Protein AF-F1A374-F1 (afdb_monomer_lite)

Organism: Dictyostelium purpureum (NCBI:txid5786)

Structure (mmCIF, N/CA/C/O backbone):
data_AF-F1A374-F1
#
_entry.id   AF-F1A374-F1
#
loop_
_atom_site.group_PDB
_atom_site.id
_atom_site.type_symbol
_atom_site.label_atom_id
_atom_site.label_alt_id
_atom_site.label_comp_id
_atom_site.label_asym_id
_atom_site.label_entity_id
_atom_site.label_seq_id
_atom_site.pdbx_PDB_ins_code
_atom_site.Cartn_x
_atom_site.Cartn_y
_atom_site.Cartn_z
_atom_site.occupancy
_atom_site.B_iso_or_equiv
_atom_site.auth_seq_id
_atom_site.auth_comp_id
_atom_site.auth_asym_id
_atom_site.auth_atom_id
_atom_site.pdbx_PDB_model_num
ATOM 1 N N . MET A 1 1 ? -28.391 0.355 -2.589 1.00 44.97 1 MET A N 1
ATOM 2 C CA . MET A 1 1 ? -27.543 0.543 -3.785 1.00 44.97 1 MET A CA 1
ATOM 3 C C . MET A 1 1 ? -26.135 0.759 -3.276 1.00 44.97 1 MET A C 1
ATOM 5 O O . MET A 1 1 ? -25.990 1.572 -2.375 1.00 44.97 1 MET A O 1
ATOM 9 N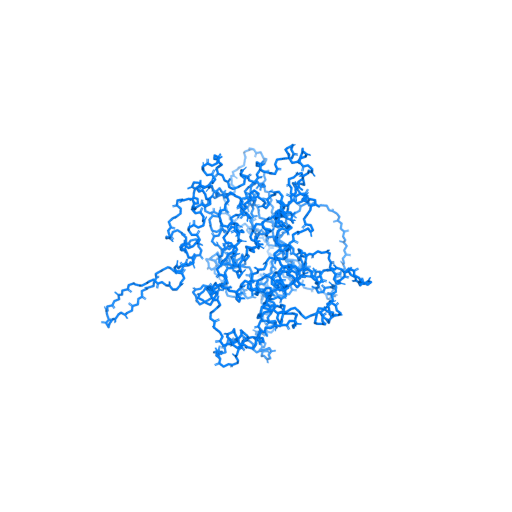 N . VAL A 1 2 ? -25.153 -0.002 -3.762 1.00 60.62 2 VAL A N 1
ATOM 10 C CA . VAL A 1 2 ? -23.740 0.210 -3.403 1.00 60.62 2 VAL A CA 1
ATOM 11 C C . VAL A 1 2 ? -23.323 1.578 -3.946 1.00 60.62 2 VAL A C 1
ATOM 13 O O . VAL A 1 2 ? -23.676 1.898 -5.083 1.00 60.62 2 VAL A O 1
ATOM 16 N N . SER A 1 3 ? -22.648 2.395 -3.135 1.00 74.19 3 SER A N 1
ATOM 17 C CA . SER A 1 3 ? -22.146 3.703 -3.568 1.00 74.19 3 SER A CA 1
ATOM 18 C C . SER A 1 3 ? -21.267 3.567 -4.818 1.00 74.19 3 SER A C 1
ATOM 20 O O . SER A 1 3 ? -20.494 2.621 -4.927 1.00 74.19 3 SER A O 1
ATOM 22 N N . ASP A 1 4 ? -21.360 4.505 -5.763 1.00 86.81 4 ASP A N 1
ATOM 23 C CA . ASP A 1 4 ? -20.487 4.557 -6.953 1.00 86.81 4 ASP A CA 1
ATOM 24 C C . ASP A 1 4 ? -19.137 5.258 -6.665 1.00 86.81 4 ASP A C 1
ATOM 26 O O . ASP A 1 4 ? -18.257 5.336 -7.524 1.00 86.81 4 ASP A O 1
ATOM 30 N N . ASN A 1 5 ? -18.966 5.777 -5.442 1.00 94.56 5 ASN A N 1
ATOM 31 C CA . ASN A 1 5 ? -17.725 6.372 -4.955 1.00 94.56 5 ASN A CA 1
ATOM 32 C C . ASN A 1 5 ? -16.888 5.303 -4.220 1.00 94.56 5 ASN A C 1
ATOM 34 O O . ASN A 1 5 ? -17.314 4.845 -3.155 1.00 94.56 5 ASN A O 1
ATOM 38 N N . PRO A 1 6 ? -15.688 4.940 -4.714 1.00 96.62 6 PRO A N 1
ATOM 39 C CA . PRO A 1 6 ? -14.873 3.887 -4.109 1.00 96.62 6 PRO A CA 1
ATOM 40 C C . PRO A 1 6 ? -14.373 4.217 -2.696 1.00 96.62 6 PRO A C 1
ATOM 42 O O . PRO A 1 6 ? -14.237 3.309 -1.884 1.00 96.62 6 PRO A O 1
ATOM 45 N N . LEU A 1 7 ? -14.151 5.491 -2.351 1.00 97.19 7 LEU A N 1
ATOM 46 C CA . LEU A 1 7 ? -13.761 5.873 -0.983 1.00 97.19 7 LEU A CA 1
ATOM 47 C C . LEU A 1 7 ? -14.909 5.613 -0.000 1.00 97.19 7 LEU A C 1
ATOM 49 O O . LEU A 1 7 ? -14.706 5.119 1.108 1.00 97.19 7 LEU A O 1
ATOM 53 N N . GLN A 1 8 ? -16.137 5.888 -0.439 1.00 97.06 8 GLN A N 1
ATOM 54 C CA . GLN A 1 8 ? -17.336 5.593 0.335 1.00 97.06 8 GLN A CA 1
ATOM 55 C C . GLN A 1 8 ? -17.582 4.079 0.434 1.00 97.06 8 GLN A C 1
ATOM 57 O O . GLN A 1 8 ? -17.938 3.605 1.508 1.00 97.06 8 GLN A O 1
ATOM 62 N N . GLN A 1 9 ? -17.332 3.309 -0.633 1.00 97.06 9 GLN A N 1
ATOM 63 C CA . GLN A 1 9 ? -17.412 1.840 -0.600 1.00 97.06 9 GLN A CA 1
ATOM 64 C C . GLN A 1 9 ? -16.480 1.233 0.456 1.00 97.06 9 GLN A C 1
ATOM 66 O O . GLN A 1 9 ? -16.882 0.308 1.162 1.00 97.06 9 GLN A O 1
ATOM 71 N N . VAL A 1 10 ? -15.258 1.761 0.600 1.00 97.94 10 VAL A N 1
ATOM 72 C CA . VAL A 1 10 ? -14.312 1.314 1.638 1.00 97.94 10 VAL A CA 1
ATOM 73 C C . VAL A 1 10 ? -14.862 1.603 3.035 1.00 97.94 10 VAL A C 1
ATOM 75 O O . VAL A 1 10 ? -14.869 0.718 3.886 1.00 97.94 10 VAL A O 1
ATOM 78 N N . ARG A 1 11 ? -15.393 2.808 3.274 1.00 97.69 11 ARG A N 1
ATOM 79 C CA . ARG A 1 11 ? -15.988 3.190 4.571 1.00 97.69 11 ARG A CA 1
ATOM 80 C C . ARG A 1 11 ? -17.227 2.362 4.915 1.00 97.69 11 ARG A C 1
ATOM 82 O O . ARG A 1 11 ? -17.381 1.928 6.052 1.00 97.69 11 ARG A O 1
ATOM 89 N N . GLU A 1 12 ? -18.094 2.121 3.935 1.00 97.19 12 GLU A N 1
ATOM 90 C CA . GLU A 1 12 ? -19.278 1.266 4.084 1.00 97.19 12 GLU A CA 1
ATOM 91 C C . GLU A 1 12 ? -18.883 -0.182 4.381 1.00 97.19 12 GLU A C 1
ATOM 93 O O . GLU A 1 12 ? -19.463 -0.799 5.273 1.00 97.19 12 GLU A O 1
ATOM 98 N N . SER A 1 13 ? -17.855 -0.694 3.698 1.00 97.38 13 SER A N 1
ATOM 99 C CA . SER A 1 13 ? -17.297 -2.022 3.967 1.00 97.38 13 SER A CA 1
ATOM 100 C C . SER A 1 13 ? -16.714 -2.108 5.374 1.00 97.38 13 SER A C 1
ATOM 102 O O . SER A 1 13 ? -16.998 -3.064 6.087 1.00 97.38 13 SER A O 1
ATOM 104 N N . ALA A 1 14 ? -15.948 -1.097 5.795 1.00 97.75 14 ALA A N 1
ATOM 105 C CA . ALA A 1 14 ? -15.335 -1.040 7.117 1.00 97.75 14 ALA A CA 1
ATOM 106 C C . ALA A 1 14 ? -16.372 -1.058 8.239 1.00 97.75 14 ALA A C 1
ATOM 108 O O . ALA A 1 14 ? -16.300 -1.889 9.147 1.00 97.75 14 ALA A O 1
ATOM 109 N N . LYS A 1 15 ? -17.401 -0.218 8.112 1.00 97.69 15 LYS A N 1
ATOM 110 C CA . LYS A 1 15 ? -18.523 -0.201 9.045 1.00 97.69 15 LYS A CA 1
ATOM 111 C C . LYS A 1 15 ? -19.250 -1.547 9.076 1.00 97.69 15 LYS A C 1
ATOM 113 O O . LYS A 1 15 ? -19.492 -2.083 10.154 1.00 97.69 15 LYS A O 1
ATOM 118 N N . TRP A 1 16 ? -19.574 -2.099 7.906 1.00 97.62 16 TRP A N 1
ATOM 119 C CA . TRP A 1 16 ? -20.304 -3.361 7.815 1.00 97.62 16 TRP A CA 1
ATOM 120 C C . TRP A 1 16 ? -19.517 -4.522 8.430 1.00 97.62 16 TRP A C 1
ATOM 122 O O . TRP A 1 16 ? -20.075 -5.285 9.215 1.00 97.62 16 TRP A O 1
ATOM 132 N N . VAL A 1 17 ? -18.216 -4.638 8.141 1.00 97.75 17 VAL A N 1
ATOM 133 C CA . VAL A 1 17 ? -17.360 -5.664 8.755 1.00 97.75 17 VAL A CA 1
ATOM 134 C C . VAL A 1 17 ? -17.295 -5.477 10.266 1.00 97.75 17 VAL A C 1
ATOM 136 O O . VAL A 1 17 ? -17.419 -6.463 10.977 1.00 97.75 17 VAL A O 1
ATOM 139 N N . SER A 1 18 ? -17.192 -4.251 10.782 1.00 97.44 18 SER A N 1
ATOM 140 C CA . SER A 1 18 ? -17.158 -4.022 12.234 1.00 97.44 18 SER A CA 1
ATOM 141 C C . SER A 1 18 ? -18.401 -4.534 12.965 1.00 97.44 18 SER A C 1
ATOM 143 O O . SER A 1 18 ? -18.299 -5.178 14.014 1.00 97.44 18 SER A O 1
ATOM 145 N N . GLU A 1 19 ? -19.576 -4.342 12.360 1.00 97.06 19 GLU A N 1
ATOM 146 C CA . GLU A 1 19 ? -20.858 -4.842 12.870 1.00 97.06 19 GLU A CA 1
ATOM 147 C C . GLU A 1 19 ? -20.958 -6.381 12.833 1.00 97.06 19 GLU A C 1
ATOM 149 O O . GLU A 1 19 ? -21.706 -6.965 13.618 1.00 97.06 19 GLU A O 1
ATOM 154 N N . HIS A 1 20 ? -20.186 -7.047 11.964 1.00 97.50 20 HIS A N 1
ATOM 155 C CA . HIS A 1 20 ? -20.287 -8.487 11.699 1.00 97.50 20 HIS A CA 1
ATOM 156 C C . HIS A 1 20 ? -19.016 -9.288 12.019 1.00 97.50 20 HIS A C 1
ATOM 158 O O . HIS A 1 20 ? -19.033 -10.499 11.820 1.00 97.50 20 HIS A O 1
ATOM 164 N N . ALA A 1 21 ? -17.940 -8.658 12.494 1.00 96.88 21 ALA A N 1
ATOM 165 C CA . ALA A 1 21 ? -16.673 -9.319 12.804 1.00 96.88 21 ALA A CA 1
ATOM 166 C C . ALA A 1 21 ? -16.847 -10.356 13.920 1.00 96.88 21 ALA A C 1
ATOM 168 O O . ALA A 1 21 ? -17.588 -10.107 14.873 1.00 96.88 21 ALA A O 1
ATOM 169 N N . ASP A 1 22 ? -16.158 -11.489 13.842 1.00 96.38 22 ASP A N 1
ATOM 170 C CA . ASP A 1 22 ? -16.217 -12.526 14.878 1.00 96.38 22 ASP A CA 1
ATOM 171 C C . ASP A 1 22 ? -14.977 -12.478 15.781 1.00 96.38 22 ASP A C 1
ATOM 173 O O . ASP A 1 22 ? -15.089 -12.582 17.004 1.00 96.38 22 ASP A O 1
ATOM 177 N N . ASN A 1 23 ? -13.805 -12.261 15.184 1.00 97.00 23 ASN A N 1
ATOM 178 C CA . ASN A 1 23 ? -12.502 -12.442 15.809 1.00 97.00 23 ASN A CA 1
ATOM 179 C C . ASN A 1 23 ? -11.760 -11.138 16.096 1.00 97.00 23 ASN A C 1
ATOM 181 O O . ASN A 1 23 ? -10.842 -11.153 16.908 1.00 97.00 23 ASN A O 1
ATOM 185 N N . VAL A 1 24 ? -12.128 -10.015 15.479 1.00 97.69 24 VAL A N 1
ATOM 186 C CA . VAL A 1 24 ? -11.482 -8.718 15.730 1.00 97.69 24 VAL A CA 1
ATOM 187 C C . VAL A 1 24 ? -12.523 -7.670 16.101 1.00 97.69 24 VAL A C 1
ATOM 189 O O . VAL A 1 24 ? -13.437 -7.368 15.334 1.00 97.69 24 VAL A O 1
ATOM 192 N N . LYS A 1 25 ? -12.385 -7.082 17.288 1.00 98.06 25 LYS A N 1
ATOM 193 C CA . LYS A 1 25 ? -13.279 -6.051 17.828 1.00 98.06 25 LYS A CA 1
ATOM 194 C C . LYS A 1 25 ? -12.515 -4.777 18.144 1.00 98.06 25 LYS A C 1
ATOM 196 O O . LYS A 1 25 ? -11.331 -4.817 18.462 1.00 98.06 25 LYS A O 1
ATOM 201 N N . ILE A 1 26 ? -13.213 -3.653 18.055 1.00 98.50 26 ILE A N 1
ATOM 202 C CA . ILE A 1 26 ? -12.673 -2.334 18.379 1.00 98.50 26 ILE A CA 1
ATOM 203 C C . ILE A 1 26 ? -13.071 -2.002 19.816 1.00 98.50 26 ILE A C 1
ATOM 205 O O . ILE A 1 26 ? -14.224 -2.210 20.192 1.00 98.50 26 ILE A O 1
ATOM 209 N N . ASP A 1 27 ? -12.122 -1.513 20.611 1.00 98.19 27 ASP A N 1
ATOM 210 C CA . ASP A 1 27 ? -12.332 -1.067 21.989 1.00 98.19 27 ASP A CA 1
ATOM 211 C C . ASP A 1 27 ? -12.379 0.475 22.064 1.00 98.19 27 ASP A C 1
ATOM 213 O O . ASP A 1 27 ? -11.334 1.135 22.009 1.00 98.19 27 ASP A O 1
ATOM 217 N N . PRO A 1 28 ? -13.572 1.085 22.222 1.00 96.75 28 PRO A N 1
ATOM 218 C CA . PRO A 1 28 ? -13.710 2.539 22.306 1.00 96.75 28 PRO A CA 1
ATOM 219 C C . PRO A 1 28 ? -13.067 3.154 23.557 1.00 96.75 28 PRO A C 1
ATOM 221 O O . PRO A 1 28 ? -12.750 4.346 23.565 1.00 96.75 28 PRO A O 1
ATOM 224 N N . ILE A 1 29 ? -12.880 2.379 24.632 1.00 97.81 29 ILE A N 1
ATOM 225 C CA . ILE A 1 29 ? -12.202 2.858 25.843 1.00 97.81 29 ILE A CA 1
ATOM 226 C C . ILE A 1 29 ? -10.716 3.035 25.532 1.00 97.81 29 ILE A C 1
ATOM 228 O O . ILE A 1 29 ? -10.170 4.110 25.777 1.00 97.81 29 ILE A O 1
ATOM 232 N N . ALA A 1 30 ? -10.102 2.045 24.881 1.00 98.00 30 ALA A N 1
ATOM 233 C CA . ALA A 1 30 ? -8.714 2.130 24.433 1.00 98.00 30 ALA A CA 1
ATOM 234 C C . ALA A 1 30 ? -8.489 3.276 23.426 1.00 98.00 30 ALA A C 1
ATOM 236 O O . ALA A 1 30 ? -7.455 3.939 23.474 1.00 98.00 30 ALA A O 1
ATOM 237 N N . ILE A 1 31 ? -9.466 3.584 22.558 1.00 97.75 31 ILE A N 1
ATOM 238 C CA . ILE A 1 31 ? -9.395 4.774 21.686 1.00 97.75 31 ILE A CA 1
ATOM 239 C C . ILE A 1 31 ? -9.347 6.064 22.517 1.00 97.75 31 ILE A C 1
ATOM 241 O O . ILE A 1 31 ? -8.535 6.949 22.241 1.00 97.75 31 ILE A O 1
ATOM 245 N N . ASN A 1 32 ? -10.186 6.187 23.549 1.00 96.19 32 ASN A N 1
ATOM 246 C CA . ASN A 1 32 ? -10.168 7.355 24.435 1.00 96.19 32 ASN A CA 1
ATOM 247 C C . ASN A 1 32 ? -8.847 7.488 25.203 1.00 96.19 32 ASN A C 1
ATOM 249 O O . ASN A 1 32 ? -8.334 8.602 25.351 1.00 96.19 32 ASN A O 1
ATOM 253 N N . GLU A 1 33 ? -8.290 6.376 25.680 1.00 96.44 33 GLU A N 1
ATOM 254 C CA . GLU A 1 33 ? -6.982 6.342 26.338 1.00 96.44 33 GLU A CA 1
ATOM 255 C C . GLU A 1 33 ? -5.865 6.750 25.373 1.00 96.44 33 GLU A C 1
ATOM 257 O O . GLU A 1 33 ? -5.053 7.616 25.703 1.00 96.44 33 GLU A O 1
ATOM 262 N N . PHE A 1 34 ? -5.866 6.205 24.154 1.00 95.94 34 PHE A N 1
ATOM 263 C CA . PHE A 1 34 ? -4.936 6.582 23.091 1.00 95.94 34 PHE A CA 1
ATOM 264 C C . PHE A 1 34 ? -4.987 8.087 22.806 1.00 95.94 34 PHE A C 1
ATOM 266 O O . PHE A 1 34 ? -3.959 8.757 22.871 1.00 95.94 34 PHE A O 1
ATOM 273 N N . LEU A 1 35 ? -6.181 8.642 22.572 1.00 95.69 35 LEU A N 1
ATOM 274 C CA . LEU A 1 35 ? -6.366 10.072 22.302 1.00 95.69 35 LEU A CA 1
ATOM 275 C C . LEU A 1 35 ? -5.951 10.962 23.479 1.00 95.69 35 LEU A C 1
ATOM 277 O O . LEU A 1 35 ? -5.529 12.093 23.270 1.00 95.69 35 LEU A O 1
ATOM 281 N N . THR A 1 36 ? -6.075 10.473 24.714 1.00 94.00 36 THR A N 1
ATOM 282 C CA . THR A 1 36 ? -5.675 11.221 25.916 1.00 94.00 36 THR A CA 1
ATOM 283 C C . THR A 1 36 ? -4.159 11.239 26.104 1.00 94.00 36 THR A C 1
ATOM 285 O O . THR A 1 36 ? -3.616 12.222 26.604 1.00 94.00 36 THR A O 1
ATOM 288 N N . ASN A 1 37 ? -3.473 10.174 25.689 1.00 93.06 37 ASN A N 1
ATOM 289 C CA . ASN A 1 37 ? -2.025 10.037 25.833 1.00 93.06 37 ASN A CA 1
ATOM 290 C C . ASN A 1 37 ? -1.235 10.544 24.615 1.00 93.06 37 ASN A C 1
ATOM 292 O O . ASN A 1 37 ? -0.025 10.762 24.721 1.00 93.06 37 ASN A O 1
ATOM 296 N N . LEU A 1 38 ? -1.892 10.730 23.466 1.00 92.19 38 LEU A N 1
ATOM 297 C CA . LEU A 1 38 ? -1.260 11.209 22.243 1.00 92.19 38 LEU A CA 1
ATOM 298 C C . LEU A 1 38 ? -0.807 12.666 22.396 1.00 92.19 38 LEU A C 1
ATOM 300 O O . LEU A 1 38 ? -1.605 13.568 22.642 1.00 92.19 38 LEU A O 1
ATOM 304 N N . LYS A 1 39 ? 0.490 12.910 22.201 1.00 91.69 39 LYS A N 1
ATOM 305 C CA . LYS A 1 39 ? 1.076 14.254 22.263 1.00 91.69 39 LYS A CA 1
ATOM 306 C C . LYS A 1 39 ? 1.195 14.853 20.869 1.00 91.69 39 LYS A C 1
ATOM 308 O O . LYS A 1 39 ? 1.707 14.201 19.961 1.00 91.69 39 LYS A O 1
ATOM 313 N N . LYS A 1 40 ? 0.813 16.125 20.730 1.00 89.69 40 LYS A N 1
ATOM 314 C CA . LYS A 1 40 ? 0.881 16.855 19.457 1.00 89.69 40 LYS A CA 1
ATOM 315 C C . LYS A 1 40 ? 2.287 16.873 18.851 1.00 89.69 40 LYS A C 1
ATOM 317 O O . LYS A 1 40 ? 2.433 16.551 17.681 1.00 89.69 40 LYS A O 1
ATOM 322 N N . ASP A 1 41 ? 3.317 17.171 19.643 1.00 87.88 41 ASP A N 1
ATOM 323 C CA . ASP A 1 41 ? 4.697 17.236 19.136 1.00 87.88 41 ASP A CA 1
ATOM 324 C C . ASP A 1 41 ? 5.175 15.878 18.595 1.00 87.88 41 ASP A C 1
ATOM 326 O O . ASP A 1 41 ? 5.848 15.803 17.565 1.00 87.88 41 ASP A O 1
ATOM 330 N N . GLU A 1 42 ? 4.784 14.784 19.259 1.00 86.00 42 GLU A N 1
ATOM 331 C CA . GLU A 1 42 ? 5.072 13.435 18.773 1.00 86.00 42 GLU A CA 1
ATOM 332 C C . GLU A 1 42 ? 4.328 13.157 17.461 1.00 86.00 42 GLU A C 1
ATOM 334 O O . GLU A 1 42 ? 4.927 12.640 16.519 1.00 86.00 42 GLU A O 1
ATOM 339 N N . TYR A 1 43 ? 3.046 13.525 17.391 1.00 86.69 43 TYR A N 1
ATOM 340 C CA . TYR A 1 43 ? 2.220 13.360 16.199 1.00 86.69 43 TYR A CA 1
ATOM 341 C C . TYR A 1 43 ? 2.795 14.118 14.995 1.00 86.69 43 TYR A C 1
ATOM 343 O O . TYR A 1 43 ? 3.045 13.522 13.945 1.00 86.69 43 TYR A O 1
ATOM 351 N N . ASP A 1 44 ? 3.095 15.404 15.176 1.00 84.69 44 ASP A N 1
ATOM 352 C CA . ASP A 1 44 ? 3.609 16.277 14.124 1.00 84.69 44 ASP A CA 1
ATOM 353 C C . ASP A 1 44 ? 4.988 15.795 13.630 1.00 84.69 44 ASP A C 1
ATOM 355 O O . ASP A 1 44 ? 5.211 15.716 12.420 1.00 84.69 44 ASP A O 1
ATOM 359 N N . SER A 1 45 ? 5.890 15.374 14.531 1.00 80.06 45 SER A N 1
ATOM 360 C CA . SER A 1 45 ? 7.234 14.887 14.155 1.00 80.06 45 SER A CA 1
ATOM 361 C C . SER A 1 45 ? 7.229 13.617 13.291 1.00 80.06 45 SER A C 1
ATOM 363 O O . SER A 1 45 ? 8.154 13.401 12.506 1.00 80.06 45 SER A O 1
ATOM 365 N N . LYS A 1 46 ? 6.176 12.797 13.394 1.00 76.88 46 LYS A N 1
ATOM 366 C CA . LYS A 1 46 ? 6.012 11.524 12.670 1.00 76.88 46 LYS A CA 1
ATOM 367 C C . LYS A 1 46 ? 5.155 11.637 11.405 1.00 76.88 46 LYS A C 1
ATOM 369 O O . LYS A 1 46 ? 4.924 10.638 10.732 1.00 76.88 46 LYS A O 1
ATOM 374 N N . SER A 1 47 ? 4.712 12.846 11.064 1.00 64.50 47 SER A N 1
ATOM 375 C CA . SER A 1 47 ? 3.867 13.133 9.895 1.00 64.50 47 SER A CA 1
ATOM 376 C C . SER A 1 47 ? 4.648 13.642 8.669 1.00 64.50 47 SER A C 1
ATOM 378 O O . SER A 1 47 ? 4.060 14.136 7.703 1.00 64.50 47 SER A O 1
ATOM 380 N N . SER A 1 48 ? 5.985 13.559 8.701 1.00 59.00 48 SER A N 1
ATOM 381 C CA . SER A 1 48 ? 6.854 14.162 7.688 1.00 59.00 48 SER A CA 1
ATOM 382 C C . SER A 1 48 ? 6.709 13.519 6.300 1.00 59.00 48 SER A C 1
ATOM 384 O O . SER A 1 48 ? 6.258 12.387 6.122 1.00 59.00 48 SER A O 1
ATOM 386 N N . THR A 1 49 ? 7.054 14.298 5.272 1.00 59.06 49 THR A N 1
ATOM 387 C CA . THR A 1 49 ? 6.936 13.879 3.870 1.00 59.06 49 THR A CA 1
ATOM 388 C C . THR A 1 49 ? 8.180 13.116 3.437 1.00 59.06 49 THR A C 1
ATOM 390 O O . THR A 1 49 ? 9.299 13.570 3.663 1.00 59.06 49 THR A O 1
ATOM 393 N N . VAL A 1 50 ? 7.980 11.985 2.760 1.00 66.31 50 VAL A N 1
ATOM 394 C CA . VAL A 1 50 ? 9.069 11.234 2.132 1.00 66.31 50 VAL A CA 1
ATOM 395 C C . VAL A 1 50 ? 9.554 12.004 0.904 1.00 66.31 50 VAL A C 1
ATOM 397 O O . VAL A 1 50 ? 8.776 12.291 -0.005 1.00 66.31 50 VAL A O 1
ATOM 400 N N . ILE A 1 51 ? 10.844 12.332 0.876 1.00 68.00 51 ILE A N 1
ATOM 401 C CA . ILE A 1 51 ? 11.519 12.922 -0.282 1.00 68.00 51 ILE A CA 1
ATOM 402 C C . ILE A 1 51 ? 12.545 11.907 -0.772 1.00 68.00 51 ILE A C 1
ATOM 404 O O . ILE A 1 51 ? 13.373 11.433 0.004 1.00 68.00 51 ILE A O 1
ATOM 408 N N . PHE A 1 52 ? 12.495 11.565 -2.058 1.00 75.00 52 PHE A N 1
ATOM 409 C CA . PHE A 1 52 ? 13.460 10.643 -2.647 1.00 75.00 52 PHE A CA 1
ATOM 410 C C . PHE A 1 52 ? 14.738 11.369 -3.082 1.00 75.00 52 PHE A C 1
ATOM 412 O O . PHE A 1 52 ? 14.653 12.473 -3.625 1.00 75.00 52 PHE A O 1
ATOM 419 N N . PRO A 1 53 ? 15.922 10.744 -2.939 1.00 76.94 53 PRO A N 1
ATOM 420 C CA . PRO A 1 53 ? 17.200 11.311 -3.368 1.00 76.94 53 PRO A CA 1
ATOM 421 C C . PRO A 1 53 ? 17.407 11.166 -4.891 1.00 76.94 53 PRO A C 1
ATOM 423 O O . PRO A 1 53 ? 18.472 10.759 -5.352 1.00 76.94 53 PRO A O 1
ATOM 426 N N . LEU A 1 54 ? 16.376 11.455 -5.689 1.00 77.50 54 LEU A N 1
ATOM 427 C CA . LEU A 1 54 ? 16.391 11.350 -7.147 1.00 77.50 54 LEU A CA 1
ATOM 428 C C . LEU A 1 54 ? 16.165 12.715 -7.794 1.00 77.50 54 LEU A C 1
ATOM 430 O O . LEU A 1 54 ? 15.311 13.491 -7.373 1.00 77.50 54 LEU A O 1
ATOM 434 N N . ASN A 1 55 ? 16.902 12.981 -8.873 1.00 82.44 55 ASN A N 1
ATOM 435 C CA . ASN A 1 55 ? 16.644 14.131 -9.729 1.00 82.44 55 ASN A CA 1
ATOM 436 C C . ASN A 1 55 ? 15.659 13.736 -10.839 1.00 82.44 55 ASN A C 1
ATOM 438 O O . ASN A 1 55 ? 16.030 13.078 -11.818 1.00 82.44 55 ASN A O 1
ATOM 442 N N . PHE A 1 56 ? 14.395 14.121 -10.681 1.00 87.44 56 PHE A N 1
ATOM 443 C CA . PHE A 1 56 ? 13.370 13.877 -11.687 1.00 87.44 56 PHE A CA 1
ATOM 444 C C . PHE A 1 56 ? 13.414 14.944 -12.781 1.00 87.44 56 PHE A C 1
ATOM 446 O O . PHE A 1 56 ? 13.199 16.125 -12.523 1.00 87.44 56 PHE A O 1
ATOM 453 N N . SER A 1 57 ? 13.666 14.530 -14.028 1.00 86.12 57 SER A N 1
ATOM 454 C CA . SER A 1 57 ? 13.803 15.465 -15.156 1.00 86.12 57 SER A CA 1
ATOM 455 C C . SER A 1 57 ? 12.506 16.211 -15.480 1.00 86.12 57 SER A C 1
ATOM 457 O O . SER A 1 57 ? 12.549 17.326 -15.991 1.00 86.12 57 SER A O 1
ATOM 459 N N . THR A 1 58 ? 11.352 15.590 -15.214 1.00 90.81 58 THR A N 1
ATOM 460 C CA . THR A 1 58 ? 10.022 16.181 -15.407 1.00 90.81 58 THR A CA 1
ATOM 461 C C . THR A 1 58 ? 9.056 15.698 -14.317 1.00 90.81 58 THR A C 1
ATOM 463 O O . THR A 1 58 ? 9.238 14.586 -13.809 1.00 90.81 58 THR A O 1
ATOM 466 N N . PRO A 1 59 ? 7.975 16.447 -14.015 1.00 92.94 59 PRO A N 1
ATOM 467 C CA . PRO A 1 59 ? 6.913 15.970 -13.126 1.00 92.94 59 PRO A CA 1
ATOM 468 C C . PRO A 1 59 ? 6.311 14.633 -13.577 1.00 92.94 59 PRO A C 1
ATOM 470 O O . PRO A 1 59 ? 5.983 13.795 -12.747 1.00 92.94 59 PRO A O 1
ATOM 473 N N . LYS A 1 60 ? 6.223 14.383 -14.893 1.00 94.50 60 LYS A N 1
ATOM 474 C CA . LYS A 1 60 ? 5.751 13.099 -15.435 1.00 94.50 60 LYS A CA 1
ATOM 475 C C . LYS A 1 60 ? 6.637 11.927 -15.021 1.00 94.50 60 LYS A C 1
ATOM 477 O O . LYS A 1 60 ? 6.104 10.887 -14.652 1.00 94.50 60 LYS A O 1
ATOM 482 N N . HIS A 1 61 ? 7.962 12.077 -15.060 1.00 94.06 61 HIS A N 1
ATOM 483 C CA . HIS A 1 61 ? 8.874 11.013 -14.623 1.00 94.06 61 HIS A CA 1
ATOM 484 C C . HIS A 1 61 ? 8.681 10.686 -13.142 1.00 94.06 61 HIS A C 1
ATOM 486 O O . HIS A 1 61 ? 8.648 9.516 -12.772 1.00 94.06 61 HIS A O 1
ATOM 492 N N . GLU A 1 62 ? 8.507 11.709 -12.308 1.00 95.25 62 GLU A N 1
ATOM 493 C CA . GLU A 1 62 ? 8.276 11.522 -10.878 1.00 95.25 62 GLU A CA 1
ATOM 494 C C . GLU A 1 62 ? 6.911 10.889 -10.587 1.00 95.25 62 GLU A C 1
ATOM 496 O O . GLU A 1 62 ? 6.824 9.955 -9.798 1.00 95.25 62 GLU A O 1
ATOM 501 N N . VAL A 1 63 ? 5.847 11.314 -11.272 1.00 96.88 63 VAL A N 1
ATOM 502 C CA . VAL A 1 63 ? 4.529 10.669 -11.158 1.00 96.88 63 VAL A CA 1
ATOM 503 C C . VAL A 1 63 ? 4.589 9.209 -11.600 1.00 96.88 63 VAL A C 1
ATOM 505 O O . VAL A 1 63 ? 4.007 8.354 -10.939 1.00 96.88 63 VAL A O 1
ATOM 508 N N . ASN A 1 64 ? 5.309 8.900 -12.682 1.00 97.94 64 ASN A N 1
ATOM 509 C CA . ASN A 1 64 ? 5.495 7.521 -13.131 1.00 97.94 64 ASN A CA 1
ATOM 510 C C . ASN A 1 64 ? 6.233 6.689 -12.070 1.00 97.94 64 ASN A C 1
ATOM 512 O O . ASN A 1 64 ? 5.875 5.541 -11.826 1.00 97.94 64 ASN A O 1
ATOM 516 N N . PHE A 1 65 ? 7.238 7.281 -11.417 1.00 97.19 65 PHE A N 1
ATOM 517 C CA . PHE A 1 65 ? 7.973 6.656 -10.322 1.00 97.19 65 PHE A CA 1
ATOM 518 C C . PHE A 1 65 ? 7.057 6.339 -9.131 1.00 97.19 65 PHE A C 1
ATOM 520 O O . PHE A 1 65 ? 7.009 5.186 -8.710 1.00 97.19 65 PHE A O 1
ATOM 527 N N . TRP A 1 66 ? 6.288 7.318 -8.638 1.00 96.81 66 TRP A N 1
ATOM 528 C CA . TRP A 1 66 ? 5.315 7.113 -7.553 1.00 96.81 66 TRP A CA 1
ATOM 529 C C . TRP A 1 66 ? 4.278 6.048 -7.905 1.00 96.81 66 TRP A C 1
ATOM 531 O O . TRP A 1 66 ? 4.011 5.151 -7.112 1.00 96.81 66 TRP A O 1
ATOM 541 N N . PHE A 1 67 ? 3.761 6.088 -9.134 1.00 98.56 67 PHE A N 1
ATOM 542 C CA . PHE A 1 67 ? 2.811 5.095 -9.617 1.00 98.56 67 PHE A CA 1
ATOM 543 C C . PHE A 1 67 ? 3.365 3.675 -9.516 1.00 98.56 67 PHE A C 1
ATOM 545 O O . PHE A 1 67 ? 2.695 2.786 -8.996 1.00 98.56 67 PHE A O 1
ATOM 552 N N . ILE A 1 68 ? 4.583 3.456 -10.021 1.00 98.56 68 ILE A N 1
ATOM 553 C CA . ILE A 1 68 ? 5.215 2.136 -10.000 1.00 98.56 68 ILE A CA 1
ATOM 554 C C . ILE A 1 68 ? 5.511 1.728 -8.560 1.00 98.56 68 ILE A C 1
ATOM 556 O O . ILE A 1 68 ? 5.201 0.597 -8.200 1.00 98.56 68 ILE A O 1
ATOM 560 N N . LEU A 1 69 ? 6.052 2.634 -7.737 1.00 97.31 69 LEU A N 1
ATOM 561 C CA . LEU A 1 69 ? 6.328 2.378 -6.324 1.00 97.31 69 LEU A CA 1
ATOM 562 C C . LEU A 1 69 ? 5.089 1.825 -5.619 1.00 97.31 69 LEU A C 1
ATOM 564 O O . LEU A 1 69 ? 5.149 0.728 -5.068 1.00 97.31 69 LEU A O 1
ATOM 568 N N . ASP A 1 70 ? 3.961 2.529 -5.706 1.00 97.31 70 ASP A N 1
ATOM 569 C CA . ASP A 1 70 ? 2.730 2.135 -5.022 1.00 97.31 70 ASP A CA 1
ATOM 570 C C . ASP A 1 70 ? 2.055 0.923 -5.647 1.00 97.31 70 ASP A C 1
ATOM 572 O O . ASP A 1 70 ? 1.429 0.139 -4.935 1.00 97.31 70 ASP A O 1
ATOM 576 N N . LEU A 1 71 ? 2.217 0.716 -6.954 1.00 98.44 71 LEU A N 1
ATOM 577 C CA . LEU A 1 71 ? 1.730 -0.470 -7.650 1.00 98.44 71 LEU A CA 1
ATOM 578 C C . LEU A 1 71 ? 2.359 -1.753 -7.082 1.00 98.44 71 LEU A C 1
ATOM 580 O O . LEU A 1 71 ? 1.643 -2.734 -6.845 1.00 98.44 71 LEU A O 1
ATOM 584 N N . ILE A 1 72 ? 3.676 -1.739 -6.836 1.00 97.56 72 ILE A N 1
ATOM 585 C CA . ILE A 1 72 ? 4.431 -2.893 -6.319 1.00 97.56 72 ILE A CA 1
ATOM 586 C C . ILE A 1 72 ? 4.783 -2.800 -4.827 1.00 97.56 72 ILE A C 1
ATOM 588 O O . ILE A 1 72 ? 5.601 -3.578 -4.341 1.00 97.56 72 ILE A O 1
ATOM 592 N N . ASN A 1 73 ? 4.138 -1.901 -4.076 1.00 92.25 73 ASN A N 1
ATOM 593 C CA . ASN A 1 73 ? 4.331 -1.747 -2.631 1.00 92.25 73 ASN A CA 1
ATOM 594 C C . ASN A 1 73 ? 3.649 -2.884 -1.839 1.00 92.25 73 ASN A C 1
ATOM 596 O O . ASN A 1 73 ? 2.594 -2.712 -1.215 1.00 92.25 73 ASN A O 1
ATOM 600 N N . PHE A 1 74 ? 4.243 -4.075 -1.916 1.00 92.94 74 PHE A N 1
ATOM 601 C CA . PHE A 1 74 ? 3.858 -5.297 -1.213 1.00 92.94 74 PHE A CA 1
ATOM 602 C C . PHE A 1 74 ? 5.093 -6.158 -0.898 1.00 92.94 74 PHE A C 1
ATOM 604 O O . PHE A 1 74 ? 6.224 -5.802 -1.215 1.00 92.94 74 PHE A O 1
ATOM 611 N N . GLY A 1 75 ? 4.874 -7.311 -0.259 1.00 92.06 75 GLY A N 1
ATOM 612 C CA . GLY A 1 75 ? 5.938 -8.268 0.059 1.00 92.06 75 GLY A CA 1
ATOM 613 C C . GLY A 1 75 ? 6.367 -8.272 1.524 1.00 92.06 75 GLY A C 1
ATOM 614 O O . GLY A 1 75 ? 7.347 -8.925 1.863 1.00 92.06 75 GLY A O 1
ATOM 615 N N . SER A 1 76 ? 5.633 -7.597 2.414 1.00 88.62 76 SER A N 1
ATOM 616 C CA . SER A 1 76 ? 5.916 -7.608 3.856 1.00 88.62 76 SER A CA 1
ATOM 617 C C . SER A 1 76 ? 5.847 -9.002 4.491 1.00 88.62 76 SER A C 1
ATOM 619 O O . SER A 1 76 ? 6.509 -9.217 5.501 1.00 88.62 76 SER A O 1
ATOM 621 N N . GLY A 1 77 ? 5.135 -9.956 3.877 1.00 88.62 77 GLY A N 1
ATOM 622 C CA . GLY A 1 77 ? 5.157 -11.371 4.273 1.00 88.62 77 GLY A CA 1
ATOM 623 C C . GLY A 1 77 ? 6.515 -12.060 4.077 1.00 88.62 77 GLY A C 1
ATOM 624 O O . GLY A 1 77 ? 6.813 -12.999 4.794 1.00 88.62 77 GLY A O 1
ATOM 625 N N . PHE A 1 78 ? 7.373 -11.545 3.190 1.00 91.50 78 PHE A N 1
ATOM 626 C CA . PHE A 1 78 ? 8.735 -12.052 2.946 1.00 91.50 78 PHE A CA 1
ATOM 627 C C . PHE A 1 78 ? 9.793 -11.319 3.780 1.00 91.50 78 PHE A C 1
ATOM 629 O O . PHE A 1 78 ? 10.978 -11.301 3.445 1.00 91.50 78 PHE A O 1
ATOM 636 N N . ARG A 1 79 ? 9.377 -10.588 4.820 1.00 88.00 79 ARG A N 1
ATOM 637 C CA . ARG A 1 79 ? 10.274 -9.689 5.551 1.00 88.00 79 ARG A CA 1
ATOM 638 C C . ARG A 1 79 ? 11.456 -10.431 6.176 1.00 88.00 79 ARG A C 1
ATOM 640 O O . ARG A 1 79 ? 12.559 -9.887 6.161 1.00 88.00 79 ARG A O 1
ATOM 647 N N . LYS A 1 80 ? 11.226 -11.613 6.751 1.00 89.31 80 LYS A N 1
ATOM 648 C CA . LYS A 1 80 ? 12.276 -12.394 7.416 1.00 89.31 80 LYS A CA 1
ATOM 649 C C . LYS A 1 80 ? 13.343 -12.798 6.401 1.00 89.31 80 LYS A C 1
ATOM 651 O O . LYS A 1 80 ? 14.509 -12.451 6.561 1.00 89.31 80 LYS A O 1
ATOM 656 N N . GLU A 1 81 ? 12.906 -13.405 5.309 1.00 93.25 81 GLU A N 1
ATOM 657 C CA . GLU A 1 81 ? 13.742 -13.884 4.217 1.00 93.25 81 GLU A CA 1
ATOM 658 C C . GLU A 1 81 ? 14.496 -12.723 3.544 1.00 93.25 81 GLU A C 1
ATOM 660 O O . GLU A 1 81 ? 15.676 -12.843 3.225 1.00 93.25 81 GLU A O 1
ATOM 665 N N . LEU A 1 82 ? 13.855 -11.559 3.370 1.00 90.88 82 LEU A N 1
ATOM 666 C CA . LEU A 1 82 ? 14.494 -10.359 2.812 1.00 90.88 82 LEU A CA 1
ATOM 667 C C . LEU A 1 82 ? 15.587 -9.785 3.725 1.00 90.88 82 LEU A C 1
ATOM 669 O O . LEU A 1 82 ? 16.633 -9.342 3.227 1.00 90.88 82 LEU A O 1
ATOM 673 N N . HIS A 1 83 ? 15.373 -9.799 5.044 1.00 89.31 83 HIS A N 1
ATOM 674 C CA . HIS A 1 83 ? 16.389 -9.385 6.010 1.00 89.31 83 HIS A CA 1
ATOM 675 C C . HIS A 1 83 ? 17.556 -10.374 6.050 1.00 89.31 83 HIS A C 1
ATOM 677 O O . HIS A 1 83 ? 18.705 -9.936 6.076 1.00 89.31 83 HIS A O 1
ATOM 683 N N . GLU A 1 84 ? 17.287 -11.677 6.012 1.00 91.19 84 GLU A N 1
ATOM 684 C CA . GLU A 1 84 ? 18.323 -12.714 5.951 1.00 91.19 84 GLU A CA 1
ATOM 685 C C . GLU A 1 84 ? 19.163 -12.583 4.674 1.00 91.19 84 GLU A C 1
ATOM 687 O O . GLU A 1 84 ? 20.390 -12.521 4.753 1.00 91.19 84 GLU A O 1
ATOM 692 N N . ALA A 1 85 ? 18.515 -12.433 3.515 1.00 89.69 85 ALA A N 1
ATOM 693 C CA . ALA A 1 85 ? 19.187 -12.379 2.220 1.00 89.69 85 ALA A CA 1
ATOM 694 C C . ALA A 1 85 ? 19.885 -11.043 1.923 1.00 89.69 85 ALA A C 1
ATOM 696 O O . ALA A 1 85 ? 20.894 -11.017 1.222 1.00 89.69 85 ALA A O 1
ATOM 697 N N . SER A 1 86 ? 19.335 -9.911 2.381 1.00 85.38 86 SER A N 1
ATOM 698 C CA . SER A 1 86 ? 19.794 -8.590 1.920 1.00 85.38 86 SER A CA 1
ATOM 699 C C . SER A 1 86 ? 19.764 -7.471 2.961 1.00 85.38 86 SER A C 1
ATOM 701 O O . SER A 1 86 ? 19.971 -6.305 2.610 1.00 85.38 86 SER A O 1
ATOM 703 N N . LYS A 1 87 ? 19.494 -7.805 4.233 1.00 87.25 87 LYS A N 1
ATOM 704 C CA . LYS A 1 87 ? 19.413 -6.863 5.366 1.00 87.25 87 LYS A CA 1
ATOM 705 C C . LYS A 1 87 ? 18.427 -5.705 5.141 1.00 87.25 87 LYS A C 1
ATOM 707 O O . LYS A 1 87 ? 18.547 -4.657 5.767 1.00 87.25 87 LYS A O 1
ATOM 712 N N . ARG A 1 88 ? 17.425 -5.893 4.275 1.00 87.00 88 ARG A N 1
ATOM 713 C CA . ARG A 1 88 ? 16.379 -4.910 3.947 1.00 87.00 88 ARG A CA 1
ATOM 714 C C . ARG A 1 88 ? 15.000 -5.461 4.286 1.00 87.00 88 ARG A C 1
ATOM 716 O O . ARG A 1 88 ? 14.777 -6.663 4.198 1.00 87.00 88 ARG A O 1
ATOM 723 N N . GLY A 1 89 ? 14.072 -4.572 4.629 1.00 87.25 89 GLY A N 1
ATOM 724 C CA . GLY A 1 89 ? 12.653 -4.901 4.640 1.00 87.25 89 GLY A CA 1
ATOM 725 C C . GLY A 1 89 ? 12.058 -4.867 3.228 1.00 87.25 89 GLY A C 1
ATOM 726 O O . GLY A 1 89 ? 12.741 -4.603 2.233 1.00 87.25 89 GLY A O 1
ATOM 727 N N . ALA A 1 90 ? 10.757 -5.144 3.138 1.00 88.50 90 ALA A N 1
ATOM 728 C CA . ALA A 1 90 ? 10.037 -5.173 1.866 1.00 88.50 90 ALA A CA 1
ATOM 729 C C . ALA A 1 90 ? 10.033 -3.810 1.161 1.00 88.50 90 ALA A C 1
ATOM 731 O O . ALA A 1 90 ? 10.428 -3.723 0.002 1.00 88.50 90 ALA A O 1
ATOM 732 N N . TYR A 1 91 ? 9.663 -2.742 1.872 1.00 88.81 91 TYR A N 1
ATOM 733 C CA . TYR A 1 91 ? 9.605 -1.395 1.302 1.00 88.81 91 TYR A CA 1
ATOM 734 C C . TYR A 1 91 ? 10.979 -0.929 0.801 1.00 88.81 91 TYR A C 1
ATOM 736 O O . TYR A 1 91 ? 11.105 -0.471 -0.332 1.00 88.81 91 TYR A O 1
ATOM 744 N N . GLU A 1 92 ? 12.037 -1.133 1.592 1.00 88.44 92 GLU A N 1
ATOM 745 C CA . GLU A 1 92 ? 13.402 -0.778 1.197 1.00 88.44 92 GLU A CA 1
ATOM 746 C C . GLU A 1 92 ? 13.881 -1.598 -0.011 1.00 88.44 92 GLU A C 1
ATOM 748 O O . GLU A 1 92 ? 14.635 -1.097 -0.846 1.00 88.44 92 GLU A O 1
ATOM 753 N N . THR A 1 93 ? 13.433 -2.851 -0.131 1.00 92.94 93 THR A N 1
ATOM 754 C CA . THR A 1 93 ? 13.722 -3.704 -1.293 1.00 92.94 93 THR A CA 1
ATOM 755 C C . THR A 1 93 ? 13.053 -3.172 -2.558 1.00 92.94 93 THR A C 1
ATOM 757 O O . THR A 1 93 ? 13.713 -3.086 -3.596 1.00 92.94 93 THR A O 1
ATOM 760 N N . ILE A 1 94 ? 11.785 -2.758 -2.469 1.00 94.94 94 ILE A N 1
ATOM 761 C CA . ILE A 1 94 ? 11.056 -2.150 -3.587 1.00 94.94 94 ILE A CA 1
ATOM 762 C C . ILE A 1 94 ? 11.714 -0.837 -4.021 1.00 94.94 94 ILE A C 1
ATOM 764 O O . ILE A 1 94 ? 12.014 -0.675 -5.204 1.00 94.94 94 ILE A O 1
ATOM 768 N N . CYS A 1 95 ? 12.008 0.064 -3.078 1.00 92.25 95 CYS A N 1
ATOM 769 C CA . CYS A 1 95 ? 12.697 1.323 -3.368 1.00 92.25 95 CYS A CA 1
ATOM 770 C C . CYS A 1 95 ? 14.049 1.082 -4.044 1.00 92.25 95 CYS A C 1
ATOM 772 O O . CYS A 1 95 ? 14.346 1.706 -5.058 1.00 92.25 95 CYS A O 1
ATOM 774 N N . TYR A 1 96 ? 14.850 0.144 -3.529 1.00 91.81 96 TYR A N 1
ATOM 775 C CA . TYR A 1 96 ? 16.152 -0.186 -4.107 1.00 91.81 96 TYR A CA 1
ATOM 776 C C . TYR A 1 96 ? 16.040 -0.644 -5.568 1.00 91.81 96 TYR A C 1
ATOM 778 O O . TYR A 1 96 ? 16.757 -0.125 -6.424 1.00 91.81 96 TYR A O 1
ATOM 786 N N . GLY A 1 97 ? 15.116 -1.566 -5.863 1.00 92.56 97 GLY A N 1
ATOM 787 C CA . GLY A 1 97 ? 14.902 -2.040 -7.230 1.00 92.56 97 GLY A CA 1
ATOM 788 C C . GLY A 1 97 ? 14.404 -0.951 -8.165 1.00 92.56 97 GLY A C 1
ATOM 789 O O . GLY A 1 97 ? 14.925 -0.792 -9.270 1.00 92.56 97 GLY A O 1
ATOM 790 N N . LEU A 1 98 ? 13.459 -0.138 -7.697 1.00 95.31 98 LEU A N 1
ATOM 791 C CA . LEU A 1 98 ? 12.900 0.943 -8.492 1.00 95.31 98 LEU A CA 1
ATOM 792 C C . LEU A 1 98 ? 13.914 2.069 -8.750 1.00 95.31 98 LEU A C 1
ATOM 794 O O . LEU A 1 98 ? 13.960 2.594 -9.862 1.00 95.31 98 LEU A O 1
ATOM 798 N N . PHE A 1 99 ? 14.770 2.405 -7.780 1.00 92.56 99 PHE A N 1
ATOM 799 C CA . PHE A 1 99 ? 15.895 3.323 -7.987 1.00 92.56 99 PHE A CA 1
ATOM 800 C C . PHE A 1 99 ? 16.866 2.776 -9.033 1.00 92.56 99 PHE A C 1
ATOM 802 O O . PHE A 1 99 ? 17.226 3.499 -9.962 1.00 92.56 99 PHE A O 1
ATOM 809 N N . GLY A 1 100 ? 17.249 1.499 -8.924 1.00 91.69 100 GLY A N 1
ATOM 810 C CA . GLY A 1 100 ? 18.123 0.843 -9.896 1.00 91.69 100 GLY A CA 1
ATOM 811 C C . GLY A 1 100 ? 17.547 0.888 -11.312 1.00 91.69 100 GLY A C 1
ATOM 812 O O . GLY A 1 100 ? 18.227 1.308 -12.251 1.00 91.69 100 GLY A O 1
ATOM 813 N N . MET A 1 101 ? 16.264 0.553 -11.460 1.00 94.00 101 MET A N 1
ATOM 814 C CA . MET A 1 101 ? 15.548 0.660 -12.731 1.00 94.00 101 MET A CA 1
ATOM 815 C C . MET A 1 101 ? 15.538 2.100 -13.252 1.00 94.00 101 MET A C 1
ATOM 817 O O . MET A 1 101 ? 15.942 2.333 -14.391 1.00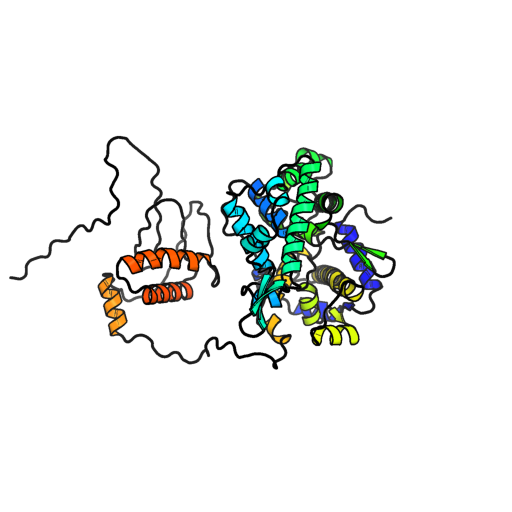 94.00 101 MET A O 1
ATOM 821 N N . TYR A 1 102 ? 15.122 3.068 -12.429 1.00 91.69 102 TYR A N 1
ATOM 822 C CA . TYR A 1 102 ? 15.022 4.477 -12.816 1.00 91.69 102 TYR A CA 1
ATOM 823 C C . TYR A 1 102 ? 16.366 5.023 -13.311 1.00 91.69 102 TYR A C 1
ATOM 825 O O . TYR A 1 102 ? 16.428 5.629 -14.380 1.00 91.69 102 TYR A O 1
ATOM 833 N N . LEU A 1 103 ? 17.450 4.760 -12.575 1.00 89.12 103 LEU A N 1
ATOM 834 C CA . LEU A 1 103 ? 18.798 5.191 -12.944 1.00 89.12 103 LEU A CA 1
ATOM 835 C C . LEU A 1 103 ? 19.283 4.499 -14.225 1.00 89.12 103 LEU A C 1
ATOM 837 O O . LEU A 1 103 ? 19.806 5.170 -15.113 1.00 89.12 103 LEU A O 1
ATOM 841 N N . SER A 1 104 ? 19.051 3.188 -14.367 1.00 89.38 104 SER A N 1
ATOM 842 C CA . SER A 1 104 ? 19.456 2.436 -15.566 1.00 89.38 104 SER A CA 1
ATOM 843 C C . SER A 1 104 ? 18.755 2.913 -16.842 1.00 89.38 104 SER A C 1
ATOM 845 O O . SER A 1 104 ? 19.348 2.891 -17.917 1.00 89.38 104 SER A O 1
ATOM 847 N N . GLN A 1 105 ? 17.508 3.379 -16.722 1.00 90.81 105 GLN A N 1
ATOM 848 C CA . GLN A 1 105 ? 16.692 3.840 -17.845 1.00 90.81 105 GLN A CA 1
ATOM 849 C C . GLN A 1 105 ? 16.718 5.364 -18.023 1.00 90.81 105 GLN A C 1
ATOM 851 O O . GLN A 1 105 ? 15.906 5.906 -18.771 1.00 90.81 105 GLN A O 1
ATOM 856 N N . SER A 1 106 ? 17.614 6.083 -17.332 1.00 86.38 106 SER A N 1
ATOM 857 C CA . SER A 1 106 ? 17.670 7.558 -17.359 1.00 86.38 106 SER A CA 1
ATOM 858 C C . SER A 1 106 ? 16.303 8.217 -17.091 1.00 86.38 106 SER A C 1
ATOM 860 O O . SER A 1 106 ? 15.934 9.218 -17.703 1.00 86.38 106 SER A O 1
ATOM 862 N N . GLY A 1 107 ? 15.523 7.610 -16.196 1.00 85.00 107 GLY A N 1
ATOM 863 C CA . GLY A 1 107 ? 14.180 8.026 -15.801 1.00 85.00 107 GLY A CA 1
ATOM 864 C C . GLY A 1 107 ? 13.026 7.537 -16.683 1.00 85.00 107 GLY A C 1
ATOM 865 O O . GLY A 1 107 ? 11.868 7.702 -16.298 1.00 85.00 107 GLY A O 1
ATOM 866 N N . ASN A 1 108 ? 13.299 6.896 -17.823 1.00 90.12 108 ASN A N 1
ATOM 867 C CA . ASN A 1 108 ? 12.266 6.446 -18.756 1.00 90.12 108 ASN A CA 1
ATOM 868 C C . ASN A 1 108 ? 11.747 5.029 -18.442 1.00 90.12 108 ASN A C 1
ATOM 870 O O . ASN A 1 108 ? 12.057 4.056 -19.130 1.00 90.12 108 ASN A O 1
ATOM 874 N N . LEU A 1 109 ? 10.919 4.910 -17.405 1.00 96.00 109 LEU A N 1
ATOM 875 C CA . LEU A 1 109 ? 10.243 3.656 -17.045 1.00 96.00 109 LEU A CA 1
ATOM 876 C C . LEU A 1 109 ? 8.966 3.436 -17.883 1.00 96.00 109 LEU A C 1
ATOM 878 O O . LEU A 1 109 ? 7.850 3.509 -17.368 1.00 96.00 109 LEU A O 1
ATOM 882 N N . SER A 1 110 ? 9.126 3.213 -19.190 1.00 98.06 110 SER A N 1
ATOM 883 C CA . SER A 1 110 ? 7.999 3.001 -20.118 1.00 98.06 110 SER A CA 1
ATOM 884 C C . SER A 1 110 ? 7.238 1.692 -19.863 1.00 98.06 110 SER A C 1
ATOM 886 O O . SER A 1 110 ? 7.809 0.708 -19.388 1.00 98.06 110 SER A O 1
ATOM 888 N N . ALA A 1 111 ? 5.967 1.638 -20.270 1.00 98.31 111 ALA A N 1
ATOM 889 C CA . ALA A 1 111 ? 5.152 0.425 -20.224 1.00 98.31 111 ALA A CA 1
ATOM 890 C C . ALA A 1 111 ? 5.793 -0.719 -21.033 1.00 98.31 111 ALA A C 1
ATOM 892 O O . ALA A 1 111 ? 5.845 -1.856 -20.575 1.00 98.31 111 ALA A O 1
ATOM 893 N N . ASN A 1 112 ? 6.376 -0.426 -22.201 1.00 98.31 112 ASN A N 1
ATOM 894 C CA . ASN A 1 112 ? 7.077 -1.435 -23.001 1.00 98.31 112 ASN A CA 1
ATOM 895 C C . ASN A 1 112 ? 8.333 -1.989 -22.300 1.00 98.31 112 ASN A C 1
ATOM 897 O O . ASN A 1 112 ? 8.617 -3.177 -22.433 1.00 98.31 112 ASN A O 1
ATOM 901 N N . PHE A 1 113 ? 9.080 -1.159 -21.562 1.00 98.25 113 PHE A N 1
ATOM 902 C CA . PHE A 1 113 ? 10.215 -1.626 -20.758 1.00 98.25 113 PHE A CA 1
ATOM 903 C C . PHE A 1 113 ? 9.741 -2.557 -19.636 1.00 98.25 113 PHE A C 1
ATOM 905 O O . PHE A 1 113 ? 10.190 -3.697 -19.548 1.00 98.25 113 PHE A O 1
ATOM 912 N N . LEU A 1 114 ? 8.777 -2.105 -18.830 1.00 98.38 114 LEU A N 1
ATOM 913 C CA . LEU A 1 114 ? 8.270 -2.850 -17.674 1.00 98.38 114 LEU A CA 1
ATOM 914 C C . LEU A 1 114 ? 7.581 -4.163 -18.072 1.00 98.38 114 LEU A C 1
ATOM 916 O O . LEU A 1 114 ? 7.747 -5.172 -17.391 1.00 98.38 114 LEU A O 1
ATOM 920 N N . ASN A 1 115 ? 6.871 -4.177 -19.204 1.00 98.00 115 ASN A N 1
ATOM 921 C CA . ASN A 1 115 ? 6.249 -5.376 -19.768 1.00 98.00 115 ASN A CA 1
ATOM 922 C C . ASN A 1 115 ? 7.259 -6.483 -20.122 1.00 98.00 115 ASN A C 1
ATOM 924 O O . ASN A 1 115 ? 6.924 -7.666 -20.069 1.00 98.00 115 ASN A O 1
ATOM 928 N N . LYS A 1 116 ? 8.489 -6.104 -20.487 1.00 97.81 116 LYS A N 1
ATOM 929 C CA . LYS A 1 116 ? 9.516 -7.016 -21.009 1.00 97.81 116 LYS A CA 1
ATOM 930 C C . LYS A 1 116 ? 10.534 -7.478 -19.971 1.00 97.81 116 LYS A C 1
ATOM 932 O O . LYS A 1 116 ? 11.376 -8.303 -20.314 1.00 97.81 116 LYS A O 1
ATOM 937 N N . LEU A 1 117 ? 10.447 -6.996 -18.729 1.00 97.94 117 LEU A N 1
ATOM 938 C CA . LEU A 1 117 ? 11.354 -7.399 -17.657 1.00 97.94 117 LEU A CA 1
ATOM 939 C C . LEU A 1 117 ? 11.296 -8.915 -17.429 1.00 97.94 117 LEU A C 1
ATOM 941 O O . LEU A 1 117 ? 10.252 -9.493 -17.111 1.00 97.94 117 LEU A O 1
ATOM 945 N N . SER A 1 118 ? 12.443 -9.568 -17.574 1.00 98.19 118 SER A N 1
ATOM 946 C CA . SER A 1 118 ? 12.645 -10.971 -17.232 1.00 98.19 118 SER A CA 1
ATOM 947 C C . SER A 1 118 ? 12.751 -11.169 -15.717 1.00 98.19 118 SER A C 1
ATOM 949 O O . SER A 1 118 ? 13.065 -10.247 -14.963 1.00 98.19 118 SER A O 1
ATOM 951 N N . LEU A 1 119 ? 12.544 -12.404 -15.251 1.00 98.19 119 LEU A N 1
ATOM 952 C CA . LEU A 1 119 ? 12.681 -12.726 -13.828 1.00 98.19 119 LEU A CA 1
ATOM 953 C C . LEU A 1 119 ? 14.115 -12.487 -13.321 1.00 98.19 119 LEU A C 1
ATOM 955 O O . LEU A 1 119 ? 14.298 -12.079 -12.178 1.00 98.19 119 LEU A O 1
ATOM 959 N N . ASN A 1 120 ? 15.121 -12.682 -14.180 1.00 97.50 120 ASN A N 1
ATOM 960 C CA . ASN A 1 120 ? 16.522 -12.404 -13.859 1.00 97.50 120 ASN A CA 1
ATOM 961 C C . ASN A 1 120 ? 16.782 -10.901 -13.702 1.00 97.50 120 ASN A C 1
ATOM 963 O O . ASN A 1 120 ? 17.503 -10.504 -12.791 1.00 97.50 120 ASN A O 1
ATOM 967 N N . GLU A 1 121 ? 16.173 -10.057 -14.538 1.00 98.19 121 GLU A N 1
ATOM 968 C CA . GLU A 1 121 ? 16.258 -8.602 -14.373 1.00 98.19 121 GLU A CA 1
ATOM 969 C C . GLU A 1 121 ? 15.569 -8.150 -13.084 1.00 98.19 121 GLU A C 1
ATOM 971 O O . GLU A 1 121 ? 16.137 -7.341 -12.358 1.00 98.19 121 GLU A O 1
ATOM 976 N N . ILE A 1 122 ? 14.405 -8.713 -12.735 1.00 98.25 122 ILE A N 1
ATOM 977 C CA . ILE A 1 122 ? 13.761 -8.441 -11.439 1.00 98.25 122 ILE A CA 1
ATOM 978 C C . ILE A 1 122 ? 14.661 -8.876 -10.278 1.00 98.25 122 ILE A C 1
ATOM 980 O O . ILE A 1 122 ? 14.888 -8.101 -9.350 1.00 98.25 122 ILE A O 1
ATOM 984 N N . SER A 1 123 ? 15.220 -10.086 -10.339 1.00 97.12 123 SER A N 1
ATOM 985 C CA . SER A 1 123 ? 16.171 -10.574 -9.337 1.00 97.12 123 SER A CA 1
ATOM 986 C C . SER A 1 123 ? 17.358 -9.619 -9.180 1.00 97.12 123 SER A C 1
ATOM 988 O O . SER A 1 123 ? 17.698 -9.251 -8.056 1.00 97.12 123 SER A O 1
ATOM 990 N N . SER A 1 124 ? 17.926 -9.153 -10.297 1.00 96.62 124 SER A N 1
ATOM 991 C CA . SER A 1 124 ? 19.080 -8.256 -10.316 1.00 96.62 124 SER A CA 1
ATOM 992 C C . SER A 1 124 ? 18.759 -6.846 -9.823 1.00 96.62 124 SER A C 1
ATOM 994 O O . SER A 1 124 ? 19.512 -6.316 -9.014 1.00 96.62 124 SER A O 1
ATOM 996 N N . PHE A 1 125 ? 17.679 -6.215 -10.294 1.00 96.25 125 PHE A N 1
ATOM 997 C CA . PHE A 1 125 ? 17.337 -4.849 -9.890 1.00 96.25 125 PHE A CA 1
ATOM 998 C C . PHE A 1 125 ? 16.997 -4.789 -8.403 1.00 96.25 125 PHE A C 1
ATOM 1000 O O . PHE A 1 125 ? 17.517 -3.944 -7.680 1.00 96.25 125 PHE A O 1
ATOM 1007 N N . PHE A 1 126 ? 16.150 -5.700 -7.924 1.00 95.31 126 PHE A N 1
ATOM 1008 C CA . PHE A 1 126 ? 15.668 -5.680 -6.543 1.00 95.31 126 PHE A CA 1
ATOM 1009 C C . PHE A 1 126 ? 16.651 -6.344 -5.562 1.00 95.31 126 PHE A C 1
ATOM 1011 O O . PHE A 1 126 ? 16.483 -6.231 -4.341 1.00 95.31 126 PHE A O 1
ATOM 1018 N N . SER A 1 127 ? 17.700 -6.997 -6.072 1.00 95.31 127 SER A N 1
ATOM 1019 C CA . SER A 1 127 ? 18.613 -7.858 -5.312 1.00 95.31 127 SER A CA 1
ATOM 1020 C C . SER A 1 127 ? 17.840 -8.897 -4.497 1.00 95.31 127 SER A C 1
ATOM 1022 O O . SER A 1 127 ? 17.998 -9.004 -3.280 1.00 95.31 127 SER A O 1
ATOM 1024 N N . ILE A 1 128 ? 16.944 -9.612 -5.181 1.00 96.31 128 ILE A N 1
ATOM 1025 C CA . ILE A 1 128 ? 16.155 -10.715 -4.628 1.00 96.31 128 ILE A CA 1
ATOM 1026 C C . ILE A 1 128 ? 16.750 -12.010 -5.186 1.00 96.31 128 ILE A C 1
ATOM 1028 O O . ILE A 1 128 ? 16.577 -12.266 -6.381 1.00 96.31 128 ILE A O 1
ATOM 1032 N N . PRO A 1 129 ? 17.451 -12.833 -4.386 1.00 95.12 129 PRO A N 1
ATOM 1033 C CA . PRO A 1 129 ? 17.974 -14.101 -4.877 1.00 95.12 129 PRO A CA 1
ATOM 1034 C C . PRO A 1 129 ? 16.796 -15.019 -5.192 1.00 95.12 129 PRO A C 1
ATOM 1036 O O . PRO A 1 129 ? 15.947 -15.236 -4.333 1.00 95.12 129 PRO A O 1
ATOM 1039 N N . ILE A 1 130 ? 16.718 -15.525 -6.422 1.00 96.88 130 ILE A N 1
ATOM 1040 C CA . ILE A 1 130 ? 15.627 -16.408 -6.879 1.00 96.88 130 ILE A CA 1
ATOM 1041 C C . ILE A 1 130 ? 16.031 -17.884 -6.913 1.00 96.88 130 ILE A C 1
ATOM 1043 O O . ILE A 1 130 ? 15.166 -18.756 -6.927 1.00 96.88 130 ILE A O 1
ATOM 1047 N N . ILE A 1 131 ? 17.336 -18.154 -6.932 1.00 95.62 131 ILE A N 1
ATOM 1048 C CA . ILE A 1 131 ? 17.938 -19.486 -6.956 1.00 95.62 131 ILE A CA 1
ATOM 1049 C C . ILE A 1 131 ? 19.120 -19.478 -5.984 1.00 95.62 131 ILE A C 1
ATOM 1051 O O . ILE A 1 131 ? 19.849 -18.488 -5.916 1.00 95.62 131 ILE A O 1
ATOM 1055 N N . GLU A 1 132 ? 19.313 -20.576 -5.262 1.00 94.00 132 GLU A N 1
ATOM 1056 C CA . GLU A 1 132 ? 20.503 -20.831 -4.448 1.00 94.00 132 GLU A CA 1
ATOM 1057 C C . GLU A 1 132 ? 21.126 -22.186 -4.801 1.00 94.00 132 GLU A C 1
ATOM 1059 O O . GLU A 1 132 ? 20.427 -23.138 -5.164 1.00 94.00 132 GLU A O 1
ATOM 1064 N N . GLU A 1 133 ? 22.453 -22.258 -4.714 1.00 94.88 133 GLU A N 1
ATOM 1065 C CA . GLU A 1 133 ? 23.212 -23.499 -4.851 1.00 94.88 133 GLU A CA 1
ATOM 1066 C C . GLU A 1 133 ? 23.323 -24.184 -3.486 1.00 94.88 133 GLU A C 1
ATOM 1068 O O . GLU A 1 133 ? 23.600 -23.538 -2.475 1.00 94.88 133 GLU A O 1
ATOM 1073 N N . TYR A 1 134 ? 23.102 -25.496 -3.446 1.00 92.62 134 TYR A N 1
ATOM 1074 C CA . TYR A 1 134 ? 23.257 -26.295 -2.238 1.00 92.62 134 TYR A CA 1
ATOM 1075 C C . TYR A 1 134 ? 23.907 -27.641 -2.551 1.00 92.62 134 TYR A C 1
ATOM 1077 O O . TYR A 1 134 ? 23.768 -28.193 -3.646 1.00 92.62 134 TYR A O 1
ATOM 1085 N N . GLU A 1 135 ? 24.622 -28.177 -1.566 1.00 95.38 135 GLU A N 1
ATOM 1086 C CA . GLU A 1 135 ? 25.248 -29.490 -1.663 1.00 95.38 135 GLU A CA 1
ATOM 1087 C C . GLU A 1 135 ? 24.189 -30.577 -1.446 1.00 95.38 135 GLU A C 1
ATOM 1089 O O . GLU A 1 135 ? 23.621 -30.713 -0.361 1.00 95.38 135 GLU A O 1
ATOM 1094 N N . MET A 1 136 ? 23.889 -31.345 -2.494 1.00 92.56 136 MET A N 1
ATOM 1095 C CA . MET A 1 136 ? 22.935 -32.452 -2.412 1.00 92.56 136 MET A CA 1
ATOM 1096 C C . MET A 1 136 ? 23.578 -33.676 -1.752 1.00 92.56 136 MET A C 1
ATOM 1098 O O . MET A 1 136 ? 22.927 -34.384 -0.983 1.00 92.56 136 MET A O 1
ATOM 1102 N N . GLN A 1 137 ? 24.847 -33.931 -2.082 1.00 93.69 137 GLN A N 1
ATOM 1103 C CA . GLN A 1 137 ? 25.712 -34.979 -1.534 1.00 93.69 137 GLN A CA 1
ATOM 1104 C C . GLN A 1 137 ? 27.171 -34.501 -1.601 1.00 93.69 137 GLN A C 1
ATOM 1106 O O . GLN A 1 137 ? 27.451 -33.634 -2.427 1.00 93.69 137 GLN A O 1
ATOM 1111 N N . PRO A 1 138 ? 28.100 -35.072 -0.808 1.00 95.31 138 PRO A N 1
ATOM 1112 C CA . PRO A 1 138 ? 29.502 -34.656 -0.787 1.00 95.31 138 PRO A CA 1
ATOM 1113 C C . PRO A 1 138 ? 30.116 -34.480 -2.185 1.00 95.31 138 PRO A C 1
ATOM 1115 O O . PRO A 1 138 ? 30.271 -35.450 -2.929 1.00 95.31 138 PRO A O 1
ATOM 1118 N N . GLY A 1 139 ? 30.457 -33.239 -2.540 1.00 93.00 139 GLY A N 1
ATOM 1119 C CA . GLY A 1 139 ? 31.049 -32.868 -3.830 1.00 93.00 139 GLY A CA 1
ATOM 1120 C C . GLY A 1 139 ? 30.076 -32.745 -5.015 1.00 93.00 139 GLY A C 1
ATOM 1121 O O . GLY A 1 139 ? 30.532 -32.518 -6.135 1.00 93.00 139 GLY A O 1
ATOM 1122 N N . ILE A 1 140 ? 28.761 -32.878 -4.802 1.00 93.56 140 ILE A N 1
ATOM 1123 C CA . ILE A 1 140 ? 27.710 -32.708 -5.818 1.00 93.56 140 ILE A CA 1
ATOM 1124 C C . ILE A 1 140 ? 26.783 -31.563 -5.402 1.00 93.56 140 ILE A C 1
ATOM 1126 O O . ILE A 1 140 ? 25.971 -31.693 -4.480 1.00 93.56 140 ILE A O 1
ATOM 1130 N N . TYR A 1 141 ? 26.864 -30.463 -6.145 1.00 95.19 141 TYR A N 1
ATOM 1131 C CA . TYR A 1 141 ? 26.040 -29.274 -5.957 1.00 95.19 141 TYR A CA 1
ATOM 1132 C C . TYR A 1 141 ? 24.915 -29.218 -6.990 1.00 95.19 141 TYR A C 1
ATOM 1134 O O . TYR A 1 141 ? 25.059 -29.678 -8.125 1.00 95.19 141 TYR A O 1
ATOM 1142 N N . THR A 1 142 ? 23.775 -28.670 -6.586 1.00 95.31 142 THR A N 1
ATOM 1143 C CA . THR A 1 142 ? 22.645 -28.389 -7.473 1.00 95.31 142 THR A CA 1
ATOM 1144 C C . THR A 1 142 ? 21.949 -27.104 -7.042 1.00 95.31 142 THR A C 1
ATOM 1146 O O . THR A 1 142 ? 22.230 -26.546 -5.982 1.00 95.31 142 THR A O 1
ATOM 1149 N N . CYS A 1 143 ? 21.031 -26.623 -7.870 1.00 94.56 143 CYS A N 1
ATOM 1150 C CA . CYS A 1 143 ? 20.283 -25.401 -7.626 1.00 94.56 143 CYS A CA 1
ATOM 1151 C C . CYS A 1 143 ? 18.853 -25.709 -7.177 1.00 94.56 143 CYS A C 1
ATOM 1153 O O . CYS A 1 143 ? 18.216 -26.637 -7.681 1.00 94.56 143 CYS A O 1
ATOM 1155 N N . ARG A 1 144 ? 18.317 -24.880 -6.281 1.00 94.44 144 ARG A N 1
ATOM 1156 C CA . ARG A 1 144 ? 16.886 -24.849 -5.946 1.00 94.44 144 ARG A CA 1
ATOM 1157 C C . ARG A 1 144 ? 16.367 -23.421 -5.894 1.00 94.44 144 ARG A C 1
ATOM 1159 O O . ARG A 1 144 ? 17.139 -22.473 -5.775 1.00 94.44 144 ARG A O 1
ATOM 1166 N N . ASP A 1 145 ? 15.050 -23.290 -5.961 1.00 97.06 145 ASP A N 1
ATOM 1167 C CA . ASP A 1 145 ? 14.376 -22.010 -5.780 1.00 97.06 145 ASP A CA 1
ATOM 1168 C C . ASP A 1 145 ? 14.503 -21.535 -4.332 1.00 97.06 145 ASP A C 1
ATOM 1170 O O . ASP A 1 145 ? 14.360 -22.320 -3.393 1.00 97.06 145 ASP A O 1
ATOM 1174 N N . THR A 1 146 ? 14.741 -20.238 -4.153 1.00 96.50 146 THR A N 1
ATOM 1175 C CA . THR A 1 146 ? 14.725 -19.627 -2.821 1.00 96.50 146 THR A CA 1
ATOM 1176 C C . THR A 1 146 ? 13.282 -19.374 -2.363 1.00 96.50 146 THR A C 1
ATOM 1178 O O . THR A 1 146 ? 12.387 -19.177 -3.197 1.00 96.50 146 THR A O 1
ATOM 1181 N N . PRO A 1 147 ? 13.044 -19.238 -1.045 1.00 95.81 147 PRO A N 1
ATOM 1182 C CA . PRO A 1 147 ? 11.765 -18.761 -0.512 1.00 95.81 147 PRO A CA 1
ATOM 1183 C C . PRO A 1 147 ? 11.332 -17.381 -1.037 1.00 95.81 147 PRO A C 1
ATOM 1185 O O . PRO A 1 147 ? 10.157 -17.035 -0.966 1.00 95.81 147 PRO A O 1
ATOM 1188 N N . LEU A 1 148 ? 12.262 -16.590 -1.587 1.00 97.25 148 LEU A N 1
ATOM 1189 C CA . LEU A 1 148 ? 12.007 -15.253 -2.127 1.00 97.25 148 LEU A CA 1
ATOM 1190 C C . LEU A 1 148 ? 11.592 -15.240 -3.604 1.00 97.25 148 LEU A C 1
ATOM 1192 O O . LEU A 1 148 ? 11.087 -14.223 -4.089 1.00 97.25 148 LEU A O 1
ATOM 1196 N N . LYS A 1 149 ? 11.761 -16.344 -4.342 1.00 98.12 149 LYS A N 1
ATOM 1197 C CA . LYS A 1 149 ? 11.359 -16.420 -5.754 1.00 98.12 149 LYS A CA 1
ATOM 1198 C C . LYS A 1 149 ? 9.884 -16.052 -6.001 1.00 98.12 149 LYS A C 1
ATOM 1200 O O . LYS A 1 149 ? 9.634 -15.336 -6.976 1.00 98.12 149 LYS A O 1
ATOM 1205 N N . PRO A 1 150 ? 8.908 -16.441 -5.152 1.00 97.94 150 PRO A N 1
ATOM 1206 C CA . PRO A 1 150 ? 7.517 -16.012 -5.308 1.00 97.94 150 PRO A CA 1
ATOM 1207 C C . PRO A 1 150 ? 7.332 -14.488 -5.278 1.00 97.94 150 PRO A C 1
ATOM 1209 O O . PRO A 1 150 ? 6.519 -13.965 -6.039 1.00 97.94 150 PRO A O 1
ATOM 1212 N N . LEU A 1 151 ? 8.111 -13.757 -4.469 1.00 97.88 151 LEU A N 1
ATOM 1213 C CA . LEU A 1 151 ? 8.072 -12.291 -4.445 1.00 97.88 151 LEU A CA 1
ATOM 1214 C C . LEU A 1 151 ? 8.546 -11.701 -5.779 1.00 97.88 151 LEU A C 1
ATOM 1216 O O . LEU A 1 151 ? 7.863 -10.850 -6.347 1.00 97.88 151 LEU A O 1
ATOM 1220 N N . ALA A 1 152 ? 9.676 -12.183 -6.309 1.00 98.38 152 ALA A N 1
ATOM 1221 C CA . ALA A 1 152 ? 10.202 -11.731 -7.598 1.00 98.38 152 ALA A CA 1
ATOM 1222 C C . ALA A 1 152 ? 9.224 -12.023 -8.751 1.00 98.38 152 ALA A C 1
ATOM 1224 O O . ALA A 1 152 ? 8.958 -11.147 -9.575 1.00 98.38 152 ALA A O 1
ATOM 1225 N N . LEU A 1 153 ? 8.622 -13.218 -8.768 1.00 98.62 153 LEU A N 1
ATOM 1226 C CA . LEU A 1 153 ? 7.572 -13.578 -9.726 1.00 98.62 153 LEU A CA 1
ATOM 1227 C C . LEU A 1 153 ? 6.367 -12.640 -9.621 1.00 98.62 153 LEU A C 1
ATOM 1229 O O . LEU A 1 153 ? 5.841 -12.201 -10.641 1.00 98.62 153 LEU A O 1
ATOM 1233 N N . LYS A 1 154 ? 5.944 -12.293 -8.399 1.00 98.44 154 LYS A N 1
ATOM 1234 C CA . LYS A 1 154 ? 4.791 -11.414 -8.196 1.00 98.44 154 LYS A CA 1
ATOM 1235 C C . LYS A 1 154 ? 5.061 -9.979 -8.645 1.00 98.44 154 LYS A C 1
ATOM 1237 O O . LYS A 1 154 ? 4.187 -9.377 -9.265 1.00 98.44 154 LYS A O 1
ATOM 1242 N N . ILE A 1 155 ? 6.258 -9.449 -8.379 1.00 98.62 155 ILE A N 1
ATOM 1243 C CA . ILE A 1 155 ? 6.692 -8.139 -8.890 1.00 98.62 155 ILE A CA 1
ATOM 1244 C C . ILE A 1 155 ? 6.669 -8.150 -10.422 1.00 98.62 155 ILE A C 1
ATOM 1246 O O . ILE A 1 155 ? 6.039 -7.282 -11.025 1.00 98.62 155 ILE A O 1
ATOM 1250 N N . GLN A 1 156 ? 7.286 -9.161 -11.047 1.00 98.69 156 GLN A N 1
ATOM 1251 C CA . GLN A 1 156 ? 7.302 -9.309 -12.504 1.00 98.69 156 GLN A CA 1
ATOM 1252 C C . GLN A 1 156 ? 5.882 -9.342 -13.079 1.00 98.69 156 GLN A C 1
ATOM 1254 O O . GLN A 1 156 ? 5.572 -8.597 -14.006 1.00 98.69 156 GLN A O 1
ATOM 1259 N N . GLN A 1 157 ? 5.017 -10.185 -12.510 1.00 98.62 157 GLN A N 1
ATOM 1260 C CA . GLN A 1 157 ? 3.634 -10.349 -12.943 1.00 98.62 157 GLN A CA 1
ATOM 1261 C C . GLN A 1 157 ? 2.875 -9.019 -12.894 1.00 98.62 157 GLN A C 1
ATOM 1263 O O . GLN A 1 157 ? 2.285 -8.617 -13.892 1.00 98.62 157 GLN A O 1
ATOM 1268 N N . VAL A 1 158 ? 2.918 -8.315 -11.757 1.00 98.69 158 VAL A N 1
ATOM 1269 C CA . VAL A 1 158 ? 2.170 -7.064 -11.568 1.00 98.69 158 VAL A CA 1
ATOM 1270 C C . VAL A 1 158 ? 2.656 -5.969 -12.519 1.00 98.69 158 VAL A C 1
ATOM 1272 O O . VAL A 1 158 ? 1.827 -5.276 -13.114 1.00 98.69 158 VAL A O 1
ATOM 1275 N N . LEU A 1 159 ? 3.974 -5.821 -12.697 1.00 98.69 159 LEU A N 1
ATOM 1276 C CA . LEU A 1 159 ? 4.542 -4.859 -13.647 1.00 98.69 159 LEU A CA 1
ATOM 1277 C C . LEU A 1 159 ? 4.133 -5.191 -15.080 1.00 98.69 159 LEU A C 1
ATOM 1279 O O . LEU A 1 159 ? 3.730 -4.294 -15.823 1.00 98.69 159 LEU A O 1
ATOM 1283 N N . LYS A 1 160 ? 4.197 -6.472 -15.450 1.00 98.69 160 LYS A N 1
ATOM 1284 C CA . LYS A 1 160 ? 3.837 -6.946 -16.780 1.00 98.69 160 LYS A CA 1
ATOM 1285 C C . LYS A 1 160 ? 2.367 -6.690 -17.096 1.00 98.69 160 LYS A C 1
ATOM 1287 O O . LYS A 1 160 ? 2.092 -5.960 -18.043 1.00 98.69 160 LYS A O 1
ATOM 1292 N N . GLU A 1 161 ? 1.456 -7.225 -16.287 1.00 98.56 161 GLU A N 1
ATOM 1293 C CA . GLU A 1 161 ? 0.004 -7.120 -16.495 1.00 98.56 161 GLU A CA 1
ATOM 1294 C C . GLU A 1 161 ? -0.455 -5.656 -16.499 1.00 98.56 161 GLU A C 1
ATOM 1296 O O . GLU A 1 161 ? -1.215 -5.231 -17.366 1.00 98.56 161 GLU A O 1
ATOM 1301 N N . SER A 1 162 ? 0.049 -4.838 -15.569 1.00 98.62 162 SER A N 1
ATOM 1302 C CA . SER A 1 162 ? -0.337 -3.422 -15.505 1.00 98.62 162 SER A CA 1
ATOM 1303 C C . SER A 1 162 ? 0.175 -2.637 -16.715 1.00 98.62 162 SER A C 1
ATOM 1305 O O . SER A 1 162 ? -0.496 -1.719 -17.182 1.00 98.62 162 SER A O 1
ATOM 1307 N N . SER A 1 163 ? 1.342 -3.006 -17.247 1.00 98.62 163 SER A N 1
ATOM 1308 C CA . SER A 1 163 ? 1.886 -2.399 -18.463 1.00 98.62 163 SER A CA 1
ATOM 1309 C C . SER A 1 163 ? 1.131 -2.832 -19.718 1.00 98.62 163 SER A C 1
ATOM 1311 O O . SER A 1 163 ? 0.954 -2.012 -20.612 1.00 98.62 163 SER A O 1
ATOM 1313 N N . GLU A 1 164 ? 0.641 -4.074 -19.786 1.00 98.69 164 GLU A N 1
ATOM 1314 C CA . GLU A 1 164 ? -0.228 -4.543 -20.881 1.00 98.69 164 GLU A CA 1
ATOM 1315 C C . GLU A 1 164 ? -1.490 -3.687 -20.964 1.00 98.69 164 GLU A C 1
ATOM 1317 O O . GLU A 1 164 ? -1.800 -3.176 -22.037 1.00 98.69 164 GLU A O 1
ATOM 1322 N N . VAL A 1 165 ? -2.123 -3.396 -19.821 1.00 98.56 165 VAL A N 1
ATOM 1323 C CA . VAL A 1 165 ? -3.264 -2.468 -19.760 1.00 98.56 165 VAL A CA 1
ATOM 1324 C C . VAL A 1 165 ? -2.896 -1.085 -20.310 1.00 98.56 165 VAL A C 1
ATOM 1326 O O . VAL A 1 165 ? -3.677 -0.497 -21.055 1.00 98.56 165 VAL A O 1
ATOM 1329 N N . MET A 1 166 ? -1.721 -0.537 -19.976 1.00 98.56 166 MET A N 1
ATOM 1330 C CA . MET A 1 166 ? -1.306 0.772 -20.508 1.00 98.56 166 MET A CA 1
ATOM 1331 C C . MET A 1 166 ? -1.153 0.740 -22.029 1.00 98.56 166 MET A C 1
ATOM 1333 O O . MET A 1 166 ? -1.673 1.622 -22.711 1.00 98.56 166 MET A O 1
ATOM 1337 N N . LEU A 1 167 ? -0.500 -0.297 -22.558 1.00 98.44 167 LEU A N 1
ATOM 1338 C CA . LEU A 1 167 ? -0.286 -0.468 -23.994 1.00 98.44 167 LEU A CA 1
ATOM 1339 C C . LEU A 1 167 ? -1.611 -0.659 -24.748 1.00 98.44 167 LEU A C 1
ATOM 1341 O O . LEU A 1 167 ? -1.812 -0.039 -25.791 1.00 98.44 167 LEU A O 1
ATOM 1345 N N . GLU A 1 168 ? -2.543 -1.445 -24.205 1.00 98.44 168 GLU A N 1
ATOM 1346 C CA . GLU A 1 168 ? -3.892 -1.632 -24.762 1.00 98.44 168 GLU A CA 1
ATOM 1347 C C . GLU A 1 168 ? -4.703 -0.330 -24.789 1.00 98.44 168 GLU A C 1
ATOM 1349 O O . GLU A 1 168 ? -5.455 -0.073 -25.731 1.00 98.44 168 GLU A O 1
ATOM 1354 N N . LEU A 1 169 ? -4.532 0.519 -23.775 1.00 97.94 169 LEU A N 1
ATOM 1355 C CA . LEU A 1 169 ? -5.158 1.838 -23.707 1.00 97.94 169 LEU A CA 1
ATOM 1356 C C . LEU A 1 169 ? -4.430 2.906 -24.548 1.00 97.94 169 LEU A C 1
ATOM 1358 O O . LEU A 1 169 ? -4.924 4.032 -24.649 1.00 97.94 169 LEU A O 1
ATOM 1362 N N . GLY A 1 170 ? -3.291 2.568 -25.162 1.00 98.25 170 GLY A N 1
ATOM 1363 C CA . GLY A 1 170 ? -2.497 3.472 -25.994 1.00 98.25 170 GLY A CA 1
ATOM 1364 C C . GLY A 1 170 ? -1.653 4.479 -25.206 1.00 98.25 170 GLY A C 1
ATOM 1365 O O . GLY A 1 170 ? -1.438 5.593 -25.685 1.00 98.25 170 GLY A O 1
ATOM 1366 N N . PHE A 1 171 ? -1.208 4.120 -23.999 1.00 98.44 171 PHE A N 1
ATOM 1367 C CA . PHE A 1 171 ? -0.304 4.925 -23.175 1.00 98.44 171 PHE A CA 1
ATOM 1368 C C . PHE A 1 171 ? 1.106 4.326 -23.134 1.00 98.44 171 PHE A C 1
ATOM 1370 O O . PHE A 1 171 ? 1.282 3.141 -22.852 1.00 98.44 171 PHE A O 1
ATOM 1377 N N . ASP A 1 172 ? 2.119 5.172 -23.337 1.00 97.31 172 ASP A N 1
ATOM 1378 C CA . ASP A 1 172 ? 3.532 4.771 -23.291 1.00 97.31 172 ASP A CA 1
ATOM 1379 C C . ASP A 1 172 ? 4.057 4.594 -21.856 1.00 97.31 172 ASP A C 1
ATOM 1381 O O . ASP A 1 172 ? 5.065 3.919 -21.630 1.00 97.31 172 ASP A O 1
ATOM 1385 N N . SER A 1 173 ? 3.386 5.194 -20.870 1.00 98.12 173 SER A N 1
ATOM 1386 C CA . SER A 1 173 ? 3.748 5.151 -19.451 1.00 98.12 173 SER A CA 1
ATOM 1387 C C . SER A 1 173 ? 2.517 5.267 -18.547 1.00 98.12 173 SER A C 1
ATOM 1389 O O . SER A 1 173 ? 1.462 5.752 -18.968 1.00 98.12 173 SER A O 1
ATOM 1391 N N . PHE A 1 174 ? 2.653 4.894 -17.269 1.00 98.44 174 PHE A N 1
ATOM 1392 C CA . PHE A 1 174 ? 1.592 5.123 -16.284 1.00 98.44 174 PHE A CA 1
ATOM 1393 C C . PHE A 1 174 ? 1.348 6.618 -16.051 1.00 98.44 174 PHE A C 1
ATOM 1395 O O . PHE A 1 174 ? 0.210 7.033 -15.833 1.00 98.44 174 PHE A O 1
ATOM 1402 N N . ALA A 1 175 ? 2.386 7.453 -16.157 1.00 97.88 175 ALA A N 1
ATOM 1403 C CA . ALA A 1 175 ? 2.222 8.901 -16.081 1.00 97.88 175 ALA A CA 1
ATOM 1404 C C . ALA A 1 175 ? 1.349 9.465 -17.209 1.00 97.88 175 ALA A C 1
ATOM 1406 O O . ALA A 1 175 ? 0.588 10.396 -16.957 1.00 97.88 175 ALA A O 1
ATOM 1407 N N . ASP A 1 176 ? 1.393 8.922 -18.428 1.00 98.25 176 ASP A N 1
ATOM 1408 C CA . ASP A 1 176 ? 0.511 9.385 -19.509 1.00 98.25 176 ASP A CA 1
ATOM 1409 C C . ASP A 1 176 ? -0.957 9.060 -19.228 1.00 98.25 176 ASP A C 1
ATOM 1411 O O . ASP A 1 176 ? -1.831 9.909 -19.439 1.00 98.25 176 ASP A O 1
ATOM 1415 N N . PHE A 1 177 ? -1.218 7.879 -18.663 1.00 98.44 177 PHE A N 1
ATOM 1416 C CA . PHE A 1 177 ? -2.536 7.522 -18.149 1.00 98.44 177 PHE A CA 1
ATOM 1417 C C . PHE A 1 177 ? -2.979 8.475 -17.029 1.00 98.44 177 PHE A C 1
ATOM 1419 O O . PHE A 1 177 ? -4.065 9.053 -17.116 1.00 98.44 177 PHE A O 1
ATOM 1426 N N . VAL A 1 178 ? -2.124 8.732 -16.030 1.00 98.12 178 VAL A N 1
ATOM 1427 C CA . VAL A 1 178 ? -2.412 9.694 -14.951 1.00 98.12 178 VAL A CA 1
ATOM 1428 C C . VAL A 1 178 ? -2.714 11.083 -15.517 1.00 98.12 178 VAL A C 1
ATOM 1430 O O . VAL A 1 178 ? -3.715 11.687 -15.140 1.00 98.12 178 VAL A O 1
ATOM 1433 N N . TRP A 1 179 ? -1.914 11.581 -16.468 1.00 96.88 179 TRP A N 1
ATOM 1434 C CA . TRP A 1 179 ? -2.132 12.885 -17.112 1.00 96.88 179 TRP A CA 1
ATOM 1435 C C . TRP A 1 179 ? -3.477 12.969 -17.828 1.00 96.88 179 TRP A C 1
ATOM 1437 O O . TRP A 1 179 ? -4.081 14.045 -17.870 1.00 96.88 179 TRP A O 1
ATOM 1447 N N . LYS A 1 180 ? -3.931 11.853 -18.409 1.00 96.81 180 LYS A N 1
ATOM 1448 C CA . LYS A 1 180 ? -5.218 11.764 -19.094 1.00 96.81 180 LYS A CA 1
ATOM 1449 C C . LYS A 1 180 ? -6.387 11.849 -18.120 1.00 96.81 180 LYS A C 1
ATOM 1451 O O . LYS A 1 180 ? -7.352 12.555 -18.423 1.00 96.81 180 LYS A O 1
ATOM 1456 N N . ILE A 1 181 ? -6.331 11.114 -17.008 1.00 95.94 181 ILE A N 1
ATOM 1457 C CA . ILE A 1 181 ? -7.444 11.033 -16.049 1.00 95.94 181 ILE A CA 1
ATOM 1458 C C . ILE A 1 181 ? -7.497 12.238 -15.101 1.00 95.94 181 ILE A C 1
ATOM 1460 O O . ILE A 1 181 ? -8.575 12.578 -14.624 1.00 95.94 181 ILE A O 1
ATOM 1464 N N . THR A 1 182 ? -6.372 12.935 -14.899 1.00 96.38 182 THR A N 1
ATOM 1465 C CA . THR A 1 182 ? -6.286 14.183 -14.114 1.00 96.38 182 THR A CA 1
ATOM 1466 C C . THR A 1 182 ? -6.295 15.449 -14.975 1.00 96.38 182 THR A C 1
ATOM 1468 O O . THR A 1 182 ? -5.916 16.519 -14.506 1.00 96.38 182 THR A O 1
ATOM 1471 N N . ASP A 1 183 ? -6.691 15.363 -16.249 1.00 96.12 183 ASP A N 1
ATOM 1472 C CA . ASP A 1 183 ? -6.739 16.523 -17.144 1.00 96.12 183 ASP A CA 1
ATOM 1473 C C . ASP A 1 183 ? -7.614 17.660 -16.561 1.00 96.12 183 ASP A C 1
ATOM 1475 O O . ASP A 1 183 ? -8.819 17.451 -16.395 1.00 96.12 183 ASP A O 1
ATOM 1479 N N . PRO A 1 184 ? -7.056 18.861 -16.287 1.00 93.62 184 PRO A N 1
ATOM 1480 C CA . PRO A 1 184 ? -7.772 19.920 -15.570 1.00 93.62 184 PRO A CA 1
ATOM 1481 C C . PRO A 1 184 ? -9.048 20.404 -16.262 1.00 93.62 184 PRO A C 1
ATOM 1483 O O . PRO A 1 184 ? -10.013 20.778 -15.600 1.00 93.62 184 PRO A O 1
ATOM 1486 N N . VAL A 1 185 ? -9.076 20.394 -17.600 1.00 92.81 185 VAL A N 1
ATOM 1487 C CA . VAL A 1 185 ? -10.250 20.834 -18.367 1.00 92.81 185 VAL A CA 1
ATOM 1488 C C . VAL A 1 185 ? -11.385 19.828 -18.195 1.00 92.81 185 VAL A C 1
ATOM 1490 O O . VAL A 1 185 ? -12.537 20.212 -17.992 1.00 92.81 185 VAL A O 1
ATOM 1493 N N . LYS A 1 186 ? -11.068 18.531 -18.237 1.00 91.19 186 LYS A N 1
ATOM 1494 C CA . LYS A 1 186 ? -12.057 17.461 -18.061 1.00 91.19 186 LYS A CA 1
ATOM 1495 C C . LYS A 1 186 ? -12.520 17.308 -16.620 1.00 91.19 186 LYS A C 1
ATOM 1497 O O . LYS A 1 186 ? -13.701 17.053 -16.397 1.00 91.19 186 LYS A O 1
ATOM 1502 N N . THR A 1 187 ? -11.620 17.431 -15.649 1.00 89.75 187 THR A N 1
ATOM 1503 C CA . THR A 1 187 ? -11.970 17.297 -14.229 1.00 89.75 187 THR A CA 1
ATOM 1504 C C . THR A 1 187 ? -12.806 18.483 -13.754 1.00 89.75 187 THR A C 1
ATOM 1506 O O . THR A 1 187 ? -13.786 18.275 -13.042 1.00 89.75 187 THR A O 1
ATOM 1509 N N . ALA A 1 188 ? -12.545 19.704 -14.237 1.00 86.62 188 ALA A N 1
ATOM 1510 C CA . ALA A 1 188 ? -13.383 20.871 -13.947 1.00 86.62 188 ALA A CA 1
ATOM 1511 C C . ALA A 1 188 ? -14.858 20.666 -14.347 1.00 86.62 188 ALA A C 1
ATOM 1513 O O . ALA A 1 188 ? -15.761 21.053 -13.609 1.00 86.62 188 ALA A O 1
ATOM 1514 N N . GLN A 1 189 ? -15.122 19.985 -15.469 1.00 83.62 189 GLN A N 1
ATOM 1515 C CA . GLN A 1 189 ? -16.486 19.647 -15.907 1.00 83.62 189 GLN A CA 1
ATOM 1516 C C . GLN A 1 189 ? -17.177 18.605 -15.009 1.00 83.62 189 GLN A C 1
ATOM 1518 O O . GLN A 1 189 ? -18.397 18.471 -15.055 1.00 83.62 189 GLN A O 1
ATOM 1523 N N . LYS A 1 190 ? -16.411 17.866 -14.199 1.00 77.69 190 LYS A N 1
ATOM 1524 C CA . LYS A 1 190 ? -16.880 16.795 -13.306 1.00 77.69 190 LYS A CA 1
ATOM 1525 C C . LYS A 1 190 ? -16.838 17.184 -11.821 1.00 77.69 190 LYS A C 1
ATOM 1527 O O . LYS A 1 190 ? -16.825 16.305 -10.966 1.00 77.69 190 LYS A O 1
ATOM 1532 N N . GLY A 1 191 ? -16.821 18.482 -11.512 1.00 76.12 191 GLY A N 1
ATOM 1533 C CA . GLY A 1 191 ? -16.820 18.980 -10.130 1.00 76.12 191 GLY A CA 1
ATOM 1534 C C . GLY A 1 191 ? -15.431 19.184 -9.518 1.00 76.12 191 GLY A C 1
ATOM 1535 O O . GLY A 1 191 ? -15.335 19.387 -8.314 1.00 76.12 191 GLY A O 1
ATOM 1536 N N . GLY A 1 192 ? -14.371 19.168 -10.332 1.00 83.81 192 GLY A N 1
ATOM 1537 C CA . GLY A 1 192 ? -12.990 19.382 -9.899 1.00 83.81 192 GLY A CA 1
ATOM 1538 C C . GLY A 1 192 ? -12.165 18.098 -9.879 1.00 83.81 192 GLY A C 1
ATOM 1539 O O . GLY A 1 192 ? -12.595 17.038 -10.343 1.00 83.81 192 GLY A O 1
ATOM 1540 N N . CYS A 1 193 ? -10.936 18.203 -9.376 1.00 89.88 193 CYS A N 1
ATOM 1541 C CA . CYS A 1 193 ? -10.084 17.038 -9.215 1.00 89.88 193 CYS A CA 1
ATOM 1542 C C . CYS A 1 193 ? -10.485 16.286 -7.941 1.00 89.88 193 CYS A C 1
ATOM 1544 O O . CYS A 1 193 ? -10.357 16.826 -6.844 1.00 89.88 193 CYS A O 1
ATOM 1546 N N . LEU A 1 194 ? -10.977 15.054 -8.091 1.00 95.50 194 LEU A N 1
ATOM 1547 C CA . LEU A 1 194 ? -11.443 14.220 -6.983 1.00 95.50 194 LEU A CA 1
ATOM 1548 C C . LEU A 1 194 ? -10.580 12.962 -6.860 1.00 95.50 194 LEU A C 1
ATOM 1550 O O . LEU A 1 194 ? -10.411 12.226 -7.837 1.00 95.50 194 LEU A O 1
ATOM 1554 N N . ALA A 1 195 ? -10.087 12.692 -5.653 1.00 97.06 195 ALA A N 1
ATOM 1555 C CA . ALA A 1 195 ? -9.402 11.462 -5.286 1.00 97.06 195 ALA A CA 1
ATOM 1556 C C . ALA A 1 195 ? -10.318 10.252 -5.505 1.00 97.06 195 ALA A C 1
ATOM 1558 O O . ALA A 1 195 ? -9.863 9.240 -6.030 1.00 97.06 195 ALA A O 1
ATOM 1559 N N . SER A 1 196 ? -11.618 10.361 -5.205 1.00 96.88 196 SER A N 1
ATOM 1560 C CA . SER A 1 196 ? -12.591 9.291 -5.473 1.00 96.88 196 SER A CA 1
ATOM 1561 C C . SER A 1 196 ? -12.665 8.901 -6.952 1.00 96.88 196 SER A C 1
ATOM 1563 O O . SER A 1 196 ? -12.639 7.713 -7.276 1.00 96.88 196 SER A O 1
ATOM 1565 N N . ASN A 1 197 ? -12.685 9.877 -7.865 1.00 96.06 197 ASN A N 1
ATOM 1566 C CA . ASN A 1 197 ? -12.659 9.617 -9.307 1.00 96.06 197 ASN A CA 1
ATOM 1567 C C . ASN A 1 197 ? -11.318 9.023 -9.755 1.00 96.06 197 ASN A C 1
ATOM 1569 O O . ASN A 1 197 ? -11.301 8.103 -10.568 1.00 96.06 197 ASN A O 1
ATOM 1573 N N . PHE A 1 198 ? -10.203 9.523 -9.219 1.00 97.69 198 PHE A N 1
ATOM 1574 C CA . PHE A 1 198 ? -8.876 8.989 -9.520 1.00 97.69 198 PHE A CA 1
ATOM 1575 C C . PHE A 1 198 ? -8.749 7.520 -9.087 1.00 97.69 198 PHE A C 1
ATOM 1577 O O . PHE A 1 198 ? -8.408 6.666 -9.903 1.00 97.69 198 PHE A O 1
ATOM 1584 N N . VAL A 1 199 ? -9.127 7.200 -7.844 1.00 98.31 199 VAL A N 1
ATOM 1585 C CA . VAL A 1 199 ? -9.171 5.824 -7.325 1.00 98.31 199 VAL A CA 1
ATOM 1586 C C . VAL A 1 199 ? -10.094 4.953 -8.174 1.00 98.31 199 VAL A C 1
ATOM 1588 O O . VAL A 1 199 ? -9.721 3.832 -8.510 1.00 98.31 199 VAL A O 1
ATOM 1591 N N . LYS A 1 200 ? -11.259 5.469 -8.587 1.00 97.56 200 LYS A N 1
ATOM 1592 C CA . LYS A 1 200 ? -12.204 4.734 -9.439 1.00 97.56 200 LYS A CA 1
ATOM 1593 C C . LYS A 1 200 ? -11.573 4.311 -10.764 1.00 97.56 200 LYS A C 1
ATOM 1595 O O . LYS A 1 200 ? -11.707 3.152 -11.154 1.00 97.56 200 LYS A O 1
ATOM 1600 N N . GLU A 1 201 ? -10.879 5.222 -11.444 1.00 97.56 201 GLU A N 1
ATOM 1601 C CA . GLU A 1 201 ? -10.183 4.911 -12.698 1.00 97.56 201 GLU A CA 1
ATOM 1602 C C . GLU A 1 201 ? -9.086 3.854 -12.484 1.00 97.56 201 GLU A C 1
ATOM 1604 O O . GLU A 1 201 ? -8.980 2.923 -13.282 1.00 97.56 201 GLU A O 1
ATOM 1609 N N . LEU A 1 202 ? -8.330 3.924 -11.380 1.00 98.31 202 LEU A N 1
ATOM 1610 C CA . LEU A 1 202 ? -7.303 2.925 -11.055 1.00 98.31 202 LEU A CA 1
ATOM 1611 C C . LEU A 1 202 ? -7.892 1.527 -10.846 1.00 98.31 202 LEU A C 1
ATOM 1613 O O . LEU A 1 202 ? -7.489 0.588 -11.532 1.00 98.31 202 LEU A O 1
ATOM 1617 N N . VAL A 1 203 ? -8.855 1.382 -9.929 1.00 97.88 203 VAL A N 1
ATOM 1618 C CA . VAL A 1 203 ? -9.414 0.066 -9.563 1.00 97.88 203 VAL A CA 1
ATOM 1619 C C . VAL A 1 203 ? -10.229 -0.556 -10.697 1.00 97.88 203 VAL A C 1
ATOM 1621 O O . VAL A 1 203 ? -10.332 -1.775 -10.787 1.00 97.88 203 VAL A O 1
ATOM 1624 N N . THR A 1 204 ? -10.777 0.270 -11.596 1.00 97.06 204 THR A N 1
ATOM 1625 C CA . THR A 1 204 ? -11.532 -0.204 -12.765 1.00 97.06 204 THR A CA 1
ATOM 1626 C C . THR A 1 204 ? -10.616 -0.723 -13.870 1.00 97.06 204 THR A C 1
ATOM 1628 O O . THR A 1 204 ? -10.993 -1.642 -14.595 1.00 97.06 204 THR A O 1
ATOM 1631 N N . LYS A 1 205 ? -9.441 -0.109 -14.061 1.00 97.75 205 LYS A N 1
ATOM 1632 C CA . LYS A 1 205 ? -8.567 -0.408 -15.206 1.00 97.75 205 LYS A CA 1
ATOM 1633 C C . LYS A 1 205 ? -7.432 -1.361 -14.870 1.00 97.75 205 LYS A C 1
ATOM 1635 O O . LYS A 1 205 ? -7.040 -2.135 -15.733 1.00 97.75 205 LYS A O 1
ATOM 1640 N N . ILE A 1 206 ? -6.904 -1.316 -13.651 1.00 98.00 206 ILE A N 1
ATOM 1641 C CA . ILE A 1 206 ? -5.660 -2.000 -13.297 1.00 98.00 206 ILE A CA 1
ATOM 1642 C C . ILE A 1 206 ? -5.945 -3.007 -12.177 1.00 98.00 206 ILE A C 1
ATOM 1644 O O . ILE A 1 206 ? -6.140 -2.604 -11.025 1.00 98.00 206 ILE A O 1
ATOM 1648 N N . PRO A 1 207 ? -5.931 -4.323 -12.471 1.00 97.00 207 PRO A N 1
ATOM 1649 C CA . PRO A 1 207 ? -6.290 -5.364 -11.505 1.00 97.00 207 PRO A CA 1
ATOM 1650 C C . PRO A 1 207 ? -5.497 -5.309 -10.197 1.00 97.00 207 PRO A C 1
ATOM 1652 O O . PRO A 1 207 ? -6.051 -5.543 -9.128 1.00 97.00 207 PRO A O 1
ATOM 1655 N N . ALA A 1 208 ? -4.218 -4.928 -10.254 1.00 96.94 208 ALA A N 1
ATOM 1656 C CA . ALA A 1 208 ? -3.364 -4.820 -9.074 1.00 96.94 208 ALA A CA 1
ATOM 1657 C C . ALA A 1 208 ? -3.830 -3.755 -8.058 1.00 96.94 208 ALA A C 1
ATOM 1659 O O . ALA A 1 208 ? -3.456 -3.840 -6.885 1.00 96.94 208 ALA A O 1
ATOM 1660 N N . PHE A 1 209 ? -4.649 -2.781 -8.471 1.00 98.00 209 PHE A N 1
ATOM 1661 C CA . PHE A 1 209 ? -5.265 -1.789 -7.584 1.00 98.00 209 PHE A CA 1
ATOM 1662 C C . PHE A 1 209 ? -6.645 -2.212 -7.056 1.00 98.00 209 PHE A C 1
ATOM 1664 O O . PHE A 1 209 ? -7.081 -1.671 -6.039 1.00 98.00 209 PHE A O 1
ATOM 1671 N N . ASN A 1 210 ? -7.310 -3.184 -7.691 1.00 96.81 210 ASN A N 1
ATOM 1672 C CA . ASN A 1 210 ? -8.652 -3.657 -7.334 1.00 96.81 210 ASN A CA 1
ATOM 1673 C C . ASN A 1 210 ? -8.639 -4.602 -6.114 1.00 96.81 210 ASN A C 1
ATOM 1675 O O . ASN A 1 210 ? -8.919 -5.796 -6.205 1.00 96.81 210 ASN A O 1
ATOM 1679 N N . ASP A 1 211 ? -8.260 -4.051 -4.965 1.00 95.50 211 ASP A N 1
ATOM 1680 C CA . ASP A 1 211 ? -8.205 -4.727 -3.667 1.00 95.50 211 ASP A CA 1
ATOM 1681 C C . ASP A 1 211 ? -9.614 -4.832 -3.054 1.00 95.50 211 ASP A C 1
ATOM 1683 O O . ASP A 1 211 ? -10.064 -3.954 -2.310 1.00 95.50 211 ASP A O 1
ATOM 1687 N N . GLN A 1 212 ? -10.308 -5.905 -3.442 1.00 94.56 212 GLN A N 1
ATOM 1688 C CA . GLN A 1 212 ? -11.623 -6.320 -2.955 1.00 94.56 212 GLN A CA 1
ATOM 1689 C C . GLN A 1 212 ? -11.614 -7.814 -2.606 1.00 94.56 212 GLN A C 1
ATOM 1691 O O . GLN A 1 212 ? -10.950 -8.617 -3.264 1.00 94.56 212 GLN A O 1
ATOM 1696 N N . VAL A 1 213 ? -12.373 -8.194 -1.583 1.00 93.44 213 VAL A N 1
ATOM 1697 C CA . VAL A 1 213 ? -12.408 -9.557 -1.037 1.00 93.44 213 VAL A CA 1
ATOM 1698 C C . VAL A 1 213 ? -13.831 -9.939 -0.645 1.00 93.44 213 VAL A C 1
ATOM 1700 O O . VAL A 1 213 ? -14.664 -9.076 -0.371 1.00 93.44 213 VAL A O 1
ATOM 1703 N N . LYS A 1 214 ? -14.126 -11.241 -0.609 1.00 94.62 214 LYS A N 1
ATOM 1704 C CA . LYS A 1 214 ? -15.383 -11.742 -0.049 1.00 94.62 214 LYS A CA 1
ATOM 1705 C C . LYS A 1 214 ? -15.167 -12.037 1.435 1.00 94.62 214 LYS A C 1
ATOM 1707 O O . LYS A 1 214 ? -14.309 -12.847 1.770 1.00 94.62 214 LYS A O 1
ATOM 1712 N N . TYR A 1 215 ? -15.948 -11.402 2.299 1.00 95.50 215 TYR A N 1
ATOM 1713 C CA . TYR A 1 215 ? -15.985 -11.689 3.731 1.00 95.50 215 TYR A CA 1
ATOM 1714 C C . TYR A 1 215 ? -17.394 -12.143 4.096 1.00 95.50 215 TYR A C 1
ATOM 1716 O O . TYR A 1 215 ? -18.377 -11.434 3.854 1.00 95.50 215 TYR A O 1
ATOM 1724 N N . LYS A 1 216 ? -17.499 -13.372 4.614 1.00 91.88 216 LYS A N 1
ATOM 1725 C CA . LYS A 1 216 ? -18.780 -14.091 4.714 1.00 91.88 216 LYS A CA 1
ATOM 1726 C C . LYS A 1 216 ? -19.480 -14.075 3.347 1.00 91.88 216 LYS A C 1
ATOM 1728 O O . LYS A 1 216 ? -18.894 -14.545 2.377 1.00 91.88 216 LYS A O 1
ATOM 1733 N N . ASP A 1 217 ? -20.681 -13.508 3.239 1.00 89.62 217 ASP A N 1
ATOM 1734 C CA . ASP A 1 217 ? -21.426 -13.382 1.976 1.00 89.62 217 ASP A CA 1
ATOM 1735 C C . ASP A 1 217 ? -21.407 -11.984 1.345 1.00 89.62 217 ASP A C 1
ATOM 1737 O O . ASP A 1 217 ? -22.151 -11.726 0.400 1.00 89.62 217 ASP A O 1
ATOM 1741 N N . HIS A 1 218 ? -20.542 -11.089 1.825 1.00 92.88 218 HIS A N 1
ATOM 1742 C CA . HIS A 1 218 ? -20.486 -9.704 1.365 1.00 92.88 218 HIS A CA 1
ATOM 1743 C C . HIS A 1 218 ? -19.161 -9.395 0.669 1.00 92.88 218 HIS A C 1
ATOM 1745 O O . HIS A 1 218 ? -18.094 -9.861 1.071 1.00 92.88 218 HIS A O 1
ATOM 1751 N N . ASN A 1 219 ? -19.241 -8.589 -0.389 1.00 94.94 219 ASN A N 1
ATOM 1752 C CA . ASN A 1 219 ? -18.060 -8.017 -1.021 1.00 94.94 219 ASN A CA 1
ATOM 1753 C C . ASN A 1 219 ? -17.587 -6.830 -0.183 1.00 94.94 219 ASN A C 1
ATOM 1755 O O . ASN A 1 219 ? -18.366 -5.923 0.110 1.00 94.94 219 ASN A O 1
ATOM 1759 N N . VAL A 1 220 ? -16.314 -6.860 0.184 1.00 96.44 220 VAL A N 1
ATOM 1760 C CA . VAL A 1 220 ? -15.636 -5.875 1.020 1.00 96.44 220 VAL A CA 1
ATOM 1761 C C . VAL A 1 220 ? -14.552 -5.211 0.187 1.00 96.44 220 VAL A C 1
ATOM 1763 O O . VAL A 1 220 ? -13.749 -5.883 -0.463 1.00 96.44 220 VAL A O 1
ATOM 1766 N N . PHE A 1 221 ? -14.534 -3.883 0.211 1.00 97.31 221 PHE A N 1
ATOM 1767 C CA . PHE A 1 221 ? -13.615 -3.054 -0.560 1.00 97.31 221 PHE A CA 1
ATOM 1768 C C . PHE A 1 221 ? -12.568 -2.426 0.362 1.00 97.31 221 PHE A C 1
ATOM 1770 O O . PHE A 1 221 ? -12.915 -1.885 1.411 1.00 97.31 221 PHE A O 1
ATOM 1777 N N . ILE A 1 222 ? -11.293 -2.481 -0.032 1.00 96.69 222 ILE A N 1
ATOM 1778 C CA . ILE A 1 222 ? -10.168 -1.941 0.752 1.00 96.69 222 ILE A CA 1
ATOM 1779 C C . ILE A 1 222 ? -9.381 -0.910 -0.067 1.00 96.69 222 ILE A C 1
ATOM 1781 O O . ILE A 1 222 ? -9.067 0.178 0.420 1.00 96.69 222 ILE A O 1
ATOM 1785 N N . PHE A 1 223 ? -9.078 -1.228 -1.331 1.00 97.50 223 PHE A N 1
ATOM 1786 C CA . PHE A 1 223 ? -8.416 -0.329 -2.290 1.00 97.50 223 PHE A CA 1
ATOM 1787 C C . PHE A 1 223 ? -7.139 0.353 -1.767 1.00 97.50 223 PHE A C 1
ATOM 1789 O O . PHE A 1 223 ? -6.815 1.470 -2.178 1.00 97.50 223 PHE A O 1
ATOM 1796 N N . LYS A 1 224 ? -6.372 -0.326 -0.896 1.00 95.94 224 LYS A N 1
ATOM 1797 C CA . LYS A 1 224 ? -5.250 0.273 -0.147 1.00 95.94 224 LYS A CA 1
ATOM 1798 C C . LYS A 1 224 ? -4.248 0.987 -1.049 1.00 95.94 224 LYS A C 1
ATOM 1800 O O . LYS A 1 224 ? -3.927 2.146 -0.817 1.00 95.94 224 LYS A O 1
ATOM 1805 N N . LYS A 1 225 ? -3.759 0.307 -2.092 1.00 97.25 225 LYS A N 1
ATOM 1806 C CA . LYS A 1 225 ? -2.710 0.853 -2.978 1.00 97.25 225 LYS A CA 1
ATOM 1807 C C . LYS A 1 225 ? -3.224 2.000 -3.857 1.00 97.25 225 LYS A C 1
ATOM 1809 O O . LYS A 1 225 ? -2.469 2.912 -4.159 1.00 97.25 225 LYS A O 1
ATOM 1814 N N . ALA A 1 226 ? -4.503 1.976 -4.240 1.00 98.19 226 ALA A N 1
ATOM 1815 C CA . ALA A 1 226 ? -5.095 3.036 -5.056 1.00 98.19 226 ALA A CA 1
ATOM 1816 C C . ALA A 1 226 ? -5.287 4.320 -4.240 1.00 98.19 226 ALA A C 1
ATOM 1818 O O . ALA A 1 226 ? -4.979 5.410 -4.718 1.00 98.19 226 ALA A O 1
ATOM 1819 N N . GLN A 1 227 ? -5.758 4.179 -2.996 1.00 98.12 227 GLN A N 1
ATOM 1820 C CA . GLN A 1 227 ? -5.846 5.288 -2.050 1.00 98.12 227 GLN A CA 1
ATOM 1821 C C . GLN A 1 227 ? -4.454 5.836 -1.702 1.00 98.12 227 GLN A C 1
ATOM 1823 O O . GLN A 1 227 ? -4.269 7.050 -1.717 1.00 98.12 227 GLN A O 1
ATOM 1828 N N . LEU A 1 228 ? -3.471 4.957 -1.467 1.00 96.50 228 LEU A N 1
ATOM 1829 C CA . LEU A 1 228 ? -2.083 5.350 -1.200 1.00 96.50 228 LEU A CA 1
ATOM 1830 C C . LEU A 1 228 ? -1.520 6.215 -2.333 1.00 96.50 228 LEU A C 1
ATOM 1832 O O . LEU A 1 228 ? -1.090 7.335 -2.078 1.00 96.50 228 LEU A O 1
ATOM 1836 N N . LEU A 1 229 ? -1.655 5.768 -3.584 1.00 98.00 229 LEU A N 1
ATOM 1837 C CA . LEU A 1 229 ? -1.183 6.531 -4.739 1.00 98.00 229 LEU A CA 1
ATOM 1838 C C . LEU A 1 229 ? -1.863 7.903 -4.863 1.00 98.00 229 LEU A C 1
ATOM 1840 O O . LEU A 1 229 ? -1.211 8.899 -5.171 1.00 98.00 229 LEU A O 1
ATOM 1844 N N . ALA A 1 230 ? -3.173 7.987 -4.613 1.00 98.00 230 ALA A N 1
ATOM 1845 C CA . ALA A 1 230 ? -3.876 9.270 -4.613 1.00 98.00 230 ALA A CA 1
ATOM 1846 C C . ALA A 1 230 ? -3.309 10.225 -3.547 1.00 98.00 230 ALA A C 1
ATOM 1848 O O . ALA A 1 230 ? -3.109 11.413 -3.813 1.00 98.00 230 ALA A O 1
ATOM 1849 N N . ALA A 1 231 ? -3.020 9.705 -2.355 1.00 95.62 231 ALA A N 1
ATOM 1850 C CA . ALA A 1 231 ? -2.473 10.485 -1.259 1.00 95.62 231 ALA A CA 1
ATOM 1851 C C . ALA A 1 231 ? -1.019 10.905 -1.476 1.00 95.62 231 ALA A C 1
ATOM 1853 O O . ALA A 1 231 ? -0.689 12.062 -1.214 1.00 95.62 231 ALA A O 1
ATOM 1854 N N . ASP A 1 232 ? -0.169 10.024 -1.997 1.00 94.81 232 ASP A N 1
ATOM 1855 C CA . ASP A 1 232 ? 1.227 10.348 -2.276 1.00 94.81 232 ASP A CA 1
ATOM 1856 C C . ASP A 1 232 ? 1.348 11.382 -3.396 1.00 94.81 232 ASP A C 1
ATOM 1858 O O . ASP A 1 232 ? 2.070 12.373 -3.248 1.00 94.81 232 ASP A O 1
ATOM 1862 N N . LEU A 1 233 ? 0.551 11.252 -4.463 1.00 96.06 233 LEU A N 1
ATOM 1863 C CA . LEU A 1 233 ? 0.495 12.267 -5.514 1.00 96.06 233 LEU A CA 1
ATOM 1864 C C . LEU A 1 233 ? -0.059 13.601 -4.999 1.00 96.06 233 LEU A C 1
ATOM 1866 O O . LEU A 1 233 ? 0.489 14.651 -5.332 1.00 96.06 233 LEU A O 1
ATOM 1870 N N . ASN A 1 234 ? -1.098 13.592 -4.158 1.00 95.38 234 ASN A N 1
ATOM 1871 C CA . ASN A 1 234 ? -1.594 14.817 -3.527 1.00 95.38 234 ASN A CA 1
ATOM 1872 C C . ASN A 1 234 ? -0.512 15.477 -2.674 1.00 95.38 234 ASN A C 1
ATOM 1874 O O . ASN A 1 234 ? -0.167 16.635 -2.895 1.00 95.38 234 ASN A O 1
ATOM 1878 N N . ARG A 1 235 ? 0.060 14.731 -1.728 1.00 90.56 235 ARG A N 1
ATOM 1879 C CA . ARG A 1 235 ? 1.072 15.232 -0.798 1.00 90.56 235 ARG A CA 1
ATOM 1880 C C . ARG A 1 235 ? 2.265 15.812 -1.546 1.00 90.56 235 ARG A C 1
ATOM 1882 O O . ARG A 1 235 ? 2.745 16.880 -1.171 1.00 90.56 235 ARG A O 1
ATOM 1889 N N . ARG A 1 236 ? 2.714 15.141 -2.610 1.00 90.88 236 ARG A N 1
ATOM 1890 C CA . ARG A 1 236 ? 3.882 15.561 -3.383 1.00 90.88 236 ARG A CA 1
ATOM 1891 C C . ARG A 1 236 ? 3.603 16.727 -4.331 1.00 90.88 236 ARG A C 1
ATOM 1893 O O . ARG A 1 236 ? 4.477 17.580 -4.489 1.00 90.88 236 ARG A O 1
ATOM 1900 N N . PHE A 1 237 ? 2.440 16.765 -4.979 1.00 93.06 237 PHE A N 1
ATOM 1901 C CA . PHE A 1 237 ? 2.196 17.643 -6.128 1.00 93.06 237 PHE A CA 1
ATOM 1902 C C . PHE A 1 237 ? 1.073 18.671 -5.944 1.00 93.06 237 PHE A C 1
ATOM 1904 O O . PHE A 1 237 ? 0.867 19.482 -6.848 1.00 93.06 237 PHE A O 1
ATOM 1911 N N . LYS A 1 238 ? 0.368 18.702 -4.803 1.00 91.56 238 LYS A N 1
ATOM 1912 C CA . LYS A 1 238 ? -0.734 19.657 -4.558 1.00 91.56 238 LYS A CA 1
ATOM 1913 C C . LYS A 1 238 ? -0.347 21.123 -4.751 1.00 91.56 238 LYS A C 1
ATOM 1915 O O . LYS A 1 238 ? -1.207 21.906 -5.136 1.00 91.56 238 LYS A O 1
ATOM 1920 N N . ASP A 1 239 ? 0.919 21.481 -4.525 1.00 90.81 239 ASP A N 1
ATOM 1921 C CA . ASP A 1 239 ? 1.400 22.860 -4.654 1.00 90.81 239 ASP A CA 1
ATOM 1922 C C . ASP A 1 239 ? 1.998 23.137 -6.044 1.00 90.81 239 ASP A C 1
ATOM 1924 O O . ASP A 1 239 ? 1.694 24.158 -6.659 1.00 90.81 239 ASP A O 1
ATOM 1928 N N . SER A 1 240 ? 2.819 22.223 -6.575 1.00 91.81 240 SER A N 1
ATOM 1929 C CA . SER A 1 240 ? 3.516 22.416 -7.857 1.00 91.81 240 SER A CA 1
ATOM 1930 C C . SER A 1 240 ? 2.654 22.122 -9.091 1.00 91.81 240 SER A C 1
ATOM 1932 O O . SER A 1 240 ? 2.891 22.693 -10.147 1.00 91.81 240 SER A O 1
ATOM 1934 N N . GLU A 1 241 ? 1.667 21.232 -8.970 1.00 94.25 241 GLU A N 1
ATOM 1935 C CA . GLU A 1 241 ? 0.766 20.777 -10.045 1.00 94.25 241 GLU A CA 1
ATOM 1936 C C . GLU A 1 241 ? -0.691 20.758 -9.529 1.00 94.25 241 GLU A C 1
ATOM 1938 O O . GLU A 1 241 ? -1.458 19.806 -9.718 1.00 94.25 241 GLU A O 1
ATOM 1943 N N . SER A 1 242 ? -1.076 21.832 -8.834 1.00 92.94 242 SER A N 1
ATOM 1944 C CA . SER A 1 242 ? -2.335 21.947 -8.082 1.00 92.94 242 SER A CA 1
ATOM 1945 C C . SER A 1 242 ? -3.590 21.656 -8.907 1.00 92.94 242 SER A C 1
ATOM 1947 O O . SER A 1 242 ? -4.503 20.987 -8.428 1.00 92.94 242 SER A O 1
ATOM 1949 N N . ALA A 1 243 ? -3.617 22.070 -10.176 1.00 92.62 243 ALA A N 1
ATOM 1950 C CA . ALA A 1 243 ? -4.738 21.828 -11.083 1.00 92.62 243 ALA A CA 1
ATOM 1951 C C . ALA A 1 243 ? -5.024 20.331 -11.332 1.00 92.62 243 ALA A C 1
ATOM 1953 O O . ALA A 1 243 ? -6.124 19.986 -11.765 1.00 92.62 243 ALA A O 1
ATOM 1954 N N . ARG A 1 244 ? -4.043 19.452 -11.080 1.00 95.19 244 ARG A N 1
ATOM 1955 C CA . ARG A 1 244 ? -4.130 18.000 -11.299 1.00 95.19 244 ARG A CA 1
ATOM 1956 C C . ARG A 1 244 ? -4.194 17.194 -10.013 1.00 95.19 244 ARG A C 1
ATOM 1958 O O . ARG A 1 244 ? -4.826 16.146 -10.012 1.00 95.19 244 ARG A O 1
ATOM 1965 N N . PHE A 1 245 ? -3.532 17.642 -8.948 1.00 96.00 245 PHE A N 1
ATOM 1966 C CA . PHE A 1 245 ? -3.333 16.811 -7.755 1.00 96.00 245 PHE A CA 1
ATOM 1967 C C . PHE A 1 245 ? -3.834 17.439 -6.459 1.00 96.00 245 PHE A C 1
ATOM 1969 O O . PHE A 1 245 ? -3.771 16.784 -5.424 1.00 96.00 245 PHE A O 1
ATOM 1976 N N . ASN A 1 246 ? -4.386 18.657 -6.479 1.00 94.94 246 ASN A N 1
ATOM 1977 C CA . ASN A 1 246 ? -5.094 19.203 -5.321 1.00 94.94 246 ASN A CA 1
ATOM 1978 C C . ASN A 1 246 ? -6.512 18.605 -5.225 1.00 94.94 246 ASN A C 1
ATOM 1980 O O . ASN A 1 246 ? -7.499 19.252 -5.579 1.00 94.94 246 ASN A O 1
ATOM 1984 N N . PHE A 1 247 ? -6.597 17.333 -4.823 1.00 95.81 247 PHE A N 1
ATOM 1985 C CA . PHE A 1 247 ? -7.859 16.609 -4.693 1.00 95.81 247 PHE A CA 1
ATOM 1986 C C . PHE A 1 247 ? -8.722 17.206 -3.577 1.00 95.81 247 PHE A C 1
ATOM 1988 O O . PHE A 1 247 ? -8.299 17.263 -2.424 1.00 95.81 247 PHE A O 1
ATOM 1995 N N . THR A 1 248 ? -9.942 17.632 -3.900 1.00 93.94 248 THR A N 1
ATOM 1996 C CA . THR A 1 248 ? -10.797 18.357 -2.942 1.00 93.94 248 THR A CA 1
ATOM 1997 C C . THR A 1 248 ? -11.482 17.454 -1.918 1.00 93.94 248 THR A C 1
ATOM 1999 O O . THR A 1 248 ? -11.919 17.928 -0.878 1.00 93.94 248 THR A O 1
ATOM 2002 N N . ASP A 1 249 ? -11.597 16.159 -2.208 1.00 95.31 249 ASP A N 1
ATOM 2003 C CA . ASP A 1 249 ? -12.144 15.120 -1.329 1.00 95.31 249 ASP A CA 1
ATOM 2004 C C . ASP A 1 249 ? -11.041 14.228 -0.731 1.00 95.31 249 ASP A C 1
ATOM 2006 O O . ASP A 1 249 ? -11.326 13.113 -0.295 1.00 95.31 249 ASP A O 1
ATOM 2010 N N . ILE A 1 250 ? -9.787 14.705 -0.689 1.00 95.31 250 ILE A N 1
ATOM 2011 C CA . ILE A 1 250 ? -8.655 13.935 -0.150 1.00 95.31 250 ILE A CA 1
ATOM 2012 C C . ILE A 1 250 ? -8.877 13.498 1.304 1.00 95.31 250 ILE A C 1
ATOM 2014 O O . ILE A 1 250 ? -8.491 12.395 1.677 1.00 95.31 250 ILE A O 1
ATOM 2018 N N . ASP A 1 251 ? -9.585 14.306 2.098 1.00 93.88 251 ASP A N 1
ATOM 2019 C CA . ASP A 1 251 ? -9.936 13.992 3.488 1.00 93.88 251 ASP A CA 1
ATOM 2020 C C . ASP A 1 251 ? -10.851 12.758 3.620 1.00 93.88 251 ASP A C 1
ATOM 2022 O O . ASP A 1 251 ? -11.004 12.215 4.715 1.00 93.88 251 ASP A O 1
ATOM 2026 N N . GLN A 1 252 ? -11.460 12.291 2.520 1.00 95.31 252 GLN A N 1
ATOM 2027 C CA . GLN A 1 252 ? -12.261 11.066 2.506 1.00 95.31 252 GLN A CA 1
ATOM 2028 C C . GLN A 1 252 ? -11.434 9.788 2.356 1.00 95.31 252 GLN A C 1
ATOM 2030 O O . GLN A 1 252 ? -11.982 8.710 2.607 1.00 95.31 252 GLN A O 1
ATOM 2035 N N . ILE A 1 253 ? -10.147 9.872 2.009 1.00 96.06 253 ILE A N 1
ATOM 2036 C CA . ILE A 1 253 ? -9.250 8.710 2.016 1.00 96.06 253 ILE A CA 1
ATOM 2037 C C . ILE A 1 253 ? -9.188 8.101 3.421 1.00 96.06 253 ILE A C 1
ATOM 2039 O O . ILE A 1 253 ? -9.255 8.804 4.432 1.00 96.06 253 ILE A O 1
ATOM 2043 N N . THR A 1 254 ? -9.113 6.776 3.482 1.00 97.19 254 THR A N 1
ATOM 2044 C CA . THR A 1 254 ? -8.902 6.028 4.724 1.00 97.19 254 THR A CA 1
ATOM 2045 C C . THR A 1 254 ? -7.426 5.694 4.924 1.00 97.19 254 THR A C 1
ATOM 2047 O O . THR A 1 254 ? -6.608 5.871 4.028 1.00 97.19 254 THR A O 1
ATOM 2050 N N . VAL A 1 255 ? -7.088 5.147 6.090 1.00 96.12 255 VAL A N 1
ATOM 2051 C CA . VAL A 1 255 ? -5.750 4.594 6.337 1.00 96.12 255 VAL A CA 1
ATOM 2052 C C . VAL A 1 255 ? -5.391 3.472 5.354 1.00 96.12 255 VAL A C 1
ATOM 2054 O O . VAL A 1 255 ? -6.268 2.782 4.818 1.00 96.12 255 VAL A O 1
ATOM 2057 N N . PHE A 1 256 ? -4.096 3.256 5.140 1.00 94.06 256 PHE A N 1
ATOM 2058 C CA . PHE A 1 256 ? -3.552 2.321 4.162 1.00 94.06 256 PHE A CA 1
ATOM 2059 C C . PHE A 1 256 ? -3.245 0.970 4.800 1.00 94.06 256 PHE A C 1
ATOM 2061 O O . PHE A 1 256 ? -2.094 0.539 4.824 1.00 94.06 256 PHE A O 1
ATOM 2068 N N . THR A 1 257 ? -4.295 0.300 5.288 1.00 90.00 257 THR A N 1
ATOM 2069 C CA . THR A 1 257 ? -4.199 -0.932 6.087 1.00 90.00 257 THR A CA 1
ATOM 2070 C C . THR A 1 257 ? -3.249 -1.977 5.481 1.00 90.00 257 THR A C 1
ATOM 2072 O O . THR A 1 257 ? -3.540 -2.658 4.492 1.00 90.00 257 THR A O 1
ATOM 2075 N N . ASP A 1 258 ? -2.051 -2.042 6.055 1.00 86.00 258 ASP A N 1
ATOM 2076 C CA . ASP A 1 258 ? -1.011 -3.017 5.762 1.00 86.00 258 ASP A CA 1
ATOM 2077 C C . ASP A 1 258 ? -0.851 -3.956 6.969 1.00 86.00 258 ASP A C 1
ATOM 2079 O O . ASP A 1 258 ? -1.772 -4.122 7.764 1.00 86.00 258 ASP A O 1
ATOM 2083 N N . ASN A 1 259 ? 0.300 -4.609 7.118 1.00 84.44 259 ASN A N 1
ATOM 2084 C CA . ASN A 1 259 ? 0.567 -5.449 8.285 1.00 84.44 259 ASN A CA 1
ATOM 2085 C C . ASN A 1 259 ? 1.016 -4.655 9.530 1.00 84.44 259 ASN A C 1
ATOM 2087 O O . ASN A 1 259 ? 1.089 -5.226 10.615 1.00 84.44 259 ASN A O 1
ATOM 2091 N N . VAL A 1 260 ? 1.364 -3.372 9.394 1.00 88.50 260 VAL A N 1
ATOM 2092 C CA . VAL A 1 260 ? 1.833 -2.522 10.498 1.00 88.50 260 VAL A CA 1
ATOM 2093 C C . VAL A 1 260 ? 0.647 -1.974 11.277 1.00 88.50 260 VAL A C 1
ATOM 2095 O O . VAL A 1 260 ? 0.630 -2.073 12.500 1.00 88.50 260 VAL A O 1
ATOM 2098 N N . LEU A 1 261 ? -0.356 -1.425 10.589 1.00 92.25 261 LEU A N 1
ATOM 2099 C CA . LEU A 1 261 ? -1.479 -0.747 11.243 1.00 92.25 261 LEU A CA 1
ATOM 2100 C C . LEU A 1 261 ? -2.275 -1.651 12.202 1.00 92.25 261 LEU A C 1
ATOM 2102 O O . LEU A 1 261 ? -2.438 -1.257 13.360 1.00 92.25 261 LEU A O 1
ATOM 2106 N N . PRO A 1 262 ? -2.719 -2.863 11.808 1.00 93.62 262 PRO A N 1
ATOM 2107 C CA . PRO A 1 262 ? -3.391 -3.778 12.726 1.00 93.62 262 PRO A CA 1
ATOM 2108 C C . PRO A 1 262 ? -2.528 -4.134 13.944 1.00 93.62 262 PRO A C 1
ATOM 2110 O O . PRO A 1 262 ? -3.033 -4.162 15.064 1.00 93.62 262 PRO A O 1
ATOM 2113 N N . ALA A 1 263 ? -1.218 -4.337 13.758 1.00 91.19 263 ALA A N 1
ATOM 2114 C CA . ALA A 1 263 ? -0.294 -4.637 14.854 1.00 91.19 263 ALA A CA 1
ATOM 2115 C C . ALA A 1 263 ? -0.142 -3.453 15.827 1.00 91.19 263 ALA A C 1
ATOM 2117 O O . ALA A 1 263 ? -0.157 -3.636 17.045 1.00 91.19 263 ALA A O 1
ATOM 2118 N N . VAL A 1 264 ? -0.051 -2.228 15.299 1.00 93.56 264 VAL A N 1
ATOM 2119 C CA . VAL A 1 264 ? 0.018 -0.996 16.097 1.00 93.56 264 VAL A CA 1
ATOM 2120 C C . VAL A 1 264 ? -1.255 -0.784 16.904 1.00 93.56 264 VAL A C 1
ATOM 2122 O O . VAL A 1 264 ? -1.188 -0.556 18.112 1.00 93.56 264 VAL A O 1
ATOM 2125 N N . LEU A 1 265 ? -2.418 -0.914 16.270 1.00 96.69 265 LEU A N 1
ATOM 2126 C CA . LEU A 1 265 ? -3.702 -0.737 16.944 1.00 96.69 265 LEU A CA 1
ATOM 2127 C C . LEU A 1 265 ? -3.974 -1.844 17.973 1.00 96.69 265 LEU A C 1
ATOM 2129 O O . LEU A 1 265 ? -4.522 -1.552 19.035 1.00 96.69 265 LEU A O 1
ATOM 2133 N N . ARG A 1 266 ? -3.545 -3.087 17.715 1.00 94.75 266 ARG A N 1
ATOM 2134 C CA . ARG A 1 266 ? -3.577 -4.169 18.714 1.00 94.75 266 ARG A CA 1
ATOM 2135 C C . ARG A 1 266 ? -2.735 -3.818 19.938 1.00 94.75 266 ARG A C 1
ATOM 2137 O O . ARG A 1 266 ? -3.206 -3.966 21.060 1.00 94.75 266 ARG A O 1
ATOM 2144 N N . LYS A 1 267 ? -1.515 -3.310 19.742 1.00 91.94 267 LYS A N 1
ATOM 2145 C CA . LYS A 1 267 ? -0.621 -2.935 20.848 1.00 91.94 267 LYS A CA 1
ATOM 2146 C C . LYS A 1 267 ? -1.133 -1.747 21.664 1.00 91.94 267 LYS A C 1
ATOM 2148 O O . LYS A 1 267 ? -0.963 -1.729 22.877 1.00 91.94 267 LYS A O 1
ATOM 2153 N N . PHE A 1 268 ? -1.838 -0.803 21.043 1.00 95.25 268 PHE A N 1
ATOM 2154 C CA . PHE A 1 268 ? -2.591 0.219 21.781 1.00 95.25 268 PHE A CA 1
ATOM 2155 C C . PHE A 1 268 ? -3.848 -0.324 22.480 1.00 95.25 268 PHE A C 1
ATOM 2157 O O . PHE A 1 268 ? -4.573 0.434 23.114 1.00 95.25 268 PHE A O 1
ATOM 2164 N N . GLY A 1 269 ? -4.140 -1.619 22.355 1.00 96.44 269 GLY A N 1
ATOM 2165 C CA . GLY A 1 269 ? -5.333 -2.246 22.906 1.00 96.44 269 GLY A CA 1
ATOM 2166 C C . GLY A 1 269 ? -6.623 -1.880 22.173 1.00 96.44 269 GLY A C 1
ATOM 2167 O O . GLY A 1 269 ? -7.679 -2.314 22.619 1.00 96.44 269 GLY A O 1
ATOM 2168 N N . ILE A 1 270 ? -6.544 -1.123 21.074 1.00 98.38 270 ILE A N 1
ATOM 2169 C CA . ILE A 1 270 ? -7.690 -0.649 20.289 1.00 98.38 270 ILE A CA 1
ATOM 2170 C C . ILE A 1 270 ? -8.311 -1.796 19.497 1.00 98.38 270 ILE A C 1
ATOM 2172 O O . ILE A 1 270 ? -9.533 -1.894 19.440 1.00 98.38 270 ILE A O 1
ATOM 2176 N N . LEU A 1 271 ? -7.493 -2.675 18.912 1.00 98.12 271 LEU A N 1
ATOM 2177 C CA . LEU A 1 271 ? -7.980 -3.930 18.338 1.00 98.12 271 LEU A CA 1
ATOM 2178 C C . LEU A 1 271 ? -7.852 -5.048 19.372 1.00 98.12 271 LEU A C 1
ATOM 2180 O O . LEU A 1 271 ? -6.750 -5.372 19.814 1.00 98.12 271 LEU A O 1
ATOM 2184 N N . LYS A 1 272 ? -8.985 -5.648 19.733 1.00 97.94 272 LYS A N 1
ATOM 2185 C CA . LYS A 1 272 ? -9.085 -6.831 20.591 1.00 97.94 272 LYS A CA 1
ATOM 2186 C C . LYS A 1 272 ? -9.355 -8.046 19.725 1.00 97.94 272 LYS A C 1
ATOM 2188 O O . LYS A 1 272 ? -10.310 -8.052 18.949 1.00 97.94 272 LYS A O 1
ATOM 2193 N N . LEU A 1 273 ? -8.508 -9.056 19.856 1.00 97.25 273 LEU A N 1
ATOM 2194 C CA . LEU A 1 273 ? -8.605 -10.278 19.077 1.00 97.25 273 LEU A CA 1
ATOM 2195 C C . LEU A 1 273 ? -9.316 -11.353 19.907 1.00 97.25 273 LEU A C 1
ATOM 2197 O O . LEU A 1 273 ? -9.293 -11.321 21.139 1.00 97.25 273 LEU A O 1
ATOM 2201 N N . SER A 1 274 ? -9.953 -12.313 19.244 1.00 97.56 274 SER A N 1
ATOM 2202 C CA . SER A 1 274 ? -10.372 -13.547 19.897 1.00 97.56 274 SER A CA 1
ATOM 2203 C C . SER A 1 274 ? -9.139 -14.316 20.363 1.00 97.56 274 SER A C 1
ATOM 2205 O O . SER A 1 274 ? -8.074 -14.248 19.749 1.00 97.56 274 SER A O 1
ATOM 2207 N N . LYS A 1 275 ? -9.293 -15.078 21.448 1.00 95.75 275 LYS A N 1
ATOM 2208 C CA . LYS A 1 275 ? -8.188 -15.826 22.056 1.00 95.75 275 LYS A CA 1
ATOM 2209 C C . LYS A 1 275 ? -7.479 -16.747 21.055 1.00 95.75 275 LYS A C 1
ATOM 2211 O O . LYS A 1 275 ? -6.259 -16.816 21.054 1.00 95.75 275 LYS A O 1
ATOM 2216 N N . GLU A 1 276 ? -8.237 -17.422 20.193 1.00 94.88 276 GLU A N 1
ATOM 2217 C CA . GLU A 1 276 ? -7.685 -18.329 19.180 1.00 94.88 276 GLU A CA 1
ATOM 2218 C C . GLU A 1 276 ? -6.841 -17.583 18.136 1.00 94.88 276 GLU A C 1
ATOM 2220 O O . GLU A 1 276 ? -5.736 -18.017 17.810 1.00 94.88 276 GLU A O 1
ATOM 2225 N N . LEU A 1 277 ? -7.331 -16.442 17.635 1.00 94.44 277 LEU A N 1
ATOM 2226 C CA . LEU A 1 277 ? -6.590 -15.644 16.661 1.00 94.44 277 LEU A CA 1
ATOM 2227 C C . LEU A 1 277 ? -5.348 -15.002 17.291 1.00 94.44 277 LEU A C 1
ATOM 2229 O O . LEU A 1 277 ? -4.296 -14.948 16.658 1.00 94.44 277 LEU A O 1
ATOM 2233 N N . GLU A 1 278 ? -5.459 -14.546 18.536 1.00 94.00 278 GLU A N 1
ATOM 2234 C CA . GLU A 1 278 ? -4.338 -14.014 19.307 1.00 94.00 278 GLU A CA 1
ATOM 2235 C C . GLU A 1 278 ? -3.234 -15.064 19.498 1.00 94.00 278 GLU A C 1
ATOM 2237 O O . GLU A 1 278 ? -2.101 -14.836 19.076 1.00 94.00 278 GLU A O 1
ATOM 2242 N N . GLU A 1 279 ? -3.576 -16.253 20.006 1.00 92.94 279 GLU A N 1
ATOM 2243 C CA . GLU A 1 279 ? -2.631 -17.364 20.176 1.00 92.94 279 GLU A CA 1
ATOM 2244 C C . GLU A 1 279 ? -1.990 -17.782 18.845 1.00 92.94 279 GLU A C 1
ATOM 2246 O O . GLU A 1 279 ? -0.794 -18.068 18.789 1.00 92.94 279 GLU A O 1
ATOM 2251 N N . LYS A 1 280 ? -2.754 -17.804 17.748 1.00 91.38 280 LYS A N 1
ATOM 2252 C CA . LYS A 1 280 ? -2.224 -18.134 16.419 1.00 91.38 280 LYS A CA 1
ATOM 2253 C C . LYS A 1 280 ? -1.146 -17.146 15.966 1.00 91.38 280 LYS A C 1
ATOM 2255 O O . LYS A 1 280 ? -0.116 -17.578 15.450 1.00 91.38 280 LYS A O 1
ATOM 2260 N N . LEU A 1 281 ? -1.385 -15.845 16.129 1.00 89.81 281 LEU A N 1
ATOM 2261 C CA . LEU A 1 281 ? -0.452 -14.802 15.697 1.00 89.81 281 LEU A CA 1
ATOM 2262 C C . LEU A 1 281 ? 0.778 -14.727 16.602 1.00 89.81 281 LEU A C 1
ATOM 2264 O O . LEU A 1 281 ? 1.891 -14.602 16.095 1.00 89.81 281 LEU A O 1
ATOM 2268 N N . ASP A 1 282 ? 0.586 -14.844 17.916 1.00 89.06 282 ASP A N 1
ATOM 2269 C CA . ASP A 1 282 ? 1.675 -14.754 18.892 1.00 89.06 282 ASP A CA 1
ATOM 2270 C C . ASP A 1 282 ? 2.639 -15.941 18.785 1.00 89.06 282 ASP A C 1
ATOM 2272 O O . ASP A 1 282 ? 3.843 -15.775 18.949 1.00 89.06 282 ASP A O 1
ATOM 2276 N N . ASN A 1 283 ? 2.151 -17.114 18.372 1.00 89.31 283 ASN A N 1
ATOM 2277 C CA . ASN A 1 283 ? 2.995 -18.273 18.061 1.00 89.31 283 ASN A CA 1
ATOM 2278 C C . ASN A 1 283 ? 3.704 -18.181 16.691 1.00 89.31 283 ASN A C 1
ATOM 2280 O O . ASN A 1 283 ? 4.276 -19.167 16.221 1.00 89.31 283 ASN A O 1
ATOM 2284 N N . GLY A 1 284 ? 3.643 -17.031 16.009 1.00 83.12 284 GLY A N 1
ATOM 2285 C CA . GLY A 1 284 ? 4.248 -16.833 14.689 1.00 83.12 284 GLY A CA 1
ATOM 2286 C C . GLY A 1 284 ? 3.539 -17.589 13.562 1.00 83.12 284 GLY A C 1
ATOM 2287 O O . GLY A 1 284 ? 4.144 -17.846 12.519 1.00 83.12 284 GLY A O 1
ATOM 2288 N N . GLY A 1 285 ? 2.276 -17.974 13.763 1.00 83.25 285 GLY A N 1
ATOM 2289 C CA . GLY A 1 285 ? 1.476 -18.658 12.756 1.00 83.25 285 GLY A CA 1
ATOM 2290 C C . GLY A 1 285 ? 1.208 -17.773 11.540 1.00 83.25 285 GLY A C 1
ATOM 2291 O O . GLY A 1 285 ? 0.903 -16.586 11.662 1.00 83.25 285 GLY A O 1
ATOM 2292 N N . GLU A 1 286 ? 1.281 -18.363 10.347 1.00 83.56 286 GLU A N 1
ATOM 2293 C CA . GLU A 1 286 ? 0.978 -17.644 9.112 1.00 83.56 286 GLU A CA 1
ATOM 2294 C C . GLU A 1 286 ? -0.514 -17.281 9.040 1.00 83.56 286 GLU A C 1
ATOM 2296 O O . GLU A 1 286 ? -1.413 -18.114 9.225 1.00 83.56 286 GLU A O 1
ATOM 2301 N N . LEU A 1 287 ? -0.782 -16.009 8.744 1.00 86.50 287 LEU A N 1
ATOM 2302 C CA . LEU A 1 287 ? -2.125 -15.504 8.510 1.00 86.50 287 LEU A CA 1
ATOM 2303 C C . LEU A 1 287 ? -2.452 -15.597 7.015 1.00 86.50 287 LEU A C 1
ATOM 2305 O O . LEU A 1 287 ? -2.159 -14.694 6.233 1.00 86.50 287 LEU A O 1
ATOM 2309 N N . LEU A 1 288 ? -3.042 -16.725 6.627 1.00 88.75 288 LEU A N 1
ATOM 2310 C CA . LEU A 1 288 ? -3.474 -16.974 5.254 1.00 88.75 288 LEU A CA 1
ATOM 2311 C C . LEU A 1 288 ? -4.691 -16.111 4.868 1.00 88.75 288 LEU A C 1
ATOM 2313 O O . LEU A 1 288 ? -5.471 -15.732 5.747 1.00 88.75 288 LEU A O 1
ATOM 2317 N N . PRO A 1 289 ? -4.910 -15.858 3.560 1.00 89.00 289 PRO A N 1
ATOM 2318 C CA . PRO A 1 289 ? -6.108 -15.175 3.081 1.00 89.00 289 PRO A CA 1
ATOM 2319 C C . PRO A 1 289 ? -7.388 -15.851 3.587 1.00 89.00 289 PRO A C 1
ATOM 2321 O O . PRO A 1 289 ? -7.575 -17.057 3.417 1.00 89.00 289 PRO A O 1
ATOM 2324 N N . GLY A 1 290 ? -8.279 -15.071 4.194 1.00 92.06 290 GLY A N 1
ATOM 2325 C CA . GLY A 1 290 ? -9.505 -15.578 4.803 1.00 92.06 290 GLY A CA 1
ATOM 2326 C C . GLY A 1 290 ? -10.143 -14.562 5.744 1.00 92.06 290 GLY A C 1
ATOM 2327 O O . GLY A 1 290 ? -9.692 -13.424 5.838 1.00 92.06 290 GLY A O 1
ATOM 2328 N N . ASN A 1 291 ? -11.193 -14.980 6.453 1.00 94.31 291 ASN A N 1
ATOM 2329 C CA . ASN A 1 291 ? -11.984 -14.081 7.297 1.00 94.31 291 ASN A CA 1
ATOM 2330 C C . ASN A 1 291 ? -11.141 -13.330 8.341 1.00 94.31 291 ASN A C 1
ATOM 2332 O O . ASN A 1 291 ? -11.303 -12.122 8.461 1.00 94.31 291 ASN A O 1
ATOM 2336 N N . ASP A 1 292 ? -10.213 -14.003 9.025 1.00 94.75 292 ASP A N 1
ATOM 2337 C CA . ASP A 1 292 ? -9.363 -13.374 10.050 1.00 94.75 292 ASP A CA 1
ATOM 2338 C C . ASP A 1 292 ? -8.459 -12.272 9.477 1.00 94.75 292 ASP A C 1
ATOM 2340 O O . ASP A 1 292 ? -8.298 -11.210 10.078 1.00 94.75 292 ASP A O 1
ATOM 2344 N N . GLU A 1 293 ? -7.880 -12.508 8.295 1.00 93.88 293 GLU A N 1
ATOM 2345 C CA . GLU A 1 293 ? -7.036 -11.533 7.596 1.00 93.88 293 GLU A CA 1
ATOM 2346 C C . GLU A 1 293 ? -7.838 -10.306 7.167 1.00 93.88 293 GLU A C 1
ATOM 2348 O O . GLU A 1 293 ? -7.401 -9.169 7.386 1.00 93.88 293 GLU A O 1
ATOM 2353 N N . VAL A 1 294 ? -9.039 -10.532 6.631 1.00 95.62 294 VAL A N 1
ATOM 2354 C CA . VAL A 1 294 ? -9.934 -9.448 6.229 1.00 95.62 294 VAL A CA 1
ATOM 2355 C C . VAL A 1 294 ? -10.401 -8.658 7.447 1.00 95.62 294 VAL A C 1
ATOM 2357 O O . VAL A 1 294 ? -10.353 -7.430 7.417 1.00 95.62 294 VAL A O 1
ATOM 2360 N N . GLU A 1 295 ? -10.796 -9.326 8.533 1.00 96.69 295 GLU A N 1
ATOM 2361 C CA . GLU A 1 295 ? -11.192 -8.659 9.774 1.00 96.69 295 GLU A CA 1
ATOM 2362 C C . GLU A 1 295 ? -10.072 -7.779 10.322 1.00 96.69 295 GLU A C 1
ATOM 2364 O O . GLU A 1 295 ? -10.318 -6.612 10.610 1.00 96.69 295 GLU A O 1
ATOM 2369 N N . LEU A 1 296 ? -8.836 -8.278 10.404 1.00 95.31 296 LEU A N 1
ATOM 2370 C CA . LEU A 1 296 ? -7.705 -7.488 10.897 1.00 95.31 296 LEU A CA 1
ATOM 2371 C C . LEU A 1 296 ? -7.473 -6.224 10.067 1.00 95.31 296 LEU A C 1
ATOM 2373 O O . LEU A 1 296 ? -7.338 -5.129 10.619 1.00 95.31 296 LEU A O 1
ATOM 2377 N N . ARG A 1 297 ? -7.456 -6.356 8.737 1.00 95.50 297 ARG A N 1
ATOM 2378 C CA . ARG A 1 297 ? -7.226 -5.217 7.840 1.00 95.50 297 ARG A CA 1
ATOM 2379 C C . ARG A 1 297 ? -8.358 -4.206 7.901 1.00 95.50 297 ARG A C 1
ATOM 2381 O O . ARG A 1 297 ? -8.111 -3.003 7.985 1.00 95.50 297 ARG A O 1
ATOM 2388 N N . VAL A 1 298 ? -9.594 -4.682 7.844 1.00 97.75 298 VAL A N 1
ATOM 2389 C CA . VAL A 1 298 ? -10.772 -3.825 7.731 1.00 97.75 298 VAL A CA 1
ATOM 2390 C C . VAL A 1 298 ? -11.133 -3.195 9.078 1.00 97.75 298 VAL A C 1
ATOM 2392 O O . VAL A 1 298 ? -11.501 -2.022 9.112 1.00 97.75 298 VAL A O 1
ATOM 2395 N N . GLN A 1 299 ? -10.927 -3.899 10.194 1.00 98.12 299 GLN A N 1
ATOM 2396 C CA . GLN A 1 299 ? -11.088 -3.312 11.525 1.00 98.12 299 GLN A CA 1
ATOM 2397 C C . GLN A 1 2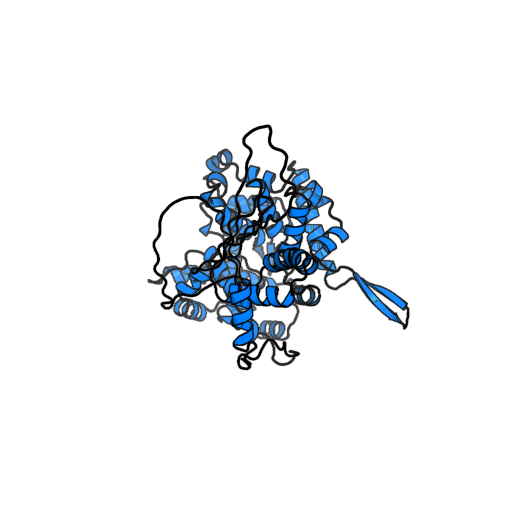99 ? -10.023 -2.268 11.833 1.00 98.12 299 GLN A C 1
ATOM 2399 O O . GLN A 1 299 ? -10.330 -1.298 12.517 1.00 98.12 299 GLN A O 1
ATOM 2404 N N . ALA A 1 300 ? -8.808 -2.380 11.286 1.00 98.19 300 ALA A N 1
ATOM 2405 C CA . ALA A 1 300 ? -7.846 -1.285 11.367 1.00 98.19 300 ALA A CA 1
ATOM 2406 C C . ALA A 1 300 ? -8.354 -0.021 10.646 1.00 98.19 300 ALA A C 1
ATOM 2408 O O . ALA A 1 300 ? -8.228 1.076 11.185 1.00 98.19 300 ALA A O 1
ATOM 2409 N N . ILE A 1 301 ? -9.003 -0.167 9.480 1.00 98.38 301 ILE A N 1
ATOM 2410 C CA . ILE A 1 301 ? -9.646 0.963 8.787 1.00 98.38 301 ILE A CA 1
ATOM 2411 C C . ILE A 1 301 ? -10.739 1.576 9.659 1.00 98.38 301 ILE A C 1
ATOM 2413 O O . ILE A 1 301 ? -10.740 2.788 9.878 1.00 98.38 301 ILE A O 1
ATOM 2417 N N . GLN A 1 302 ? -11.656 0.748 10.160 1.00 98.56 302 GLN A N 1
ATOM 2418 C CA . GLN A 1 302 ? -12.773 1.226 10.966 1.00 98.56 302 GLN A CA 1
ATOM 2419 C C . GLN A 1 302 ? -12.295 1.884 12.268 1.00 98.56 302 GLN A C 1
ATOM 2421 O O . GLN A 1 302 ? -12.746 2.981 12.589 1.00 98.56 302 GLN A O 1
ATOM 2426 N N . ALA A 1 303 ? -11.342 1.279 12.979 1.00 98.50 303 ALA A N 1
ATOM 2427 C CA . ALA A 1 303 ? -10.773 1.842 14.200 1.00 98.50 303 ALA A CA 1
ATOM 2428 C C . ALA A 1 303 ? -10.145 3.215 13.940 1.00 98.50 303 ALA A C 1
ATOM 2430 O O . ALA A 1 303 ? -10.365 4.149 14.702 1.00 98.50 303 ALA A O 1
ATOM 2431 N N . SER A 1 304 ? -9.415 3.383 12.835 1.00 98.12 304 SER A N 1
ATOM 2432 C CA . SER A 1 304 ? -8.864 4.687 12.462 1.00 98.12 304 SER A CA 1
ATOM 2433 C C . SER A 1 304 ? -9.932 5.721 12.097 1.00 98.12 304 SER A C 1
ATOM 2435 O O . SER A 1 304 ? -9.741 6.902 12.383 1.00 98.12 304 SER A O 1
ATOM 2437 N N . ILE A 1 305 ? -11.059 5.314 11.503 1.00 98.06 305 ILE A N 1
ATOM 2438 C CA . ILE A 1 305 ? -12.211 6.207 11.298 1.00 98.06 305 ILE A CA 1
ATOM 2439 C C . ILE A 1 305 ? -12.778 6.643 12.656 1.00 98.06 305 ILE A C 1
ATOM 2441 O O . ILE A 1 305 ? -12.983 7.835 12.871 1.00 98.06 305 ILE A O 1
ATOM 2445 N N . GLU A 1 306 ? -12.972 5.709 13.589 1.00 98.12 306 GLU A N 1
ATOM 2446 C CA . GLU A 1 306 ? -13.486 6.001 14.933 1.00 98.12 306 GLU A CA 1
ATOM 2447 C C . GLU A 1 306 ? -12.545 6.903 15.740 1.00 98.12 306 GLU A C 1
ATOM 2449 O O . GLU A 1 306 ? -13.017 7.853 16.361 1.00 98.12 306 GLU A O 1
ATOM 2454 N N . ILE A 1 307 ? -11.224 6.695 15.663 1.00 97.88 307 ILE A N 1
ATOM 2455 C CA . ILE A 1 307 ? -10.216 7.575 16.281 1.00 97.88 307 ILE A CA 1
ATOM 2456 C C . ILE A 1 307 ? -10.392 9.021 15.798 1.00 97.88 307 ILE A C 1
ATOM 2458 O O . ILE A 1 307 ? -10.433 9.936 16.619 1.00 97.88 307 ILE A O 1
ATOM 2462 N N . VAL A 1 308 ? -10.522 9.234 14.483 1.00 96.81 308 VAL A N 1
ATOM 2463 C CA . VAL A 1 308 ? -10.693 10.575 13.896 1.00 96.81 308 VAL A CA 1
ATOM 2464 C C . VAL A 1 308 ? -12.043 11.186 14.282 1.00 96.81 308 VAL A C 1
ATOM 2466 O O . VAL A 1 308 ? -12.112 12.369 14.601 1.00 96.81 308 VAL A O 1
ATOM 2469 N N . GLU A 1 309 ? -13.134 10.418 14.275 1.00 96.00 309 GLU A N 1
ATOM 2470 C CA . GLU A 1 309 ? -14.444 10.948 14.678 1.00 96.00 309 GLU A CA 1
ATOM 2471 C C . GLU A 1 309 ? -14.488 11.301 16.169 1.00 96.00 309 GLU A C 1
ATOM 2473 O O . GLU A 1 309 ? -14.995 12.361 16.543 1.00 96.00 309 GLU A O 1
ATOM 2478 N N . MET A 1 310 ? -13.908 10.461 17.029 1.00 96.06 310 MET A N 1
ATOM 2479 C CA . MET A 1 310 ? -13.821 10.731 18.462 1.00 96.06 310 MET A CA 1
ATOM 2480 C C . MET A 1 310 ? -12.921 11.936 18.747 1.00 96.06 310 MET A C 1
ATOM 2482 O O . MET A 1 310 ? -13.278 12.765 19.587 1.00 96.06 310 MET A O 1
ATOM 2486 N N . SER A 1 311 ? -11.809 12.104 18.018 1.00 95.62 311 SER A N 1
ATOM 2487 C CA . SER A 1 311 ? -10.909 13.248 18.205 1.00 95.62 311 SER A CA 1
ATOM 2488 C C . SER A 1 311 ? -11.591 14.590 17.925 1.00 95.62 311 SER A C 1
ATOM 2490 O O . SER A 1 311 ? -11.328 15.548 18.647 1.00 95.62 311 SER A O 1
ATOM 2492 N N . LYS A 1 312 ? -12.529 14.673 16.966 1.00 94.81 312 LYS A N 1
ATOM 2493 C CA . LYS A 1 312 ? -13.255 15.919 16.623 1.00 94.81 312 LYS A CA 1
ATOM 2494 C C . LYS A 1 312 ? -14.024 16.540 17.786 1.00 94.81 312 LYS A C 1
ATOM 2496 O O . LYS A 1 312 ? -14.237 17.749 17.796 1.00 94.81 312 LYS A O 1
ATOM 2501 N N . THR A 1 313 ? -14.466 15.726 18.743 1.00 91.94 313 THR A N 1
ATOM 2502 C CA . THR A 1 313 ? -15.205 16.200 19.925 1.00 91.94 313 THR A CA 1
ATOM 2503 C C . THR A 1 313 ? -14.296 16.725 21.035 1.00 91.94 313 THR A C 1
ATOM 2505 O O . THR A 1 313 ? -14.788 17.283 22.017 1.00 91.94 313 THR A O 1
ATOM 2508 N N . ARG A 1 314 ? -12.974 16.575 20.893 1.00 90.62 314 ARG A N 1
ATOM 2509 C CA . ARG A 1 314 ? -12.001 16.992 21.899 1.00 90.62 314 ARG A CA 1
ATOM 2510 C C . ARG A 1 314 ? -11.563 18.447 21.682 1.00 90.62 314 ARG A C 1
ATOM 2512 O O . ARG A 1 314 ? -11.320 18.849 20.544 1.00 90.62 314 ARG A O 1
ATOM 2519 N N . PRO A 1 315 ? -11.419 19.245 22.755 1.00 85.75 315 PRO A N 1
ATOM 2520 C CA . PRO A 1 315 ? -11.022 20.652 22.651 1.00 85.75 315 PRO A CA 1
ATOM 2521 C C . PRO A 1 315 ? -9.587 20.844 22.133 1.00 85.75 315 PRO A C 1
ATOM 2523 O O . PRO A 1 315 ? -9.259 21.909 21.619 1.00 85.75 315 PRO A O 1
ATOM 2526 N N . ASP A 1 316 ? -8.741 19.822 22.257 1.00 84.88 316 ASP A N 1
ATOM 2527 C CA . ASP A 1 316 ? -7.337 19.788 21.852 1.00 84.88 316 ASP A CA 1
ATOM 2528 C C . ASP A 1 316 ? -7.104 19.041 20.527 1.00 84.88 316 ASP A C 1
ATOM 2530 O O . ASP A 1 316 ? -5.983 18.627 20.251 1.00 84.88 316 ASP A O 1
ATOM 2534 N N . ASN A 1 317 ? -8.133 18.863 19.687 1.00 90.81 317 ASN A N 1
ATOM 2535 C CA . ASN A 1 317 ? -8.008 18.087 18.452 1.00 90.81 317 ASN A CA 1
ATOM 2536 C C . ASN A 1 317 ? -6.938 18.644 17.491 1.00 90.81 317 ASN A C 1
ATOM 2538 O O . ASN A 1 317 ? -7.090 19.728 16.925 1.00 90.81 317 ASN A O 1
ATOM 2542 N N . PHE A 1 318 ? -5.896 17.851 17.245 1.00 91.62 318 PHE A N 1
ATOM 2543 C CA . PHE A 1 318 ? -4.887 18.089 16.207 1.00 91.62 318 PHE A CA 1
ATOM 2544 C C . PHE A 1 318 ? -4.854 16.986 15.135 1.00 91.62 318 PHE A C 1
ATOM 2546 O O . PHE A 1 318 ? -4.119 17.119 14.159 1.00 91.62 318 PHE A O 1
ATOM 2553 N N . ILE A 1 319 ? -5.669 15.932 15.268 1.00 92.75 319 ILE A N 1
ATOM 2554 C CA . ILE A 1 319 ? -5.823 14.897 14.240 1.00 92.75 319 ILE A CA 1
ATOM 2555 C C . ILE A 1 319 ? -6.832 15.406 13.207 1.00 92.75 319 ILE A C 1
ATOM 2557 O O . ILE A 1 319 ? -8.011 15.602 13.514 1.00 92.75 319 ILE A O 1
ATOM 2561 N N . LYS A 1 320 ? -6.376 15.636 11.973 1.00 88.25 320 LYS A N 1
ATOM 2562 C CA . LYS A 1 320 ? -7.219 16.244 10.932 1.00 88.25 320 LYS A CA 1
ATOM 2563 C C . LYS A 1 320 ? -8.089 15.235 10.195 1.00 88.25 320 LYS A C 1
ATOM 2565 O O . LYS A 1 320 ? -9.276 15.473 9.997 1.00 88.25 320 LYS A O 1
ATOM 2570 N N . ASN A 1 321 ? -7.494 14.128 9.763 1.00 91.56 321 ASN A N 1
ATOM 2571 C CA . ASN A 1 321 ? -8.135 13.127 8.916 1.00 91.56 321 ASN A CA 1
ATOM 2572 C C . ASN A 1 321 ? -7.422 11.768 9.056 1.00 91.56 321 ASN A C 1
ATOM 2574 O O . ASN A 1 321 ? -6.385 11.654 9.713 1.00 91.56 321 ASN A O 1
ATOM 2578 N N . SER A 1 322 ? -7.979 10.729 8.426 1.00 93.69 322 SER A N 1
ATOM 2579 C CA . SER A 1 322 ? -7.387 9.386 8.447 1.00 93.69 322 SER A CA 1
ATOM 2580 C C . SER A 1 322 ? -6.028 9.324 7.745 1.00 93.69 322 SER A C 1
ATOM 2582 O O . SER A 1 322 ? -5.212 8.489 8.110 1.00 93.69 322 SER A O 1
ATOM 2584 N N . LEU A 1 323 ? -5.765 10.205 6.776 1.00 90.81 323 LEU A N 1
ATOM 2585 C CA . LEU A 1 323 ? -4.495 10.247 6.057 1.00 90.81 323 LEU A CA 1
ATOM 2586 C C . LEU A 1 323 ? -3.328 10.669 6.962 1.00 90.81 323 LEU A C 1
ATOM 2588 O O . LEU A 1 323 ? -2.297 10.007 6.998 1.00 90.81 323 LEU A O 1
ATOM 2592 N N . GLU A 1 324 ? -3.475 11.761 7.711 1.00 88.25 324 GLU A N 1
ATOM 2593 C CA . GLU A 1 324 ? -2.431 12.205 8.640 1.00 88.25 324 GLU A CA 1
ATOM 2594 C C . GLU A 1 324 ? -2.268 11.217 9.808 1.00 88.25 324 GLU A C 1
ATOM 2596 O O . GLU A 1 324 ? -1.146 10.974 10.258 1.00 88.25 324 GLU A O 1
ATOM 2601 N N . LEU A 1 325 ? -3.369 10.593 10.251 1.00 93.88 325 LEU A N 1
ATOM 2602 C CA . LEU A 1 325 ? -3.326 9.538 11.263 1.00 93.88 325 LEU A CA 1
ATOM 2603 C C . LEU A 1 325 ? -2.549 8.307 10.774 1.00 93.88 325 LEU A C 1
ATOM 2605 O O . LEU A 1 325 ? -1.789 7.731 11.552 1.00 93.88 325 LEU A O 1
ATOM 2609 N N . ASP A 1 326 ? -2.712 7.916 9.506 1.00 93.31 326 ASP A N 1
ATOM 2610 C CA . ASP A 1 326 ? -1.951 6.823 8.893 1.00 93.31 326 ASP A CA 1
ATOM 2611 C C . ASP A 1 326 ? -0.444 7.063 9.012 1.00 93.31 326 ASP A C 1
ATOM 2613 O O . ASP A 1 326 ? 0.268 6.214 9.544 1.00 93.31 326 ASP A O 1
ATOM 2617 N N . TYR A 1 327 ? 0.030 8.250 8.616 1.00 88.44 327 TYR A N 1
ATOM 2618 C CA . TYR A 1 327 ? 1.452 8.595 8.682 1.00 88.44 327 TYR A CA 1
ATOM 2619 C C . TYR A 1 327 ? 2.010 8.475 10.098 1.00 88.44 327 TYR A C 1
ATOM 2621 O O . TYR A 1 327 ? 3.092 7.912 10.291 1.00 88.44 327 TYR A O 1
ATOM 2629 N N . TYR A 1 328 ? 1.253 8.944 11.094 1.00 91.38 328 TYR A N 1
ATOM 2630 C CA . TYR A 1 328 ? 1.627 8.780 12.491 1.00 91.38 328 TYR A CA 1
ATOM 2631 C C . TYR A 1 328 ? 1.700 7.301 12.890 1.00 91.38 328 TYR A C 1
ATOM 2633 O O . TYR A 1 328 ? 2.741 6.857 13.376 1.00 91.38 328 TYR A O 1
ATOM 2641 N N . LEU A 1 329 ? 0.623 6.531 12.686 1.00 92.06 329 LEU A N 1
ATOM 2642 C CA . LEU A 1 329 ? 0.539 5.131 13.120 1.00 92.06 329 LEU A CA 1
ATOM 2643 C C . LEU A 1 329 ? 1.589 4.261 12.426 1.00 92.06 329 LEU A C 1
ATOM 2645 O O . LEU A 1 329 ? 2.247 3.442 13.073 1.00 92.06 329 LEU A O 1
ATOM 2649 N N . TRP A 1 330 ? 1.779 4.462 11.123 1.00 88.94 330 TRP A N 1
ATOM 2650 C CA . TRP A 1 330 ? 2.751 3.722 10.336 1.00 88.94 330 TRP A CA 1
ATOM 2651 C C . TRP A 1 330 ? 4.174 4.000 10.813 1.00 88.94 330 TRP A C 1
ATOM 2653 O O . TRP A 1 330 ? 4.915 3.051 11.074 1.00 88.94 330 TRP A O 1
ATOM 2663 N N . THR A 1 331 ? 4.538 5.275 11.000 1.00 86.31 331 THR A N 1
ATOM 2664 C CA . THR A 1 331 ? 5.860 5.677 11.506 1.00 86.31 331 THR A CA 1
ATOM 2665 C C . THR A 1 331 ? 6.071 5.191 12.937 1.00 86.31 331 THR A C 1
ATOM 2667 O O . THR A 1 331 ? 7.117 4.623 13.241 1.00 86.31 331 THR A O 1
ATOM 2670 N N . LYS A 1 332 ? 5.053 5.303 13.801 1.00 87.25 332 LYS A N 1
ATOM 2671 C CA . LYS A 1 332 ? 5.081 4.801 15.182 1.00 87.25 332 LYS A CA 1
ATOM 2672 C C . LYS A 1 332 ? 5.360 3.299 15.242 1.00 87.25 332 LYS A C 1
ATOM 2674 O O . LYS A 1 332 ? 6.154 2.857 16.066 1.00 87.25 332 LYS A O 1
ATOM 2679 N N . GLY A 1 333 ? 4.780 2.514 14.333 1.00 85.31 333 GLY A N 1
ATOM 2680 C CA . GLY A 1 333 ? 5.058 1.078 14.209 1.00 85.31 333 GLY A CA 1
ATOM 2681 C C . GLY A 1 333 ? 6.477 0.737 13.732 1.00 85.31 333 GLY A C 1
ATOM 2682 O O . GLY A 1 333 ? 6.870 -0.437 13.703 1.00 85.31 333 GLY A O 1
ATOM 2683 N N . LYS A 1 334 ? 7.270 1.735 13.322 1.00 79.81 334 LYS A N 1
ATOM 2684 C CA . LYS A 1 334 ? 8.686 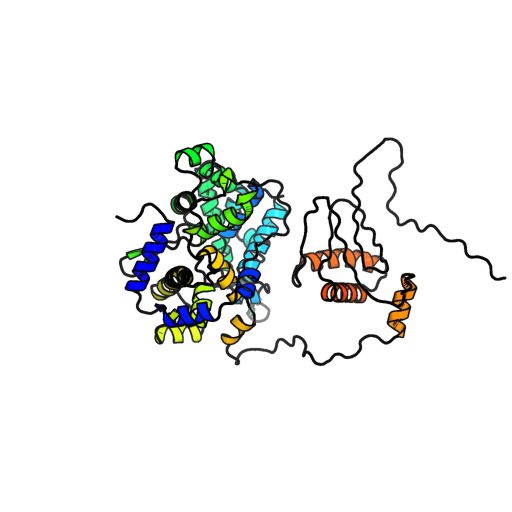1.563 12.987 1.00 79.81 334 LYS A CA 1
ATOM 2685 C C . LYS A 1 334 ? 9.622 1.813 14.174 1.00 79.81 334 LYS A C 1
ATOM 2687 O O . LYS A 1 334 ? 10.746 1.318 14.093 1.00 79.81 334 LYS A O 1
ATOM 2692 N N . ASP A 1 335 ? 9.164 2.474 15.243 1.00 82.81 335 ASP A N 1
ATOM 2693 C CA . ASP A 1 335 ? 9.947 2.725 16.462 1.00 82.81 335 ASP A CA 1
ATOM 2694 C C . ASP A 1 335 ? 10.481 1.397 17.046 1.00 82.81 335 ASP A C 1
ATOM 2696 O O . ASP A 1 335 ? 9.747 0.410 17.166 1.00 82.81 335 ASP A O 1
ATOM 2700 N N . GLU A 1 336 ? 11.756 1.358 17.446 1.00 72.25 336 GLU A N 1
ATOM 2701 C CA . GLU A 1 336 ? 12.388 0.141 17.984 1.00 72.25 336 GLU A CA 1
ATOM 2702 C C . GLU A 1 336 ? 11.724 -0.353 19.271 1.00 72.25 336 GLU A C 1
ATOM 2704 O O . GLU A 1 336 ? 11.428 -1.542 19.397 1.00 72.25 336 GLU A O 1
ATOM 2709 N N . SER A 1 337 ? 11.395 0.565 20.184 1.00 72.31 337 SER A N 1
ATOM 2710 C CA . SER A 1 337 ? 10.641 0.260 21.408 1.00 72.31 337 SER A CA 1
ATOM 2711 C C . SER A 1 337 ? 9.271 -0.351 21.105 1.00 72.31 337 SER A C 1
ATOM 2713 O O . SER A 1 337 ? 8.765 -1.191 21.848 1.00 72.31 337 SER A O 1
ATOM 2715 N N . PHE A 1 338 ? 8.670 0.017 19.972 1.00 71.50 338 PHE A N 1
ATOM 2716 C CA . PHE A 1 338 ? 7.385 -0.526 19.567 1.00 71.50 338 PHE A CA 1
ATOM 2717 C C . PHE A 1 338 ? 7.514 -1.947 18.996 1.00 71.50 338 PHE A C 1
ATOM 2719 O O . PHE A 1 338 ? 6.627 -2.774 19.211 1.00 71.50 338 PHE A O 1
ATOM 2726 N N . ARG A 1 339 ? 8.638 -2.249 18.336 1.00 69.38 339 ARG A N 1
ATOM 2727 C CA . ARG A 1 339 ? 8.927 -3.544 17.697 1.00 69.38 339 ARG A CA 1
ATOM 2728 C C . ARG A 1 339 ? 9.499 -4.607 18.634 1.00 69.38 339 ARG A C 1
ATOM 2730 O O . ARG A 1 339 ? 9.273 -5.787 18.383 1.00 69.38 339 ARG A O 1
ATOM 2737 N N . ASN A 1 340 ? 10.244 -4.218 19.667 1.00 54.03 340 ASN A N 1
ATOM 2738 C CA . ASN A 1 340 ? 10.957 -5.167 20.528 1.00 54.03 340 ASN A CA 1
ATOM 2739 C C . ASN A 1 340 ? 10.052 -5.909 21.530 1.00 54.03 340 ASN A C 1
ATOM 2741 O O . ASN A 1 340 ? 10.394 -7.014 21.920 1.00 54.03 340 ASN A O 1
ATOM 2745 N N . GLU A 1 341 ? 8.868 -5.392 21.869 1.00 46.56 341 GLU A N 1
ATOM 2746 C CA . GLU A 1 341 ? 7.927 -6.081 22.781 1.00 46.56 341 GLU A CA 1
ATOM 2747 C C . GLU A 1 341 ? 7.164 -7.269 22.145 1.00 46.56 341 GLU A C 1
ATOM 2749 O O . GLU A 1 341 ? 6.476 -7.987 22.857 1.00 46.56 341 GLU A O 1
ATOM 2754 N N . PHE A 1 342 ? 7.290 -7.507 20.830 1.00 39.62 342 PHE A N 1
ATOM 2755 C CA . PHE A 1 342 ? 6.756 -8.702 20.137 1.00 39.62 342 PHE A CA 1
ATOM 2756 C C . PHE A 1 342 ? 7.838 -9.749 19.820 1.00 39.62 342 PHE A C 1
ATOM 2758 O O . PHE A 1 342 ? 7.582 -10.726 19.117 1.00 39.62 342 PHE A O 1
ATOM 2765 N N . ARG A 1 343 ? 9.078 -9.521 20.264 1.00 43.19 343 ARG A N 1
ATOM 2766 C CA . ARG A 1 343 ? 10.195 -10.435 20.036 1.00 43.19 343 ARG A CA 1
ATOM 2767 C C . ARG A 1 343 ? 10.362 -11.289 21.285 1.00 43.19 343 ARG A C 1
ATOM 2769 O O . ARG A 1 343 ? 10.929 -10.818 22.262 1.00 43.19 343 ARG A O 1
ATOM 2776 N N . ASP A 1 344 ? 9.863 -12.523 21.237 1.00 35.38 344 ASP A N 1
ATOM 2777 C CA . ASP A 1 344 ? 10.169 -13.548 22.236 1.00 35.38 344 ASP A CA 1
ATOM 2778 C C . ASP A 1 344 ? 11.673 -13.552 22.555 1.00 35.38 344 ASP A C 1
ATOM 2780 O O . ASP A 1 344 ? 12.518 -13.682 21.663 1.00 35.38 344 ASP A O 1
ATOM 2784 N N . GLU A 1 345 ? 11.998 -13.448 23.843 1.00 32.19 345 GLU A N 1
ATOM 2785 C CA . GLU A 1 345 ? 13.356 -13.362 24.401 1.00 32.19 345 GLU A CA 1
ATOM 2786 C C . GLU A 1 345 ? 14.219 -14.621 24.158 1.00 32.19 345 GLU A C 1
ATOM 2788 O O . GLU A 1 345 ? 15.375 -14.675 24.569 1.00 32.19 345 GLU A O 1
ATOM 2793 N N . ASN A 1 346 ? 13.704 -15.638 23.461 1.00 29.44 346 ASN A N 1
ATOM 2794 C CA . ASN A 1 346 ? 14.319 -16.965 23.388 1.00 29.44 346 ASN A CA 1
ATOM 2795 C C . ASN A 1 346 ? 15.052 -17.296 22.076 1.00 29.44 346 ASN A C 1
ATOM 2797 O O . ASN A 1 346 ? 15.469 -18.438 21.911 1.00 29.44 346 ASN A O 1
ATOM 2801 N N . ASN A 1 347 ? 15.244 -16.350 21.147 1.00 29.14 347 ASN A N 1
ATOM 2802 C CA . ASN A 1 347 ? 15.978 -16.623 19.895 1.00 29.14 347 ASN A CA 1
ATOM 2803 C C . ASN A 1 347 ? 16.879 -15.481 19.391 1.00 29.14 347 ASN A C 1
ATOM 2805 O O . ASN A 1 347 ? 17.112 -15.354 18.188 1.00 29.14 347 ASN A O 1
ATOM 2809 N N . PHE A 1 348 ? 17.446 -14.675 20.291 1.00 29.89 348 PHE A N 1
ATOM 2810 C CA . PHE A 1 348 ? 18.553 -13.790 19.922 1.00 29.89 348 PHE A CA 1
ATOM 2811 C C . PHE A 1 348 ? 19.904 -14.458 20.210 1.00 29.89 348 PHE A C 1
ATOM 2813 O O . PHE A 1 348 ? 20.298 -14.644 21.360 1.00 29.89 348 PHE A O 1
ATOM 2820 N N . VAL A 1 349 ? 20.652 -14.752 19.141 1.00 27.03 349 VAL A N 1
ATOM 2821 C CA . VAL A 1 349 ? 22.102 -14.537 19.168 1.00 27.03 349 VAL A CA 1
ATOM 2822 C C . VAL A 1 349 ? 22.261 -13.034 19.317 1.00 27.03 349 VAL A C 1
ATOM 2824 O O . VAL A 1 349 ? 21.841 -12.294 18.435 1.00 27.03 349 VAL A O 1
ATOM 2827 N N . GLN A 1 350 ? 22.773 -12.612 20.468 1.00 26.95 350 GLN A N 1
ATOM 2828 C CA . GLN A 1 350 ? 23.153 -11.241 20.787 1.00 26.95 350 GLN A CA 1
ATOM 2829 C C . GLN A 1 350 ? 23.769 -10.557 19.553 1.00 26.95 350 GLN A C 1
ATOM 2831 O O . GLN A 1 350 ? 24.872 -10.906 19.135 1.00 26.95 350 GLN A O 1
ATOM 2836 N N . ASP A 1 351 ? 23.056 -9.594 18.962 1.00 30.86 351 ASP A N 1
ATOM 2837 C CA . ASP A 1 351 ? 23.714 -8.545 18.191 1.00 30.86 351 ASP A CA 1
ATOM 2838 C C . ASP A 1 351 ? 24.483 -7.728 19.235 1.00 30.86 351 ASP A C 1
ATOM 2840 O O . ASP A 1 351 ? 23.911 -6.886 19.929 1.00 30.86 351 ASP A O 1
ATOM 2844 N N . ASP A 1 352 ? 25.770 -8.035 19.407 1.00 27.33 352 ASP A N 1
ATOM 2845 C CA . ASP A 1 352 ? 26.722 -7.183 20.120 1.00 27.33 352 ASP A CA 1
ATOM 2846 C C . ASP A 1 352 ? 26.889 -5.874 19.327 1.00 27.33 352 ASP A C 1
ATOM 2848 O O . ASP A 1 352 ? 27.870 -5.641 18.621 1.00 27.33 352 ASP A O 1
ATOM 2852 N N . LEU A 1 353 ? 25.894 -4.996 19.430 1.00 28.80 353 LEU A N 1
ATOM 2853 C CA . LEU A 1 353 ? 26.027 -3.577 19.152 1.00 28.80 353 LEU A CA 1
ATOM 2854 C C . LEU A 1 353 ? 26.277 -2.886 20.491 1.00 28.80 353 LEU A C 1
ATOM 2856 O O . LEU A 1 353 ? 25.362 -2.645 21.268 1.00 28.80 353 LEU A O 1
ATOM 2860 N N . PHE A 1 354 ? 27.564 -2.644 20.746 1.00 27.00 354 PHE A N 1
ATOM 2861 C CA . PHE A 1 354 ? 28.126 -1.645 21.656 1.00 27.00 354 PHE A CA 1
ATOM 2862 C C . PHE A 1 354 ? 27.356 -1.405 22.962 1.00 27.00 354 PHE A C 1
ATOM 2864 O O . PHE A 1 354 ? 26.462 -0.567 23.053 1.00 27.00 354 PHE A O 1
ATOM 2871 N N . LYS A 1 355 ? 27.818 -2.062 24.034 1.00 24.05 355 LYS A N 1
ATOM 2872 C CA . LYS A 1 355 ? 27.547 -1.610 25.401 1.00 24.05 355 LYS A CA 1
ATOM 2873 C C . LYS A 1 355 ? 27.971 -0.146 25.538 1.00 24.05 355 LYS A C 1
ATOM 2875 O O . LYS A 1 355 ? 29.144 0.183 25.390 1.00 24.05 355 LYS A O 1
ATOM 2880 N N . GLU A 1 356 ? 27.019 0.697 25.909 1.00 28.11 356 GLU A N 1
ATOM 2881 C CA . GLU A 1 356 ? 27.128 2.147 26.131 1.00 28.11 356 GLU A CA 1
ATOM 2882 C C . GLU A 1 356 ? 28.104 2.577 27.256 1.00 28.11 356 GLU A C 1
ATOM 2884 O O . GLU A 1 356 ? 28.074 3.721 27.692 1.00 28.11 356 GLU A O 1
ATOM 2889 N N . ASN A 1 357 ? 28.988 1.698 27.747 1.00 25.58 357 ASN A N 1
ATOM 2890 C CA . ASN A 1 357 ? 29.840 1.956 28.916 1.00 25.58 357 ASN A CA 1
ATOM 2891 C C . ASN A 1 357 ? 31.325 1.576 28.764 1.00 25.58 357 ASN A C 1
ATOM 2893 O O . ASN A 1 357 ? 32.035 1.501 29.763 1.00 25.58 357 ASN A O 1
ATOM 2897 N N . GLU A 1 358 ? 31.843 1.418 27.544 1.00 27.00 358 GLU A N 1
ATOM 2898 C CA . GLU A 1 358 ? 33.296 1.337 27.312 1.00 27.00 358 GLU A CA 1
ATOM 2899 C C . GLU A 1 358 ? 33.787 2.486 26.418 1.00 27.00 358 GLU A C 1
ATOM 2901 O O . GLU A 1 358 ? 34.294 2.294 25.316 1.00 27.00 358 GLU A O 1
ATOM 2906 N N . LEU A 1 359 ? 33.671 3.720 26.920 1.00 27.38 359 LEU A N 1
ATOM 2907 C CA . LEU A 1 359 ? 34.506 4.832 26.456 1.00 27.38 359 LEU A CA 1
ATOM 2908 C C . LEU A 1 359 ? 35.945 4.607 26.947 1.00 27.38 359 LEU A C 1
ATOM 2910 O O . LEU A 1 359 ? 36.372 5.168 27.956 1.00 27.38 359 LEU A O 1
ATOM 2914 N N . LEU A 1 360 ? 36.702 3.772 26.238 1.00 25.72 360 LEU A N 1
ATOM 2915 C CA . LEU A 1 360 ? 38.163 3.808 26.300 1.00 25.72 360 LEU A CA 1
ATOM 2916 C C . LEU A 1 360 ? 38.663 4.983 25.435 1.00 25.72 360 LEU A C 1
ATOM 2918 O O . LEU A 1 360 ? 38.165 5.175 24.324 1.00 25.72 360 LEU A O 1
ATOM 2922 N N . PRO A 1 361 ? 39.620 5.801 25.910 1.00 31.55 361 PRO A N 1
ATOM 2923 C CA . PRO A 1 361 ? 40.082 6.978 25.185 1.00 31.55 361 PRO A CA 1
ATOM 2924 C C . PRO A 1 361 ? 40.972 6.540 24.014 1.00 31.55 361 PRO A C 1
ATOM 2926 O O . PRO A 1 361 ? 42.101 6.103 24.211 1.00 31.55 361 PRO A O 1
ATOM 2929 N N . ILE A 1 362 ? 40.456 6.637 22.786 1.00 34.47 362 ILE A N 1
ATOM 2930 C CA . ILE A 1 362 ? 41.146 6.177 21.564 1.00 34.47 362 ILE A CA 1
ATOM 2931 C C . ILE A 1 362 ? 42.229 7.162 21.076 1.00 34.47 362 ILE A C 1
ATOM 2933 O O . ILE A 1 362 ? 42.978 6.839 20.162 1.00 34.47 362 ILE A O 1
ATOM 2937 N N . PHE A 1 363 ? 42.400 8.330 21.702 1.00 30.47 363 PHE A N 1
ATOM 2938 C CA . PHE A 1 363 ? 43.453 9.268 21.302 1.00 30.47 363 PHE A CA 1
ATOM 2939 C C . PHE A 1 363 ? 44.171 9.860 22.508 1.00 30.47 363 PHE A C 1
ATOM 2941 O O . PHE A 1 363 ? 43.538 10.438 23.393 1.00 30.47 363 PHE A O 1
ATOM 2948 N N . ASP A 1 364 ? 45.497 9.745 22.512 1.00 35.00 364 ASP A N 1
ATOM 2949 C CA . ASP A 1 364 ? 46.348 10.502 23.422 1.00 35.00 364 ASP A CA 1
ATOM 2950 C C . ASP A 1 364 ? 46.609 11.899 22.828 1.00 35.00 364 ASP A C 1
ATOM 2952 O O . ASP A 1 364 ? 46.589 12.089 21.608 1.00 35.00 364 ASP A O 1
ATOM 2956 N N . ASN A 1 365 ? 46.848 12.905 23.674 1.00 36.94 365 ASN A N 1
ATOM 2957 C CA . ASN A 1 365 ? 46.879 14.331 23.286 1.00 36.94 365 ASN A CA 1
ATOM 2958 C C . ASN A 1 365 ? 47.870 14.676 22.150 1.00 36.94 365 ASN A C 1
ATOM 2960 O O . ASN A 1 365 ? 47.728 15.708 21.490 1.00 36.94 365 ASN A O 1
ATOM 2964 N N . ASN A 1 366 ? 48.864 13.819 21.907 1.00 35.00 366 ASN A N 1
ATOM 2965 C CA . ASN A 1 366 ? 49.830 13.984 20.824 1.00 35.00 366 ASN A CA 1
ATOM 2966 C C . ASN A 1 366 ? 49.235 13.717 19.432 1.00 35.00 366 ASN A C 1
ATOM 2968 O O . ASN A 1 366 ? 49.587 14.430 18.494 1.00 35.00 366 ASN A O 1
ATOM 2972 N N . ASP A 1 367 ? 48.302 12.772 19.286 1.00 35.09 367 ASP A N 1
ATOM 2973 C CA . ASP A 1 367 ? 47.708 12.444 17.979 1.00 35.09 367 ASP A CA 1
ATOM 2974 C C . ASP A 1 367 ? 46.790 13.565 17.478 1.00 35.09 367 ASP A C 1
ATOM 2976 O O . ASP A 1 367 ? 46.764 13.886 16.288 1.00 35.09 367 ASP A O 1
ATOM 2980 N N . TYR A 1 368 ? 46.115 14.243 18.409 1.00 33.50 368 TYR A N 1
ATOM 2981 C CA . TYR A 1 368 ? 45.317 15.435 18.129 1.00 33.50 368 TYR A CA 1
ATOM 2982 C C . TYR A 1 368 ? 46.174 16.613 17.639 1.00 33.50 368 TYR A C 1
ATOM 2984 O O . TYR A 1 368 ? 45.788 17.316 16.704 1.00 33.50 368 TYR A O 1
ATOM 2992 N N . GLN A 1 369 ? 47.353 16.825 18.231 1.00 33.84 369 GLN A N 1
ATOM 2993 C CA . GLN A 1 369 ? 48.249 17.922 17.848 1.00 33.84 369 GLN A CA 1
ATOM 2994 C C . GLN A 1 369 ? 48.970 17.680 16.517 1.00 33.84 369 GLN A C 1
ATOM 2996 O O . GLN A 1 369 ? 49.206 18.621 15.760 1.00 33.84 369 GLN A O 1
ATOM 3001 N N . VAL A 1 370 ? 49.283 16.427 16.184 1.00 35.22 370 VAL A N 1
ATOM 3002 C CA . VAL A 1 370 ? 49.844 16.073 14.870 1.00 35.22 370 VAL A CA 1
ATOM 3003 C C . VAL A 1 370 ? 48.819 16.325 13.760 1.00 35.22 370 VAL A C 1
ATOM 3005 O O . VAL A 1 370 ? 49.166 16.902 12.729 1.00 35.22 370 VAL A O 1
ATOM 3008 N N . LEU A 1 371 ? 47.546 15.988 13.988 1.00 33.81 371 LEU A N 1
ATOM 3009 C CA . LEU A 1 371 ? 46.454 16.270 13.050 1.00 33.81 371 LEU A CA 1
ATOM 3010 C C . LEU A 1 371 ? 46.253 17.777 12.827 1.00 33.81 371 LEU A C 1
ATOM 3012 O O . LEU A 1 371 ? 46.198 18.217 11.683 1.00 33.81 371 LEU A O 1
ATOM 3016 N N . LEU A 1 372 ? 46.223 18.586 13.888 1.00 33.06 372 LEU A N 1
ATOM 3017 C CA . LEU A 1 372 ? 46.024 20.040 13.782 1.00 33.06 372 LEU A CA 1
ATOM 3018 C C . LEU A 1 372 ? 47.190 20.760 13.078 1.00 33.06 372 LEU A C 1
ATOM 3020 O O . LEU A 1 372 ? 46.962 21.647 12.252 1.00 33.06 372 LEU A O 1
ATOM 3024 N N . ASN A 1 373 ? 48.431 20.332 13.331 1.00 32.66 373 ASN A N 1
ATOM 3025 C CA . ASN A 1 373 ? 49.623 20.881 12.675 1.00 32.66 373 ASN A CA 1
ATOM 3026 C C . ASN A 1 373 ? 49.734 20.485 11.192 1.00 32.66 373 ASN A C 1
ATOM 3028 O O . ASN A 1 373 ? 50.322 21.225 10.407 1.00 32.66 373 ASN A O 1
ATOM 3032 N N . SER A 1 374 ? 49.137 19.360 10.787 1.00 31.47 374 SER A N 1
ATOM 3033 C CA . SER A 1 374 ? 49.129 18.901 9.387 1.00 31.47 374 SER A CA 1
ATOM 3034 C C . SER A 1 374 ? 48.217 19.742 8.485 1.00 31.47 374 SER A C 1
ATOM 3036 O O . SER A 1 374 ? 48.407 19.768 7.271 1.00 31.47 374 SER A O 1
ATOM 3038 N N . PHE A 1 375 ? 47.249 20.451 9.077 1.00 28.64 375 PHE A N 1
ATOM 3039 C CA . PHE A 1 375 ? 46.276 21.291 8.372 1.00 28.64 375 PHE A CA 1
ATOM 3040 C C . PHE A 1 375 ? 46.451 22.799 8.630 1.00 28.64 375 PHE A C 1
ATOM 3042 O O . PHE A 1 375 ? 45.687 23.593 8.089 1.00 28.64 375 PHE A O 1
ATOM 3049 N N . ASN A 1 376 ? 47.470 23.215 9.396 1.00 26.59 376 ASN A N 1
ATOM 3050 C CA . ASN A 1 376 ? 47.775 24.624 9.699 1.00 26.59 376 ASN A CA 1
ATOM 3051 C C . ASN A 1 376 ? 46.607 25.401 10.356 1.00 26.59 376 ASN A C 1
ATOM 3053 O O . ASN A 1 376 ? 46.356 26.563 10.039 1.00 26.59 376 ASN A O 1
ATOM 3057 N N . ILE A 1 377 ? 45.887 24.768 11.288 1.00 30.22 377 ILE A N 1
ATOM 3058 C CA . ILE A 1 377 ? 44.733 25.368 11.977 1.00 30.22 377 ILE A CA 1
ATOM 3059 C C . ILE A 1 377 ? 45.149 25.831 13.381 1.00 30.22 377 ILE A C 1
ATOM 3061 O O . ILE A 1 377 ? 45.645 25.036 14.177 1.00 30.22 377 ILE A O 1
ATOM 3065 N N . SER A 1 378 ? 44.905 27.103 13.716 1.00 26.75 378 SER A N 1
ATOM 3066 C CA . SER A 1 378 ? 44.999 27.627 15.087 1.00 26.75 378 SER A CA 1
ATOM 3067 C C . SER A 1 378 ? 43.606 27.938 15.652 1.00 26.75 378 SER A C 1
ATOM 3069 O O . SER A 1 378 ? 42.713 28.383 14.934 1.00 26.75 378 SER A O 1
ATOM 3071 N N . LEU A 1 379 ? 43.407 27.671 16.947 1.00 29.61 379 LEU A N 1
ATOM 3072 C CA . LEU A 1 379 ? 42.135 27.863 17.657 1.00 29.61 379 LEU A CA 1
ATOM 3073 C C . LEU A 1 379 ? 42.202 29.098 18.569 1.00 29.61 379 LEU A C 1
ATOM 3075 O O . LEU A 1 379 ? 43.180 29.260 19.301 1.00 29.61 379 LEU A O 1
ATOM 3079 N N . ASP A 1 380 ? 41.144 29.917 18.577 1.00 28.22 380 ASP A N 1
ATOM 3080 C CA . ASP A 1 380 ? 40.943 31.009 19.547 1.00 28.22 380 ASP A CA 1
ATOM 3081 C C . ASP A 1 380 ? 39.959 30.606 20.675 1.00 28.22 380 ASP A C 1
ATOM 3083 O O . ASP A 1 380 ? 39.203 29.639 20.552 1.00 28.22 380 ASP A O 1
ATOM 3087 N N . ARG A 1 381 ? 40.025 31.309 21.813 1.00 32.34 381 ARG A N 1
ATOM 3088 C CA . ARG A 1 381 ? 39.702 30.833 23.169 1.00 32.34 381 ARG A CA 1
ATOM 3089 C C . ARG A 1 381 ? 38.225 30.747 23.567 1.00 32.34 381 ARG A C 1
ATOM 3091 O O . ARG A 1 381 ? 37.952 30.034 24.528 1.00 32.34 381 ARG A O 1
ATOM 3098 N N . ASP A 1 382 ? 37.274 31.355 22.857 1.00 30.80 382 ASP A N 1
ATOM 3099 C CA . ASP A 1 382 ? 35.978 31.674 23.497 1.00 30.80 382 ASP A CA 1
ATOM 3100 C C . ASP A 1 382 ? 34.707 30.983 22.950 1.00 30.80 382 ASP A C 1
ATOM 3102 O O . ASP A 1 382 ? 33.608 31.359 23.343 1.00 30.80 382 ASP A O 1
ATOM 3106 N N . ARG A 1 383 ? 34.816 29.934 22.117 1.00 34.97 383 ARG A N 1
ATOM 3107 C CA . ARG A 1 383 ? 33.757 28.922 21.817 1.00 34.97 383 ARG A CA 1
ATOM 3108 C C . ARG A 1 383 ? 32.268 29.357 21.981 1.00 34.97 383 ARG A C 1
ATOM 3110 O O . ARG A 1 383 ? 31.525 28.697 22.711 1.00 34.97 383 ARG A O 1
ATOM 3117 N N . GLN A 1 384 ? 31.776 30.394 21.290 1.00 23.88 384 GLN A N 1
ATOM 3118 C CA . GLN A 1 384 ? 30.337 30.740 21.297 1.00 23.88 384 GLN A CA 1
ATOM 3119 C C . GLN A 1 384 ? 29.759 31.057 19.908 1.00 23.88 384 GLN A C 1
ATOM 3121 O O . GLN A 1 384 ? 30.394 31.711 19.086 1.00 23.88 384 GLN A O 1
ATOM 3126 N N . ILE A 1 385 ? 28.517 30.599 19.684 1.00 24.23 385 ILE A N 1
ATOM 3127 C CA . ILE A 1 385 ? 27.707 30.772 18.466 1.00 24.23 385 ILE A CA 1
ATOM 3128 C C . ILE A 1 385 ? 26.672 31.888 18.687 1.00 24.23 385 ILE A C 1
ATOM 3130 O O . ILE A 1 385 ? 25.929 31.849 19.667 1.00 24.23 385 ILE A O 1
ATOM 3134 N N . ILE A 1 386 ? 26.547 32.819 17.732 1.00 21.12 386 ILE A N 1
ATOM 3135 C CA . ILE A 1 386 ? 25.403 33.740 17.600 1.00 21.12 386 ILE A CA 1
ATOM 3136 C C . ILE A 1 386 ? 24.878 33.671 16.157 1.00 21.12 386 ILE A C 1
ATOM 3138 O O . ILE A 1 386 ? 25.642 33.813 15.205 1.00 21.12 386 ILE A O 1
ATOM 3142 N N . TYR A 1 387 ? 23.567 33.467 15.995 1.00 22.36 387 TYR A N 1
ATOM 3143 C CA . TYR A 1 387 ? 22.873 33.469 14.702 1.00 22.36 387 TYR A CA 1
ATOM 3144 C C . TYR A 1 387 ? 22.632 34.890 14.177 1.00 22.36 387 TYR A C 1
ATOM 3146 O O . TYR A 1 387 ? 22.193 35.759 14.926 1.00 22.36 387 TYR A O 1
ATOM 3154 N N . ASN A 1 388 ? 22.768 35.084 12.861 1.00 20.48 388 ASN A N 1
ATOM 3155 C CA . ASN A 1 388 ? 22.039 36.121 12.128 1.00 20.48 388 ASN A CA 1
ATOM 3156 C C . ASN A 1 388 ? 21.598 35.606 10.752 1.00 20.48 388 ASN A C 1
ATOM 3158 O O . ASN A 1 388 ? 22.390 35.077 9.976 1.00 20.48 388 ASN A O 1
ATOM 3162 N N . ILE A 1 389 ? 20.302 35.752 10.475 1.00 27.83 389 ILE A N 1
ATOM 3163 C CA . ILE A 1 389 ? 19.641 35.380 9.222 1.00 27.83 389 ILE A CA 1
ATOM 3164 C C . ILE A 1 389 ? 19.780 36.534 8.225 1.00 27.83 389 ILE A C 1
ATOM 3166 O O . ILE A 1 389 ? 19.363 37.652 8.529 1.00 27.83 389 ILE A O 1
ATOM 3170 N N . THR A 1 390 ? 20.203 36.244 6.991 1.00 20.41 390 THR A N 1
ATOM 3171 C CA . THR A 1 390 ? 19.930 37.128 5.846 1.00 20.41 390 THR A CA 1
ATOM 3172 C C . THR A 1 390 ? 19.554 36.339 4.590 1.00 20.41 390 THR A C 1
ATOM 3174 O O . THR A 1 390 ? 20.102 35.284 4.286 1.00 20.41 390 THR A O 1
ATOM 3177 N N . LYS A 1 391 ? 18.539 36.870 3.901 1.00 25.86 391 LYS A N 1
ATOM 3178 C CA . LYS A 1 391 ? 17.773 36.310 2.779 1.00 25.86 391 LYS A CA 1
ATOM 3179 C C . LYS A 1 391 ? 18.600 35.929 1.541 1.00 25.86 391 LYS A C 1
ATOM 3181 O O . LYS A 1 391 ? 19.431 36.706 1.090 1.00 25.86 391 LYS A O 1
ATOM 3186 N N . GLY A 1 392 ? 18.132 34.873 0.865 1.00 26.47 392 GLY A N 1
ATOM 3187 C CA . GLY A 1 392 ? 17.991 34.853 -0.597 1.00 26.47 392 GLY A CA 1
ATOM 3188 C C . GLY A 1 392 ? 19.005 34.020 -1.381 1.00 26.47 392 GLY A C 1
ATOM 3189 O O . GLY A 1 392 ? 20.067 34.518 -1.732 1.00 26.47 392 GLY A O 1
ATOM 3190 N N . LYS A 1 393 ? 18.612 32.791 -1.741 1.00 23.14 393 LYS A N 1
ATOM 3191 C CA . LYS A 1 393 ? 18.691 32.157 -3.078 1.00 23.14 393 LYS A CA 1
ATOM 3192 C C . LYS A 1 393 ? 18.317 30.675 -2.935 1.00 23.14 393 LYS A C 1
ATOM 3194 O O . LYS A 1 393 ? 18.648 30.044 -1.936 1.00 23.14 393 LYS A O 1
ATOM 3199 N N . HIS A 1 394 ? 17.553 30.161 -3.895 1.00 24.91 394 HIS A N 1
ATOM 3200 C CA . HIS A 1 394 ? 17.071 28.781 -3.917 1.00 24.91 394 HIS A CA 1
ATOM 3201 C C . HIS A 1 394 ? 18.244 27.797 -4.003 1.00 24.91 394 HIS A C 1
ATOM 3203 O O . HIS A 1 394 ? 19.009 27.846 -4.962 1.00 24.91 394 HIS A O 1
ATOM 3209 N N . TYR A 1 395 ? 18.340 26.887 -3.035 1.00 26.59 395 TYR A N 1
ATOM 3210 C CA . TYR A 1 395 ? 19.192 25.702 -3.105 1.00 26.59 395 TYR A CA 1
ATOM 3211 C C . TYR A 1 395 ? 18.337 24.483 -2.761 1.00 26.59 395 TYR A C 1
ATOM 3213 O O . TYR A 1 395 ? 17.607 24.502 -1.769 1.00 26.59 395 TYR A O 1
ATOM 3221 N N . THR A 1 396 ? 18.412 23.441 -3.587 1.00 24.61 396 THR A N 1
ATOM 3222 C CA . THR A 1 396 ? 17.808 22.132 -3.315 1.00 24.61 396 THR A CA 1
ATOM 3223 C C . THR A 1 396 ? 18.508 21.531 -2.093 1.00 24.61 396 THR A C 1
ATOM 3225 O O . THR A 1 396 ? 19.729 21.392 -2.091 1.00 24.61 396 THR A O 1
ATOM 3228 N N . GLN A 1 397 ? 17.758 21.255 -1.026 1.00 26.42 397 GLN A N 1
ATOM 3229 C CA . GLN A 1 397 ? 18.282 20.719 0.233 1.00 26.42 397 GLN A CA 1
ATOM 3230 C C . GLN A 1 397 ? 18.301 19.186 0.192 1.00 26.42 397 GLN A C 1
ATOM 3232 O O . GLN A 1 397 ? 17.327 18.574 -0.235 1.00 26.42 397 GLN A O 1
ATOM 3237 N N . LEU A 1 398 ? 19.386 18.578 0.671 1.00 28.66 398 LEU A N 1
ATOM 3238 C CA . LEU A 1 398 ? 19.476 17.150 0.979 1.00 28.66 398 LEU A CA 1
ATOM 3239 C C . LEU A 1 398 ? 19.744 17.022 2.480 1.00 28.66 398 LEU A C 1
ATOM 3241 O O . LEU A 1 398 ? 20.643 17.678 3.007 1.00 28.66 398 LEU A O 1
ATOM 3245 N N . GLN A 1 399 ? 18.926 16.229 3.165 1.00 29.20 399 GLN A N 1
ATOM 3246 C CA . GLN A 1 399 ? 19.036 15.949 4.592 1.00 29.20 399 GLN A CA 1
ATOM 3247 C C . GLN A 1 399 ? 19.619 14.539 4.718 1.00 29.20 399 GLN A C 1
ATOM 3249 O O . GLN A 1 399 ? 18.995 13.588 4.264 1.00 29.20 399 GLN A O 1
ATOM 3254 N N . LEU A 1 400 ? 20.834 14.414 5.254 1.00 30.53 400 LEU A N 1
ATOM 3255 C CA . LEU A 1 400 ? 21.460 13.113 5.498 1.00 30.53 400 LEU A CA 1
ATOM 3256 C C . LEU A 1 400 ? 21.029 12.640 6.889 1.00 30.53 400 LEU A C 1
ATOM 3258 O O . LEU A 1 400 ? 21.387 13.266 7.885 1.00 30.53 400 LEU A O 1
ATOM 3262 N N . LEU A 1 401 ? 20.230 11.576 6.947 1.00 28.42 401 LEU A N 1
ATOM 3263 C CA . LEU A 1 401 ? 19.944 10.843 8.181 1.00 28.42 401 LEU A CA 1
ATOM 3264 C C . LEU A 1 401 ? 20.898 9.642 8.271 1.00 28.42 401 LEU A C 1
ATOM 3266 O O . LEU A 1 401 ? 21.363 9.147 7.245 1.00 28.42 401 LEU A O 1
ATOM 3270 N N . GLU A 1 402 ? 21.181 9.190 9.496 1.00 34.91 402 GLU A N 1
ATOM 3271 C CA . GLU A 1 402 ? 22.219 8.222 9.920 1.00 34.91 402 GLU A CA 1
ATOM 3272 C C . GLU A 1 402 ? 22.405 6.936 9.084 1.00 34.91 402 GLU A C 1
ATOM 3274 O O . GLU A 1 402 ? 23.397 6.240 9.273 1.00 34.91 402 GLU A O 1
ATOM 3279 N N . ASN A 1 403 ? 21.514 6.606 8.146 1.00 36.34 403 ASN A N 1
ATOM 3280 C CA . ASN A 1 403 ? 21.518 5.335 7.416 1.00 36.34 403 ASN A CA 1
ATOM 3281 C C . ASN A 1 403 ? 21.594 5.433 5.883 1.00 36.34 403 ASN A C 1
ATOM 3283 O O . ASN A 1 403 ? 21.388 4.430 5.192 1.00 36.34 403 ASN A O 1
ATOM 3287 N N . ASP A 1 404 ? 21.921 6.590 5.310 1.00 39.34 404 ASP A N 1
ATOM 3288 C CA . ASP A 1 404 ? 21.935 6.706 3.853 1.00 39.34 404 ASP A CA 1
ATOM 3289 C C . ASP A 1 404 ? 23.213 6.159 3.199 1.00 39.34 404 ASP A C 1
ATOM 3291 O O . ASP A 1 404 ? 24.315 6.694 3.323 1.00 39.34 404 ASP A O 1
ATOM 3295 N N . ARG A 1 405 ? 23.020 5.132 2.360 1.00 36.97 405 ARG A N 1
ATOM 3296 C CA . ARG A 1 405 ? 23.994 4.542 1.416 1.00 36.97 405 ARG A CA 1
ATOM 3297 C C . ARG A 1 405 ? 24.639 5.561 0.457 1.00 36.97 405 ARG A C 1
ATOM 3299 O O . ARG A 1 405 ? 25.601 5.223 -0.226 1.00 36.97 405 ARG A O 1
ATOM 3306 N N . VAL A 1 406 ? 24.148 6.801 0.424 1.00 35.97 406 VAL A N 1
ATOM 3307 C CA . VAL A 1 406 ? 24.780 7.950 -0.245 1.00 35.97 406 VAL A CA 1
ATOM 3308 C C . VAL A 1 406 ? 26.111 8.307 0.421 1.00 35.97 406 VAL A C 1
ATOM 3310 O O . VAL A 1 406 ? 27.083 8.577 -0.282 1.00 35.97 406 VAL A O 1
ATOM 3313 N N . LEU A 1 407 ? 26.189 8.227 1.755 1.00 41.28 407 LEU A N 1
ATOM 3314 C CA . LEU A 1 407 ? 27.440 8.396 2.493 1.00 41.28 407 LEU A CA 1
ATOM 3315 C C . LEU A 1 407 ? 28.411 7.254 2.174 1.00 41.28 407 LEU A C 1
ATOM 3317 O O . LEU A 1 407 ? 29.581 7.512 1.935 1.00 41.28 407 LEU A O 1
ATOM 3321 N N . GLY A 1 408 ? 27.917 6.014 2.080 1.00 39.97 408 GLY A N 1
ATOM 3322 C CA . GLY A 1 408 ? 28.723 4.854 1.678 1.00 39.97 408 GLY A CA 1
ATOM 3323 C C . GLY A 1 408 ? 29.312 4.996 0.272 1.00 39.97 408 GLY A C 1
ATOM 3324 O O . GLY A 1 408 ? 30.516 4.867 0.094 1.00 39.97 408 GLY A O 1
ATOM 3325 N N . PHE A 1 409 ? 28.494 5.368 -0.717 1.00 38.66 409 PHE A N 1
ATOM 3326 C CA . PHE A 1 409 ? 28.956 5.572 -2.095 1.00 38.66 409 PHE A CA 1
ATOM 3327 C C . PHE A 1 409 ? 29.939 6.749 -2.233 1.00 38.66 409 PHE A C 1
ATOM 3329 O O . PHE A 1 409 ? 30.903 6.677 -2.996 1.00 38.66 409 PHE A O 1
ATOM 3336 N N . PHE A 1 410 ? 29.712 7.836 -1.485 1.00 44.66 410 PHE A N 1
ATOM 3337 C CA . PHE A 1 410 ? 30.636 8.968 -1.397 1.00 44.66 410 PHE A CA 1
ATOM 3338 C C . PHE A 1 410 ? 31.968 8.559 -0.758 1.00 44.66 410 PHE A C 1
ATOM 3340 O O . PHE A 1 410 ? 33.028 8.862 -1.306 1.00 44.66 410 PHE A O 1
ATOM 3347 N N . LEU A 1 411 ? 31.915 7.832 0.362 1.00 46.72 411 LEU A N 1
ATOM 3348 C CA . LEU A 1 411 ? 33.093 7.330 1.061 1.00 46.72 411 LEU A CA 1
ATOM 3349 C C . LEU A 1 411 ? 33.888 6.360 0.191 1.00 46.72 411 LEU A C 1
ATOM 3351 O O . LEU A 1 411 ? 35.099 6.499 0.161 1.00 46.72 411 LEU A O 1
ATOM 3355 N N . ASP A 1 412 ? 33.247 5.473 -0.574 1.00 46.94 412 ASP A N 1
ATOM 3356 C CA . ASP A 1 412 ? 33.931 4.544 -1.484 1.00 46.94 412 ASP A CA 1
ATOM 3357 C C . ASP A 1 412 ? 34.681 5.282 -2.607 1.00 46.94 412 ASP A C 1
ATOM 3359 O O . ASP A 1 412 ? 35.844 4.992 -2.883 1.00 46.94 412 ASP A O 1
ATOM 3363 N N . LYS A 1 413 ? 34.070 6.311 -3.212 1.00 43.84 413 LYS A N 1
ATOM 3364 C CA . LYS A 1 413 ? 34.728 7.107 -4.266 1.00 43.84 413 LYS A CA 1
ATOM 3365 C C . LYS A 1 413 ? 35.876 7.972 -3.751 1.00 43.84 413 LYS A C 1
ATOM 3367 O O . LYS A 1 413 ? 36.865 8.158 -4.458 1.00 43.84 413 LYS A O 1
ATOM 3372 N N . VAL A 1 414 ? 35.750 8.503 -2.537 1.00 43.75 414 VAL A N 1
ATOM 3373 C CA . VAL A 1 414 ? 36.808 9.283 -1.880 1.00 43.75 414 VAL A CA 1
ATOM 3374 C C . VAL A 1 414 ? 37.912 8.361 -1.345 1.00 43.75 414 VAL A C 1
ATOM 3376 O O . VAL A 1 414 ? 39.086 8.716 -1.402 1.00 43.75 414 VAL A O 1
ATOM 3379 N N . ARG A 1 415 ? 37.559 7.155 -0.898 1.00 48.50 415 ARG A N 1
ATOM 3380 C CA . ARG A 1 415 ? 38.463 6.108 -0.412 1.00 48.50 415 ARG A CA 1
ATOM 3381 C C . ARG A 1 415 ? 39.444 5.641 -1.473 1.00 48.50 415 ARG A C 1
ATOM 3383 O O . ARG A 1 415 ? 40.636 5.591 -1.179 1.00 48.50 415 ARG A O 1
ATOM 3390 N N . ASP A 1 416 ? 38.968 5.346 -2.679 1.00 46.34 416 ASP A N 1
ATOM 3391 C CA . ASP A 1 416 ? 39.835 4.918 -3.782 1.00 46.34 416 ASP A CA 1
ATOM 3392 C C . ASP A 1 416 ? 40.874 6.006 -4.100 1.00 46.34 416 ASP A C 1
ATOM 3394 O O . ASP A 1 416 ? 42.075 5.747 -4.141 1.00 46.34 416 ASP A O 1
ATOM 3398 N N . TYR A 1 417 ? 40.427 7.262 -4.174 1.00 41.09 417 TYR A N 1
ATOM 3399 C CA . TYR A 1 417 ? 41.293 8.412 -4.432 1.00 41.09 417 TYR A CA 1
ATOM 3400 C C . TYR A 1 417 ? 42.306 8.683 -3.301 1.00 41.09 417 TYR A C 1
ATOM 3402 O O . TYR A 1 417 ? 43.475 8.966 -3.563 1.00 41.09 417 TYR A O 1
ATOM 3410 N N . LEU A 1 418 ? 41.891 8.598 -2.033 1.00 41.25 418 LEU A N 1
ATOM 3411 C CA . LEU A 1 418 ? 42.771 8.820 -0.878 1.00 41.25 418 LEU A CA 1
ATOM 3412 C C . LEU A 1 418 ? 43.796 7.691 -0.708 1.00 41.25 418 LEU A C 1
ATOM 3414 O O . LEU A 1 418 ? 44.957 7.965 -0.400 1.00 41.25 418 LEU A O 1
ATOM 3418 N N . SER A 1 419 ? 43.393 6.444 -0.969 1.00 46.66 419 SER A N 1
ATOM 3419 C CA . SER A 1 419 ? 44.285 5.282 -0.947 1.00 46.66 419 SER A CA 1
ATOM 3420 C C . SER A 1 419 ? 45.364 5.378 -2.026 1.00 46.66 419 SER A C 1
ATOM 3422 O O . SER A 1 419 ? 46.530 5.094 -1.755 1.00 46.66 419 SER A O 1
ATOM 3424 N N . GLU A 1 420 ? 45.003 5.813 -3.236 1.00 41.38 420 GLU A N 1
ATOM 3425 C CA . GLU A 1 420 ? 45.944 6.014 -4.348 1.00 41.38 420 GLU A CA 1
ATOM 3426 C C . GLU A 1 420 ? 46.968 7.129 -4.074 1.00 41.38 420 GLU A C 1
ATOM 3428 O O . GLU A 1 420 ? 48.067 7.111 -4.627 1.00 41.38 420 GLU A O 1
ATOM 3433 N N . ASN A 1 421 ? 46.644 8.065 -3.177 1.00 36.25 421 ASN A N 1
ATOM 3434 C CA . ASN A 1 421 ? 47.509 9.180 -2.785 1.00 36.25 421 ASN A CA 1
ATOM 3435 C C . ASN A 1 421 ? 48.172 8.988 -1.405 1.00 36.25 421 ASN A C 1
ATOM 3437 O O . ASN A 1 421 ? 48.736 9.934 -0.856 1.00 36.25 421 ASN A O 1
ATOM 3441 N N . GLY A 1 422 ? 48.142 7.766 -0.855 1.00 36.28 422 GLY A N 1
ATOM 3442 C CA . GLY A 1 422 ? 48.901 7.383 0.342 1.00 36.28 422 GLY A CA 1
ATOM 3443 C C . GLY A 1 422 ? 48.305 7.830 1.682 1.00 36.28 422 GLY A C 1
ATOM 3444 O O . GLY A 1 422 ? 49.021 7.840 2.683 1.00 36.28 422 GLY A O 1
ATOM 3445 N N . PHE A 1 423 ? 47.021 8.197 1.724 1.00 38.78 423 PHE A N 1
ATOM 3446 C CA . PHE A 1 423 ? 46.325 8.571 2.958 1.00 38.78 423 PHE A CA 1
ATOM 3447 C C . PHE A 1 423 ? 45.713 7.358 3.671 1.00 38.78 423 PHE A C 1
ATOM 3449 O O . PHE A 1 423 ? 45.240 6.411 3.042 1.00 38.78 423 PHE A O 1
ATOM 3456 N N . ASP A 1 424 ? 45.676 7.409 5.007 1.00 47.19 424 ASP A N 1
ATOM 3457 C CA . ASP A 1 424 ? 45.025 6.392 5.839 1.00 47.19 424 ASP A CA 1
ATOM 3458 C C . ASP A 1 424 ? 43.500 6.558 5.784 1.00 47.19 424 ASP A C 1
ATOM 3460 O O . ASP A 1 424 ? 42.885 7.346 6.511 1.00 47.19 424 ASP A O 1
ATOM 3464 N N . VAL A 1 425 ? 42.901 5.806 4.866 1.00 47.06 425 VAL A N 1
ATOM 3465 C CA . VAL A 1 425 ? 41.466 5.798 4.576 1.00 47.06 425 VAL A CA 1
ATOM 3466 C C . VAL A 1 425 ? 40.629 5.475 5.815 1.00 47.06 425 VAL A C 1
ATOM 3468 O O . VAL A 1 425 ? 39.564 6.063 5.996 1.00 47.06 425 VAL A O 1
ATOM 3471 N N . ILE A 1 426 ? 41.105 4.581 6.687 1.00 48.56 426 ILE A N 1
ATOM 3472 C CA . ILE A 1 426 ? 40.346 4.129 7.859 1.00 48.56 426 ILE A CA 1
ATOM 3473 C C . ILE A 1 426 ? 40.209 5.281 8.858 1.00 48.56 426 ILE A C 1
ATOM 3475 O O . ILE A 1 426 ? 39.122 5.523 9.385 1.00 48.56 426 ILE A O 1
ATOM 3479 N N . LYS A 1 427 ? 41.285 6.050 9.064 1.00 47.34 427 LYS A N 1
ATOM 3480 C CA . LYS A 1 427 ? 41.258 7.243 9.924 1.00 47.34 427 LYS A CA 1
ATOM 3481 C C . LYS A 1 427 ? 40.375 8.352 9.361 1.00 47.34 427 LYS A C 1
ATOM 3483 O O . LYS A 1 427 ? 39.660 9.006 10.118 1.00 47.34 427 LYS A O 1
ATOM 3488 N N . PHE A 1 428 ? 40.396 8.557 8.046 1.00 48.97 428 PHE A N 1
ATOM 3489 C CA . PHE A 1 428 ? 39.531 9.540 7.393 1.00 48.97 428 PHE A CA 1
ATOM 3490 C C . PHE A 1 428 ? 38.048 9.167 7.519 1.00 48.97 428 PHE A C 1
ATOM 3492 O O . PHE A 1 428 ? 37.223 10.004 7.878 1.00 48.97 428 PHE A O 1
ATOM 3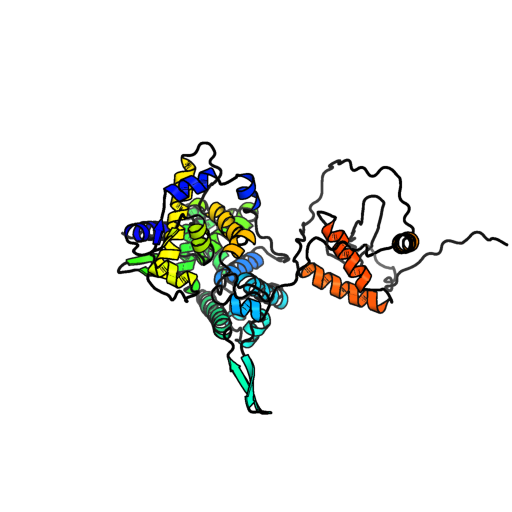499 N N . GLU A 1 429 ? 37.708 7.898 7.299 1.00 50.25 429 GLU A N 1
ATOM 3500 C CA . GLU A 1 429 ? 36.340 7.399 7.432 1.00 50.25 429 GLU A CA 1
ATOM 3501 C C . GLU A 1 429 ? 35.815 7.545 8.870 1.00 50.25 429 GLU A C 1
ATOM 3503 O O . GLU A 1 429 ? 34.679 7.973 9.083 1.00 50.25 429 GLU A O 1
ATOM 3508 N N . GLN A 1 430 ? 36.655 7.251 9.866 1.00 48.56 430 GLN A N 1
ATOM 3509 C CA . GLN A 1 430 ? 36.327 7.457 11.277 1.00 48.56 430 GLN A CA 1
ATOM 3510 C C . GLN A 1 430 ? 36.096 8.937 11.604 1.00 48.56 430 GLN A C 1
ATOM 3512 O O . GLN A 1 430 ? 35.126 9.253 12.290 1.00 48.56 430 GLN A O 1
ATOM 3517 N N . LEU A 1 431 ? 36.923 9.845 11.076 1.00 45.56 431 LEU A N 1
ATOM 3518 C CA . LEU A 1 431 ? 36.767 11.291 11.259 1.00 45.56 431 LEU A CA 1
ATOM 3519 C C . LEU A 1 431 ? 35.458 11.810 10.644 1.00 45.56 431 LEU A C 1
ATOM 3521 O O . LEU A 1 431 ? 34.739 12.571 11.287 1.00 45.56 431 LEU A O 1
ATOM 3525 N N . VAL A 1 432 ? 35.119 11.372 9.427 1.00 48.16 432 VAL A N 1
ATOM 3526 C CA . VAL A 1 432 ? 33.866 11.748 8.750 1.00 48.16 432 VAL A CA 1
ATOM 3527 C C . VAL A 1 432 ? 32.654 11.262 9.544 1.00 48.16 432 VAL A C 1
ATOM 3529 O O . VAL A 1 432 ? 31.737 12.042 9.785 1.00 48.16 432 VAL A O 1
ATOM 3532 N N . LYS A 1 433 ? 32.670 10.014 10.030 1.00 48.03 433 LYS A N 1
ATOM 3533 C CA . LYS A 1 433 ? 31.601 9.475 10.887 1.00 48.03 433 LYS A CA 1
ATOM 3534 C C . LYS A 1 433 ? 31.467 10.256 12.199 1.00 48.03 433 LYS A C 1
ATOM 3536 O O . LYS A 1 433 ? 30.354 10.564 12.615 1.00 48.03 433 LYS A O 1
ATOM 3541 N N . LEU A 1 434 ? 32.586 10.639 12.817 1.00 43.19 434 LEU A N 1
ATOM 3542 C CA . LEU A 1 434 ? 32.596 11.432 14.050 1.00 43.19 434 LEU A CA 1
ATOM 3543 C C . LEU A 1 434 ? 32.015 12.844 13.843 1.00 43.19 434 LEU A C 1
ATOM 3545 O O . LEU A 1 434 ? 31.267 13.343 14.684 1.00 43.19 434 LEU A O 1
ATOM 3549 N N . LEU A 1 435 ? 32.334 13.479 12.712 1.00 40.19 435 LEU A N 1
ATOM 3550 C CA . LEU A 1 435 ? 31.823 14.799 12.328 1.00 40.19 435 LEU A CA 1
ATOM 3551 C C . LEU A 1 435 ? 30.331 14.757 11.965 1.00 40.19 435 LEU A C 1
ATOM 3553 O O . LEU A 1 435 ? 29.587 15.659 12.344 1.00 40.19 435 LEU A O 1
ATOM 3557 N N . CYS A 1 436 ? 29.870 13.694 11.301 1.00 41.44 436 CYS A N 1
ATOM 3558 C CA . CYS A 1 436 ? 28.448 13.474 11.020 1.00 41.44 436 CYS A CA 1
ATOM 3559 C C . CYS A 1 436 ? 27.623 13.260 12.298 1.00 41.44 436 CYS A C 1
ATOM 3561 O O . CYS A 1 436 ? 26.509 13.768 12.382 1.00 41.44 436 CYS A O 1
ATOM 3563 N N . ASN A 1 437 ? 28.184 12.597 13.313 1.00 36.09 437 ASN A N 1
ATOM 3564 C CA . ASN A 1 437 ? 27.520 12.404 14.607 1.00 36.09 437 ASN A CA 1
ATOM 3565 C C . ASN A 1 437 ? 27.480 13.671 15.481 1.00 36.09 437 ASN A C 1
ATOM 3567 O O . ASN A 1 437 ? 26.750 13.707 16.468 1.00 36.09 437 ASN A O 1
ATOM 3571 N N . SER A 1 438 ? 28.260 14.708 15.156 1.00 32.94 438 SER A N 1
ATOM 3572 C CA . SER A 1 438 ? 28.388 15.924 15.976 1.00 32.94 438 SER A CA 1
ATOM 3573 C C . SER A 1 438 ? 27.832 17.198 15.326 1.00 32.94 438 SER A C 1
ATOM 3575 O O . SER A 1 438 ? 27.669 18.203 16.019 1.00 32.94 438 SER A O 1
ATOM 3577 N N . LEU A 1 439 ? 27.480 17.177 14.036 1.00 30.16 439 LEU A N 1
ATOM 3578 C CA . LEU A 1 439 ? 26.947 18.335 13.313 1.00 30.16 439 LEU A CA 1
ATOM 3579 C C . LEU A 1 439 ? 25.603 18.015 12.651 1.00 30.16 439 LEU A C 1
ATOM 3581 O O . LEU A 1 439 ? 25.518 17.303 11.652 1.00 30.16 439 LEU A O 1
ATOM 3585 N N . PHE A 1 440 ? 24.541 18.632 13.173 1.00 30.88 440 PHE A N 1
ATOM 3586 C CA . PHE A 1 440 ? 23.264 18.740 12.477 1.00 30.88 440 PHE A CA 1
ATOM 3587 C C . PHE A 1 440 ? 23.474 19.558 11.190 1.00 30.88 440 PHE A C 1
ATOM 3589 O O . PHE A 1 440 ? 23.641 20.774 11.247 1.00 30.88 440 PHE A O 1
ATOM 3596 N N . VAL A 1 441 ? 23.377 18.886 10.038 1.00 29.31 441 VAL A N 1
ATOM 3597 C CA . VAL A 1 441 ? 23.340 19.433 8.666 1.00 29.31 441 VAL A CA 1
ATOM 3598 C C . VAL A 1 441 ? 24.708 19.636 7.992 1.00 29.31 441 VAL A C 1
ATOM 3600 O O . VAL A 1 441 ? 25.382 20.645 8.178 1.00 29.31 441 VAL A O 1
ATOM 3603 N N . CYS A 1 442 ? 25.035 18.737 7.058 1.00 31.89 442 CYS A N 1
ATOM 3604 C CA . CYS A 1 442 ? 26.014 18.980 5.996 1.00 31.89 442 CYS A CA 1
ATOM 3605 C C . CYS A 1 442 ? 25.266 19.346 4.697 1.00 31.89 442 CYS A C 1
ATOM 3607 O O . CYS A 1 442 ? 24.338 18.641 4.302 1.00 31.89 442 CYS A O 1
ATOM 3609 N N . LYS A 1 443 ? 25.623 20.461 4.043 1.00 28.19 443 LYS A N 1
ATOM 3610 C CA . LYS A 1 443 ? 25.017 20.912 2.773 1.00 28.19 443 LYS A CA 1
ATOM 3611 C C . LYS A 1 443 ? 26.004 20.683 1.632 1.00 28.19 443 LYS A C 1
ATOM 3613 O O . LYS A 1 443 ? 27.090 21.247 1.668 1.00 28.19 443 LYS A O 1
ATOM 3618 N N . ILE A 1 444 ? 25.615 19.914 0.614 1.00 32.06 444 ILE A N 1
ATOM 3619 C CA . ILE A 1 444 ? 26.438 19.680 -0.585 1.00 32.06 444 ILE A CA 1
ATOM 3620 C C . ILE A 1 444 ? 25.569 19.869 -1.840 1.00 32.06 444 ILE A C 1
ATOM 3622 O O . ILE A 1 444 ? 24.653 19.076 -2.060 1.00 32.06 444 ILE A O 1
ATOM 3626 N N . PRO A 1 445 ? 25.820 20.884 -2.685 1.00 30.22 445 PRO A N 1
ATOM 3627 C CA . PRO A 1 445 ? 25.252 20.958 -4.026 1.00 30.22 445 PRO A CA 1
ATOM 3628 C C . PRO A 1 445 ? 26.175 20.263 -5.040 1.00 30.22 445 PRO A C 1
ATOM 3630 O O . PRO A 1 445 ? 27.390 20.432 -4.997 1.00 30.22 445 PRO A O 1
ATOM 3633 N N . PHE A 1 446 ? 25.607 19.504 -5.982 1.00 30.34 446 PHE A N 1
ATOM 3634 C CA . PHE A 1 446 ? 26.373 18.711 -6.952 1.00 30.34 446 PHE A CA 1
ATOM 3635 C C . PHE A 1 446 ? 26.120 19.181 -8.390 1.00 30.34 446 PHE A C 1
ATOM 3637 O O . PHE A 1 446 ? 25.116 18.783 -8.971 1.00 30.34 446 PHE A O 1
ATOM 3644 N N . ILE A 1 447 ? 27.016 19.995 -8.974 1.00 28.75 447 ILE A N 1
ATOM 3645 C CA . ILE A 1 447 ? 27.218 20.132 -10.436 1.00 28.75 447 ILE A CA 1
ATOM 3646 C C . ILE A 1 447 ? 28.671 20.592 -10.701 1.00 28.75 447 ILE A C 1
ATOM 3648 O O . ILE A 1 447 ? 29.021 21.711 -10.342 1.00 28.75 447 ILE A O 1
ATOM 3652 N N . GLY A 1 448 ? 29.482 19.777 -11.393 1.00 28.92 448 GLY A N 1
ATOM 3653 C CA . GLY A 1 448 ? 30.790 20.176 -11.952 1.00 28.92 448 GLY A CA 1
ATOM 3654 C C . GLY A 1 448 ? 32.030 19.534 -11.305 1.00 28.92 448 GLY A C 1
ATOM 3655 O O . GLY A 1 448 ? 32.043 19.204 -10.125 1.00 28.92 448 GLY A O 1
ATOM 3656 N N . SER A 1 449 ? 33.076 19.322 -12.108 1.00 28.28 449 SER A N 1
ATOM 3657 C CA . SER A 1 449 ? 34.267 18.504 -11.822 1.00 28.28 449 SER A CA 1
ATOM 3658 C C . SER A 1 449 ? 35.388 19.230 -11.057 1.00 28.28 449 SER A C 1
ATOM 3660 O O . SER A 1 449 ? 36.519 19.287 -11.537 1.00 28.28 449 SER A O 1
ATOM 3662 N N . ALA A 1 450 ? 35.082 19.769 -9.873 1.00 30.16 450 ALA A N 1
ATOM 3663 C CA . ALA A 1 450 ? 36.063 20.106 -8.832 1.00 30.16 450 ALA A CA 1
ATOM 3664 C C . ALA A 1 450 ? 35.352 20.332 -7.483 1.00 30.16 450 ALA A C 1
ATOM 3666 O O . ALA A 1 450 ? 34.384 21.087 -7.419 1.00 30.16 450 ALA A O 1
ATOM 3667 N N . ILE A 1 451 ? 35.843 19.701 -6.411 1.00 33.09 451 ILE A N 1
ATOM 3668 C CA . ILE A 1 451 ? 35.420 19.955 -5.024 1.00 33.09 451 ILE A CA 1
ATOM 3669 C C . ILE A 1 451 ? 36.594 20.633 -4.313 1.00 33.09 451 ILE A C 1
ATOM 3671 O O . ILE A 1 451 ? 37.701 20.093 -4.318 1.00 33.09 451 ILE A O 1
ATOM 3675 N N . SER A 1 452 ? 36.364 21.797 -3.705 1.00 31.14 452 SER A N 1
ATOM 3676 C CA . SER A 1 452 ? 37.350 22.469 -2.853 1.00 31.14 452 SER A CA 1
ATOM 3677 C C . SER A 1 452 ? 36.928 22.379 -1.389 1.00 31.14 452 SER A C 1
ATOM 3679 O O . SER A 1 452 ? 35.766 22.594 -1.055 1.00 31.14 452 SER A O 1
ATOM 3681 N N . PHE A 1 453 ? 37.889 22.063 -0.520 1.00 31.81 453 PHE A N 1
ATOM 3682 C CA . PHE A 1 453 ? 37.701 21.980 0.926 1.00 31.81 453 PHE A CA 1
ATOM 3683 C C . PHE A 1 453 ? 38.308 23.217 1.584 1.00 31.81 453 PHE A C 1
ATOM 3685 O O . PHE A 1 453 ? 39.500 23.476 1.410 1.00 31.81 453 PHE A O 1
ATOM 3692 N N . ILE A 1 454 ? 37.507 23.964 2.344 1.00 30.67 454 ILE A N 1
ATOM 3693 C CA . ILE A 1 454 ? 37.993 25.060 3.184 1.00 30.67 454 ILE A CA 1
ATOM 3694 C C . ILE A 1 454 ? 37.526 24.782 4.612 1.00 30.67 454 ILE A C 1
ATOM 3696 O O . ILE A 1 454 ? 36.340 24.568 4.865 1.00 30.67 454 ILE A O 1
ATOM 3700 N N . ILE A 1 455 ? 38.483 24.741 5.536 1.00 32.00 455 ILE A N 1
ATOM 3701 C CA . ILE A 1 455 ? 38.237 24.565 6.966 1.00 32.00 455 ILE A CA 1
ATOM 3702 C C . ILE A 1 455 ? 38.561 25.900 7.628 1.00 32.00 455 ILE A C 1
ATOM 3704 O O . ILE A 1 455 ? 39.697 26.366 7.526 1.00 32.00 455 ILE A O 1
ATOM 3708 N N . ASP A 1 456 ? 37.579 26.511 8.286 1.00 32.41 456 ASP A N 1
ATOM 3709 C CA . ASP A 1 456 ? 37.796 27.693 9.120 1.00 32.41 456 ASP A CA 1
ATOM 3710 C C . ASP A 1 456 ? 37.285 27.474 10.552 1.00 32.41 456 ASP A C 1
ATOM 3712 O O . ASP A 1 456 ? 36.815 26.394 10.923 1.00 32.41 456 ASP A O 1
ATOM 3716 N N . SER A 1 457 ? 37.430 28.498 11.394 1.00 25.45 457 SER A N 1
ATOM 3717 C CA . SER A 1 457 ? 37.097 28.442 12.818 1.00 25.45 457 SER A CA 1
ATOM 3718 C C . SER A 1 457 ? 35.600 28.270 13.125 1.00 25.45 457 SER A C 1
ATOM 3720 O O . SER A 1 457 ? 35.258 28.075 14.292 1.00 25.45 457 SER A O 1
ATOM 3722 N N . ALA A 1 458 ? 34.714 28.301 12.123 1.00 27.12 458 ALA A N 1
ATOM 3723 C CA . ALA A 1 458 ? 33.275 28.074 12.259 1.00 27.12 458 ALA A CA 1
ATOM 3724 C C . ALA A 1 458 ? 32.814 26.676 11.784 1.00 27.12 458 ALA A C 1
ATOM 3726 O O . ALA A 1 458 ? 31.642 26.337 11.962 1.00 27.12 458 ALA A O 1
ATOM 3727 N N . GLY A 1 459 ? 33.710 25.849 11.230 1.00 30.83 459 GLY A N 1
ATOM 3728 C CA . GLY A 1 459 ? 33.424 24.480 10.782 1.00 30.83 459 GLY A CA 1
ATOM 3729 C C . GLY A 1 459 ? 33.914 24.179 9.360 1.00 30.83 459 GLY A C 1
ATOM 3730 O O . GLY A 1 459 ? 34.602 24.979 8.731 1.00 30.83 459 GLY A O 1
ATOM 3731 N N . ILE A 1 460 ? 33.574 22.989 8.847 1.00 32.12 460 ILE A N 1
ATOM 3732 C CA . ILE A 1 460 ? 33.899 22.580 7.470 1.00 32.12 460 ILE A CA 1
ATOM 3733 C C . ILE A 1 460 ? 32.832 23.137 6.525 1.00 32.12 460 ILE A C 1
ATOM 3735 O O . ILE A 1 460 ? 31.668 22.738 6.604 1.00 32.12 460 ILE A O 1
ATOM 3739 N N . LEU A 1 461 ? 33.231 24.015 5.602 1.00 31.75 461 LEU A N 1
ATOM 3740 C CA . LEU A 1 461 ? 32.365 24.502 4.532 1.00 31.75 461 LEU A CA 1
ATOM 3741 C C . LEU A 1 461 ? 32.695 23.764 3.223 1.00 31.75 461 LEU A C 1
ATOM 3743 O O . LEU A 1 461 ? 33.822 23.815 2.730 1.00 31.75 461 LEU A O 1
ATOM 3747 N N . LEU A 1 462 ? 31.702 23.076 2.655 1.00 31.80 462 LEU A N 1
ATOM 3748 C CA . LEU A 1 462 ? 31.779 22.440 1.336 1.00 31.80 462 LEU A CA 1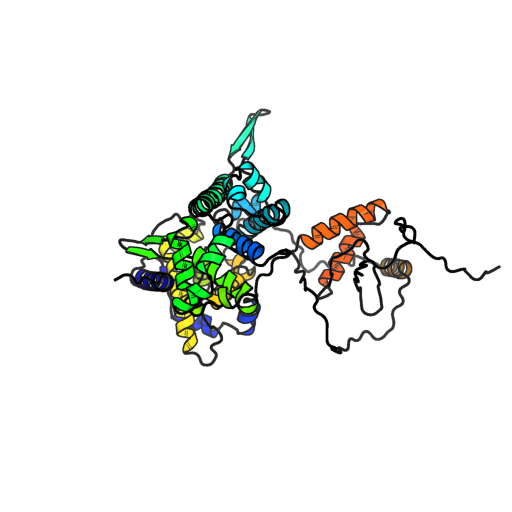
ATOM 3749 C C . LEU A 1 462 ? 31.155 23.371 0.290 1.00 31.80 462 LEU A C 1
ATOM 3751 O O . LEU A 1 462 ? 29.933 23.502 0.217 1.00 31.80 462 LEU A O 1
ATOM 3755 N N . GLU A 1 463 ? 31.991 24.014 -0.527 1.00 31.19 463 GLU A N 1
ATOM 3756 C CA . GLU A 1 463 ? 31.549 24.830 -1.663 1.00 31.19 463 GLU A CA 1
ATOM 3757 C C . GLU A 1 463 ? 31.838 24.121 -2.995 1.00 31.19 463 GLU A C 1
ATOM 3759 O O . GLU A 1 463 ? 32.967 23.723 -3.280 1.00 31.19 463 GLU A O 1
ATOM 3764 N N . ALA A 1 464 ? 30.810 23.998 -3.840 1.00 31.78 464 ALA A N 1
ATOM 3765 C CA . ALA A 1 464 ? 30.938 23.591 -5.238 1.00 31.78 464 ALA A CA 1
ATOM 3766 C C . ALA A 1 464 ? 30.665 24.811 -6.134 1.00 31.78 464 ALA A C 1
ATOM 3768 O O . ALA A 1 464 ? 29.556 25.351 -6.128 1.00 31.78 464 ALA A O 1
ATOM 3769 N N . GLN A 1 465 ? 31.664 25.267 -6.898 1.00 29.03 465 GLN A N 1
ATOM 3770 C CA . GLN A 1 465 ? 31.497 26.360 -7.863 1.00 29.03 465 GLN A CA 1
ATOM 3771 C C . GLN A 1 465 ? 31.131 25.827 -9.254 1.00 29.03 465 GLN A C 1
ATOM 3773 O O . GLN A 1 465 ? 31.789 24.946 -9.802 1.00 29.03 465 GLN A O 1
ATOM 3778 N N . CYS A 1 466 ? 30.091 26.410 -9.852 1.00 24.16 466 CYS A N 1
ATOM 3779 C CA . CYS A 1 466 ? 29.655 26.107 -11.211 1.00 24.16 466 CYS A CA 1
ATOM 3780 C C . CYS A 1 466 ? 30.376 27.036 -12.202 1.00 24.16 466 CYS A C 1
ATOM 3782 O O . CYS A 1 466 ? 30.050 28.221 -12.282 1.00 24.16 466 CYS A O 1
ATOM 3784 N N . TYR A 1 467 ? 31.330 26.517 -12.977 1.00 28.98 467 TYR A N 1
ATOM 3785 C CA . TYR A 1 467 ? 31.837 27.222 -14.156 1.00 28.98 467 TYR A CA 1
ATOM 3786 C C . TYR A 1 467 ? 30.925 26.905 -15.348 1.00 28.98 467 TYR A C 1
ATOM 3788 O O . TYR A 1 467 ? 30.927 25.785 -15.855 1.00 28.98 467 TYR A O 1
ATOM 3796 N N . ARG A 1 468 ? 30.133 27.883 -15.801 1.00 24.52 468 ARG A N 1
ATOM 3797 C CA . ARG A 1 468 ? 29.538 27.878 -17.147 1.00 24.52 468 ARG A CA 1
ATOM 3798 C C . ARG A 1 468 ? 30.154 29.010 -17.968 1.00 24.52 468 ARG A C 1
ATOM 3800 O O . ARG A 1 468 ? 29.861 30.174 -17.721 1.00 24.52 468 ARG A O 1
ATOM 3807 N N . ASP A 1 469 ? 31.033 28.599 -18.877 1.00 32.22 469 ASP A N 1
ATOM 3808 C CA . ASP A 1 469 ? 31.510 29.212 -20.124 1.00 32.22 469 ASP A CA 1
ATOM 3809 C C . ASP A 1 469 ? 31.417 30.736 -20.297 1.00 32.22 469 ASP A C 1
ATOM 3811 O O . ASP A 1 469 ? 30.342 31.249 -20.601 1.00 32.22 469 ASP A O 1
ATOM 3815 N N . ILE A 1 470 ? 32.575 31.424 -20.299 1.00 27.41 470 ILE A N 1
ATOM 3816 C CA . ILE A 1 470 ? 32.809 32.624 -21.126 1.00 27.41 470 ILE A CA 1
ATOM 3817 C C . ILE A 1 470 ? 34.261 32.657 -21.660 1.00 27.41 470 ILE A C 1
ATOM 3819 O O . ILE A 1 470 ? 35.219 32.702 -20.894 1.00 27.41 470 ILE A O 1
ATOM 3823 N N . ALA A 1 471 ? 34.328 32.772 -22.991 1.00 26.88 471 ALA A N 1
ATOM 3824 C CA . ALA A 1 471 ? 35.362 33.330 -23.870 1.00 26.88 471 ALA A CA 1
ATOM 3825 C C . ALA A 1 471 ? 36.580 32.488 -24.311 1.00 26.88 471 ALA A C 1
ATOM 3827 O O . ALA A 1 471 ? 37.373 31.948 -23.546 1.00 26.88 471 ALA A O 1
ATOM 3828 N N . GLU A 1 472 ? 36.686 32.471 -25.638 1.00 37.97 472 GLU A N 1
ATOM 3829 C CA . GLU A 1 472 ? 37.637 31.834 -26.535 1.00 37.97 472 GLU A CA 1
ATOM 3830 C C . GLU A 1 472 ? 39.103 32.234 -26.256 1.00 37.97 472 GLU A C 1
ATOM 3832 O O . GLU A 1 472 ? 39.398 33.376 -25.909 1.00 37.97 472 GLU A O 1
ATOM 3837 N N . ASN A 1 473 ? 40.024 31.294 -26.507 1.00 35.81 473 ASN A N 1
ATOM 3838 C CA . ASN A 1 473 ? 41.493 31.437 -26.512 1.00 35.81 473 ASN A CA 1
ATOM 3839 C C . ASN A 1 473 ? 42.266 31.413 -25.177 1.00 35.81 473 ASN A C 1
ATOM 3841 O O . ASN A 1 473 ? 43.261 32.123 -25.029 1.00 35.81 473 ASN A O 1
ATOM 3845 N N . LEU A 1 474 ? 41.944 30.492 -24.265 1.00 30.69 474 LEU A N 1
ATOM 3846 C CA . LEU A 1 474 ? 42.911 30.023 -23.258 1.00 30.69 474 LEU A CA 1
ATOM 3847 C C . LEU A 1 474 ? 43.066 28.495 -23.329 1.00 30.69 474 LEU A C 1
ATOM 3849 O O . LEU A 1 474 ? 42.076 27.798 -23.557 1.00 30.69 474 LEU A O 1
ATOM 3853 N N . PRO A 1 475 ? 44.288 27.943 -23.175 1.00 28.58 475 PRO A N 1
ATOM 3854 C CA . PRO A 1 475 ? 44.477 26.499 -23.192 1.00 28.58 475 PRO A CA 1
ATOM 3855 C C . PRO A 1 475 ? 43.741 25.876 -22.001 1.00 28.58 475 PRO A C 1
ATOM 3857 O O . PRO A 1 475 ? 43.818 26.391 -20.886 1.00 28.58 475 PRO A O 1
ATOM 3860 N N . ALA A 1 476 ? 43.041 24.763 -22.241 1.00 32.47 476 ALA A N 1
ATOM 3861 C CA . ALA A 1 476 ? 42.382 23.990 -21.191 1.00 32.47 476 ALA A CA 1
ATOM 3862 C C . ALA A 1 476 ? 43.371 23.713 -20.040 1.00 32.47 476 ALA A C 1
ATOM 3864 O O . ALA A 1 476 ? 44.488 23.248 -20.313 1.00 32.47 476 ALA A O 1
ATOM 3865 N N . PRO A 1 477 ? 43.009 23.971 -18.768 1.00 29.03 477 PRO A N 1
ATOM 3866 C CA . PRO A 1 477 ? 43.885 23.621 -17.669 1.00 29.03 477 PRO A CA 1
ATOM 3867 C C . PRO A 1 477 ? 43.961 22.097 -17.609 1.00 29.03 477 PRO A C 1
ATOM 3869 O O . PRO A 1 477 ? 42.958 21.408 -17.424 1.00 29.03 477 PRO A O 1
ATOM 3872 N N . LYS A 1 478 ? 45.166 21.557 -17.807 1.00 29.23 478 LYS A N 1
ATOM 3873 C CA . LYS A 1 478 ? 45.450 20.160 -17.482 1.00 29.23 478 LYS A CA 1
ATOM 3874 C C . LYS A 1 478 ? 45.208 19.992 -15.985 1.00 29.23 478 LYS A C 1
ATOM 3876 O O . LYS A 1 478 ? 45.778 20.742 -15.197 1.00 29.23 478 LYS A O 1
ATOM 3881 N N . GLY A 1 479 ? 44.357 19.037 -15.618 1.00 25.64 479 GLY A N 1
ATOM 3882 C CA . GLY A 1 479 ? 44.085 18.707 -14.224 1.00 25.64 479 GLY A CA 1
ATOM 3883 C C . GLY A 1 479 ? 45.380 18.485 -13.442 1.00 25.64 479 GLY A C 1
ATOM 3884 O O . GLY A 1 479 ? 46.268 17.756 -13.883 1.00 25.64 479 GLY A O 1
ATOM 3885 N N . GLY A 1 480 ? 45.477 19.156 -12.299 1.00 25.30 480 GLY A N 1
ATOM 3886 C CA . GLY A 1 480 ? 46.592 19.088 -11.365 1.00 25.30 480 GLY A CA 1
ATOM 3887 C C . GLY A 1 480 ? 46.385 20.100 -10.239 1.00 25.30 480 GLY A C 1
ATOM 3888 O O . GLY A 1 480 ? 45.962 21.227 -10.487 1.00 25.30 480 GLY A O 1
ATOM 3889 N N . ILE A 1 481 ? 46.662 19.696 -8.998 1.00 30.42 481 ILE A N 1
ATOM 3890 C CA . ILE A 1 481 ? 46.700 20.601 -7.842 1.00 30.42 481 ILE A CA 1
ATOM 3891 C C . ILE A 1 481 ? 47.963 21.460 -7.978 1.00 30.42 481 ILE A C 1
ATOM 3893 O O . ILE A 1 481 ? 49.074 20.930 -7.985 1.00 30.42 481 ILE A O 1
ATOM 3897 N N . GLN A 1 482 ? 47.814 22.780 -8.104 1.00 25.02 482 GLN A N 1
ATOM 3898 C CA . GLN A 1 482 ? 48.945 23.706 -8.144 1.00 25.02 482 GLN A CA 1
ATOM 3899 C C . GLN A 1 482 ? 49.239 24.207 -6.722 1.00 25.02 482 GLN A C 1
ATOM 3901 O O . GLN A 1 482 ? 48.499 25.017 -6.173 1.00 25.02 482 GLN A O 1
ATOM 3906 N N . LEU A 1 483 ? 50.324 23.719 -6.116 1.00 28.30 483 LEU A N 1
ATOM 3907 C CA . LEU A 1 483 ? 50.857 24.267 -4.867 1.00 28.30 483 LEU A CA 1
ATOM 3908 C C . LEU A 1 483 ? 51.765 25.458 -5.202 1.00 28.30 483 LEU A C 1
ATOM 3910 O O . LEU A 1 483 ? 52.889 25.277 -5.670 1.00 28.30 483 LEU A O 1
ATOM 3914 N N . THR A 1 484 ? 51.298 26.687 -4.981 1.00 26.30 484 THR A N 1
ATOM 3915 C CA . THR A 1 484 ? 52.167 27.872 -5.022 1.00 26.30 484 THR A CA 1
ATOM 3916 C C . THR A 1 484 ? 52.917 27.997 -3.699 1.00 26.30 484 THR A C 1
ATOM 3918 O O . THR A 1 484 ? 52.309 28.206 -2.651 1.00 26.30 484 THR A O 1
ATOM 3921 N N . GLY A 1 485 ? 54.240 27.834 -3.754 1.00 25.55 485 GLY A N 1
ATOM 3922 C CA . GLY A 1 485 ? 55.128 27.857 -2.595 1.00 25.55 485 GLY A CA 1
ATOM 3923 C C . GLY A 1 485 ? 55.244 29.230 -1.930 1.00 25.55 485 GLY A C 1
ATOM 3924 O O . GLY A 1 485 ? 55.379 30.255 -2.596 1.00 25.55 485 GLY A O 1
ATOM 3925 N N . ILE A 1 486 ? 55.258 29.225 -0.598 1.00 26.73 486 ILE A N 1
ATOM 3926 C CA . ILE A 1 486 ? 55.718 30.347 0.219 1.00 26.73 486 ILE A CA 1
ATOM 3927 C C . ILE A 1 486 ? 57.237 30.212 0.368 1.00 26.73 486 ILE A C 1
ATOM 3929 O O . ILE A 1 486 ? 57.746 29.186 0.817 1.00 26.73 486 ILE A O 1
ATOM 3933 N N . SER A 1 487 ? 57.966 31.255 -0.020 1.00 27.84 487 SER A N 1
ATOM 3934 C CA . SER A 1 487 ? 59.396 31.400 0.245 1.00 27.84 487 SER A CA 1
ATOM 3935 C C . SER A 1 487 ? 59.655 31.531 1.750 1.00 27.84 487 SER A C 1
ATOM 3937 O O . SER A 1 487 ? 59.168 32.470 2.380 1.00 27.84 487 SER A O 1
ATOM 3939 N N . LEU A 1 488 ? 60.455 30.624 2.312 1.00 30.22 488 LEU A N 1
ATOM 3940 C CA . LEU A 1 488 ? 60.987 30.722 3.676 1.00 30.22 488 LEU A CA 1
ATOM 3941 C C . LEU A 1 488 ? 61.988 31.890 3.798 1.00 30.22 488 LEU A C 1
ATOM 3943 O O . LEU A 1 488 ? 62.859 32.026 2.931 1.00 30.22 488 LEU A O 1
ATOM 3947 N N . PRO A 1 489 ? 61.966 32.689 4.883 1.00 26.22 489 PRO A N 1
ATOM 3948 C CA . PRO A 1 489 ? 63.119 33.493 5.265 1.00 26.22 489 PRO A CA 1
ATOM 3949 C C . PRO A 1 489 ? 64.241 32.575 5.773 1.00 26.22 489 PRO A C 1
ATOM 3951 O O . PRO A 1 489 ? 64.004 31.655 6.553 1.00 26.22 489 PRO A O 1
ATOM 3954 N N . LYS A 1 490 ? 65.470 32.840 5.322 1.00 30.67 490 LYS A N 1
ATOM 3955 C CA . LYS A 1 490 ? 66.690 32.117 5.707 1.00 30.67 490 LYS A CA 1
ATOM 3956 C C . LYS A 1 490 ? 66.992 32.257 7.203 1.00 30.67 490 LYS A C 1
ATOM 3958 O O . LYS A 1 490 ? 67.044 33.373 7.714 1.00 30.67 490 LYS A O 1
ATOM 3963 N N . LEU A 1 491 ? 67.337 31.143 7.842 1.00 29.73 491 LEU A N 1
ATOM 3964 C CA . LEU A 1 491 ? 68.183 31.113 9.034 1.00 29.73 491 LEU A CA 1
ATOM 3965 C C . LEU A 1 491 ? 69.502 30.435 8.635 1.00 29.73 491 LEU A C 1
ATOM 3967 O O . LEU A 1 491 ? 69.483 29.256 8.306 1.00 29.73 491 LEU A O 1
ATOM 3971 N N . LEU A 1 492 ? 70.554 31.270 8.594 1.00 31.94 492 LEU A N 1
ATOM 3972 C CA . LEU A 1 492 ? 71.987 31.048 8.309 1.00 31.94 492 LEU A CA 1
ATOM 3973 C C . LEU A 1 492 ? 72.386 29.902 7.367 1.00 31.94 492 LEU A C 1
ATOM 3975 O O . LEU A 1 492 ? 72.398 28.732 7.801 1.00 31.94 492 LEU A O 1
#

Foldseek 3Di:
DQDPQQLVLQVVLLVVCQVVADFKHFDVVLLVVCLVPDDPVLLVVLLDADDDPDDDPDPLLVLLLLLLLLLLQDDQVCQVVCCVQPVDGSSVLSVQLSVQVCVVVVSQPWLVNLLPDDLVSLCVSSVFDQKDWDDPDVPDIDIDGDPRNVSSVVSSVLSNQQSVLCVVVVHGTVSSVLCVQLPLVVQVVVVAAALSSQLSVCLVRRVSQVPWDDAPNDIHGQSLSSLVSLLSQLVVCCPPPVSRNVHPCNLSRFANQDPQLLLLCVVSVRMDGDPVLVVCVLVVHDDDDYNSVCSSRSNSRNSLVSSQVVLVVDPPRPPRGNSSVNSSSNSVSVDPVNVVVSDDPPDDPDPPDDDPPPPDPPDDPVVVVVVCVVVVDDADDDDDDDDDDDDDDDDDFDFDDPDDCVLVVVLVVVLVVCVVVPHDSVVVNVVVNVVVVVDGDDGDDDDDDDWDWDQDNVGTHTDDDDDDDDDDDDPDDDDDDDDDDDDDDDDD

pLDDT: mean 74.24, std 28.67, range [20.41, 98.69]

InterPro domains:
  IPR019438 Queuosine salvage protein family [PF10343] (58-336)
  IPR019438 Queuosine salvage protein family [PTHR21314] (4-341)

Sequence (492 aa):
MVSDNPLQQVRESAKWVSEHADNVKIDPIAINEFLTNLKKDEYDSKSSTVIFPLNFSTPKHEVNFWFILDLINFGSGFRKELHEASKRGAYETICYGLFGMYLSQSGNLSANFLNKLSLNEISSFFSIPIIEEYEMQPGIYTCRDTPLKPLALKIQQVLKESSEVMLELGFDSFADFVWKITDPVKTAQKGGCLASNFVKELVTKIPAFNDQVKYKDHNVFIFKKAQLLAADLNRRFKDSESARFNFTDIDQITVFTDNVLPAVLRKFGILKLSKELEEKLDNGGELLPGNDEVELRVQAIQASIEIVEMSKTRPDNFIKNSLELDYYLWTKGKDESFRNEFRDENNFVQDDLFKENELLPIFDNNDYQVLLNSFNISLDRDRQIIYNITKGKHYTQLQLLENDRVLGFFLDKVRDYLSENGFDVIKFEQLVKLLCNSLFVCKIPFIGSAISFIIDSAGILLEAQCYRDIAENLPAPKGGIQLTGISLPKLL

Radius of gyration: 27.7 Å; chains: 1; bounding box: 100×72×56 Å

Secondary structure (DSSP, 8-state):
---S-HHHHHHHHHHHHHHH-SSEEE-HHHHHHHHHH--HHHHHHT-PPP--S---SSHHHHHHHHHHHHHT---GGGHHHHHHHHS--HHHHHHHHHHHHHHHTTT---HHHHHH--HHHHHHHHT---EEEEEEETTEEEEEE-TTHHHHHHHHHHHHHHHHHHHHTT-SSHHHHHHHHT-HHHHHTTTS--HHHHHHHHHHH-GGG--EEEETTEEEE--HHHHHHHHHHHHHHTTTTHHHH--TTGGGPPP---SHHHHHHHHTT-EEEPHHHHHHHHTT----SSHHHHHHHHHHHHHHHHHHHHHHTSTT-----HHHHHHHHHHHTTSHHHHHTTS-TTS--------TT-------HHHHHHHHHHTT----TT-------------------TT-HHHHHHHHHHHHHHHHTT--HHHHHHHHHHHHTT-S-------SS--EEEEETTEEEEE--------S--PPPPS-----PPPPPP--